Protein AF-A0A7C0X7E1-F1 (afdb_monomer_lite)

Secondary structure (DSSP, 8-state):
-EES-HHHHT-TTTTTTHHHHHHHTT----BGGGS---HHHHHHHSTT---HHHHHHHHHHHHHHH-TT--EEEEEETT-TTHHHHHHHHHHHHTTS-EEEEEE-S----HHHHHHHHHHHHHHHTTTTPPP-----------S--TTGGGSEEEEP-SSTTHHHHHHHHHHTT--EEEPPPP-HHHHHHHHHSS-S-S-HHHHHHHHHHHHHHTSTT--GGGEEEE--B--SS-GGGGHHHHHHHHHHHTT-TT-EEE--BSS-HHHHHHSSTT--HHHHHHHHHHHHHHHHHHHHHHHHGGGBSSTTHHHHHHHHHHHHHHHHHHHS-HHHHHHHHHHHHHTS-B-TTSPPPEEEEEE-HHHHH-TTTTTTHHHHHHHTTPEEE---HHHHHHHHHHHHHHHHHHTT-HHHHHHHHHHHHHHHHHHHHHHHHHTTTTTPPPPPPHHHHHHHHTTTS-GGG-SHHHHHHHHHHHHHHTT-SEEEEEEETT-HHHHHHHHHHHHHHHHTTS--EEEEEESSS--TTHHHHHHHHHHHHHHHHHH-

pLDDT: mean 88.55, std 10.58, range [43.22, 98.19]

Radius of gyration: 25.34 Å; chains: 1; bounding box: 57×50×72 Å

Foldseek 3Di:
DEAEDCVCRVDCQNVVVVCVLCVVVVHHDDYLVPDDFQLVVVCQQVVQPQDPSLSSRQSVLLVQLQDLQHAYEYEEEPLPQLCQQSVVSSCQQNPPPDHHYDYGYPDSDCVVVSVSVVVVCVVCVVVSPPDRHRGRGDHPLQDLACPPQLQAEEEEECLFLLQLLLQLLCVLQNGHYDYQPAFDPQLLVQLVVLGPLSHFLVLSNVLSSVLVLVPDPPHDLLRAEYEQEAEHADFNSNCSQVSSQVVCVVSVSNNHGYHYFYLLDPCSVPVSPDVGDPVSVLLSLLLQLLLLLLVLLLLLAQLFFPDHCQSVVLSVVLSVVSSNCSNPRPNLVCLLVSLVSSVPGDGDPVDDAFEEEEAADSSCSRRCLQVVNVSVLLSVLRHRYDYDRPVLVVLQSLVVSLVVCVVVVVVVVNVVSVVVNVSSVVSNVSSCVSHVVSRVGDDDDRSVQLLVQQCVQDNCVSPDRLSNRNSVVSVCLVVRRQAYEYEGEPSTPSSVSNVVSVVVVCVVSVNRHYYYDYTSSDDDPCVSVVSSVSSVNSVVSVVVD

Structure (mmCIF, N/CA/C/O backbone):
data_AF-A0A7C0X7E1-F1
#
_entry.id   AF-A0A7C0X7E1-F1
#
loop_
_atom_site.group_PDB
_atom_site.id
_atom_site.type_symbol
_atom_site.label_atom_id
_atom_site.label_alt_id
_atom_site.label_comp_id
_atom_site.label_asym_id
_atom_site.label_entity_id
_atom_site.label_seq_id
_atom_site.pdbx_PDB_ins_code
_atom_site.Cartn_x
_atom_site.Cartn_y
_atom_site.Cartn_z
_atom_site.occupancy
_atom_site.B_iso_or_equiv
_atom_site.auth_seq_id
_atom_site.auth_comp_id
_atom_site.auth_asym_id
_atom_site.auth_atom_id
_atom_site.pdbx_PDB_model_num
ATOM 1 N N . MET A 1 1 ? 15.463 -11.908 -29.822 1.00 92.69 1 MET A N 1
ATOM 2 C CA . MET A 1 1 ? 15.624 -12.609 -28.530 1.00 92.69 1 MET A CA 1
ATOM 3 C C . MET A 1 1 ? 14.285 -12.624 -27.822 1.00 92.69 1 MET A C 1
ATOM 5 O O . MET A 1 1 ? 13.665 -11.573 -27.745 1.00 92.69 1 MET A O 1
ATOM 9 N N . ILE A 1 2 ? 13.821 -13.782 -27.358 1.00 94.88 2 ILE A N 1
ATOM 10 C CA . ILE A 1 2 ? 12.543 -13.919 -26.650 1.00 94.88 2 ILE A CA 1
ATOM 11 C C . ILE A 1 2 ? 12.810 -13.765 -25.154 1.00 94.88 2 ILE A C 1
ATOM 13 O O . ILE A 1 2 ? 13.578 -14.534 -24.572 1.00 94.88 2 ILE A O 1
ATOM 17 N N . VAL A 1 3 ? 12.204 -12.744 -24.558 1.00 95.62 3 VAL A N 1
ATOM 18 C CA . VAL A 1 3 ? 12.379 -12.335 -23.163 1.00 95.62 3 VAL A CA 1
ATOM 19 C C . VAL A 1 3 ? 11.055 -12.509 -22.434 1.00 95.62 3 VAL A C 1
ATOM 21 O O . VAL A 1 3 ? 9.999 -12.207 -22.973 1.00 95.62 3 VAL A O 1
ATOM 24 N N . GLY A 1 4 ? 11.103 -13.004 -21.206 1.00 93.94 4 GLY A N 1
ATOM 25 C CA . GLY A 1 4 ? 9.920 -13.226 -20.388 1.00 93.94 4 GLY A CA 1
ATOM 26 C C . GLY A 1 4 ? 10.192 -14.304 -19.352 1.00 93.94 4 GLY A C 1
ATOM 27 O O . GLY A 1 4 ? 11.335 -14.723 -19.148 1.00 93.94 4 GLY A O 1
ATOM 28 N N . ARG A 1 5 ? 9.137 -14.754 -18.679 1.00 92.38 5 ARG A N 1
ATOM 29 C CA . ARG A 1 5 ? 9.234 -15.891 -17.758 1.00 92.38 5 ARG A CA 1
ATOM 30 C C . ARG A 1 5 ? 9.168 -17.202 -18.539 1.00 92.38 5 ARG A C 1
ATOM 32 O O . ARG A 1 5 ? 8.429 -17.253 -19.517 1.00 92.38 5 ARG A O 1
ATOM 39 N N . PRO A 1 6 ? 9.834 -18.279 -18.083 1.00 90.38 6 PRO A N 1
ATOM 40 C CA . PRO A 1 6 ? 9.853 -19.553 -18.802 1.00 90.38 6 PRO A CA 1
ATOM 41 C C . PRO A 1 6 ? 8.463 -20.097 -19.140 1.00 90.38 6 PRO A C 1
ATOM 43 O O . PRO A 1 6 ? 8.259 -20.614 -20.230 1.00 90.38 6 PRO A O 1
ATOM 46 N N . TYR A 1 7 ? 7.486 -19.925 -18.247 1.00 88.81 7 TYR A N 1
ATOM 47 C CA . TYR A 1 7 ? 6.108 -20.358 -18.493 1.00 88.81 7 TYR A CA 1
ATOM 48 C C . TYR A 1 7 ? 5.377 -19.523 -19.563 1.00 88.81 7 TYR A C 1
ATOM 50 O O . TYR A 1 7 ? 4.423 -20.009 -20.151 1.00 88.81 7 TYR A O 1
ATOM 58 N N . ASN A 1 8 ? 5.846 -18.306 -19.859 1.00 89.44 8 ASN A N 1
ATOM 59 C CA . ASN A 1 8 ? 5.345 -17.471 -20.957 1.00 89.44 8 ASN A CA 1
ATOM 60 C C . ASN A 1 8 ? 6.142 -17.656 -22.247 1.00 89.44 8 ASN A C 1
ATOM 62 O O . ASN A 1 8 ? 5.623 -17.390 -23.319 1.00 89.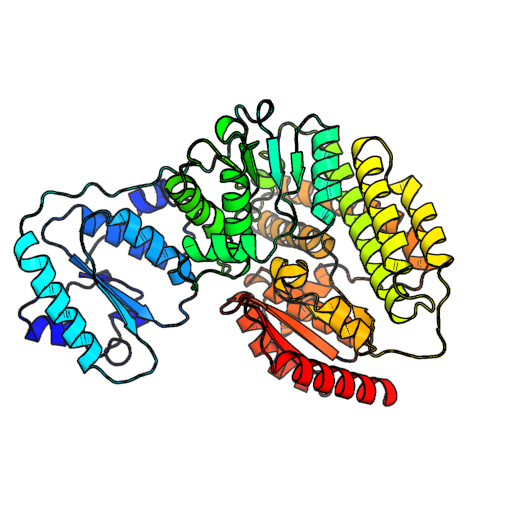44 8 ASN A O 1
ATOM 66 N N . THR A 1 9 ? 7.422 -18.026 -22.172 1.00 90.50 9 THR A N 1
ATOM 67 C CA . THR A 1 9 ? 8.301 -18.069 -23.351 1.00 90.50 9 THR A CA 1
ATOM 68 C C . THR A 1 9 ? 8.486 -19.469 -23.912 1.00 90.50 9 THR A C 1
ATOM 70 O O . THR A 1 9 ? 8.743 -19.594 -25.107 1.00 90.50 9 THR A O 1
ATOM 73 N N . ASN A 1 10 ? 8.356 -20.508 -23.084 1.00 89.25 10 ASN A N 1
ATOM 74 C CA . ASN A 1 10 ? 8.722 -21.881 -23.445 1.00 89.25 10 ASN A CA 1
ATOM 75 C C . ASN A 1 10 ? 7.499 -22.796 -23.617 1.00 89.25 10 ASN A C 1
ATOM 77 O O . ASN A 1 10 ? 7.627 -23.857 -24.224 1.00 89.25 10 ASN A O 1
ATO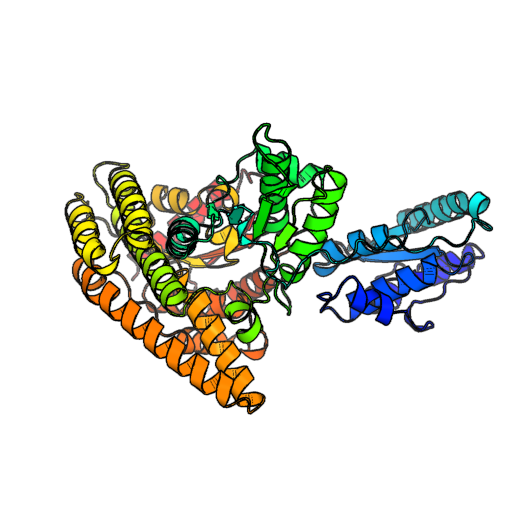M 81 N N . ASP A 1 11 ? 6.325 -22.391 -23.130 1.00 90.19 11 ASP A N 1
ATOM 82 C CA . ASP A 1 11 ? 5.073 -23.107 -23.367 1.00 90.19 11 ASP A CA 1
ATOM 83 C C . ASP A 1 11 ? 4.460 -22.670 -24.706 1.00 90.19 11 ASP A C 1
ATOM 85 O O . ASP A 1 11 ? 4.117 -21.502 -24.897 1.00 90.19 11 ASP A O 1
ATOM 89 N N . SER A 1 12 ? 4.342 -23.606 -25.653 1.00 88.88 12 SER A N 1
ATOM 90 C CA . SER A 1 12 ? 3.864 -23.322 -27.011 1.00 88.88 12 SER A CA 1
ATOM 91 C C . SER A 1 12 ? 2.383 -22.951 -27.092 1.00 88.88 12 SER A C 1
ATOM 93 O O . SER A 1 12 ? 1.967 -22.375 -28.096 1.00 88.88 12 SER A O 1
ATOM 95 N N . PHE A 1 13 ? 1.587 -23.319 -26.084 1.00 87.38 13 PHE A N 1
ATOM 96 C CA . PHE A 1 13 ? 0.178 -22.949 -26.002 1.00 87.38 13 PHE A CA 1
ATOM 97 C C . PHE A 1 13 ? 0.053 -21.525 -25.465 1.00 87.38 13 PHE A C 1
ATOM 99 O O . PHE A 1 13 ? -0.542 -20.677 -26.126 1.00 87.38 13 PHE A O 1
ATOM 106 N N . VAL A 1 14 ? 0.704 -21.241 -24.332 1.00 86.75 14 VAL A N 1
ATOM 107 C CA . VAL A 1 14 ? 0.684 -19.906 -23.711 1.00 86.75 14 VAL A CA 1
ATOM 108 C C . VAL A 1 14 ? 1.301 -18.866 -24.637 1.00 86.75 14 VAL A C 1
ATOM 110 O O . VAL A 1 14 ? 0.768 -17.776 -24.757 1.00 86.75 14 VAL A O 1
ATOM 113 N N . ASN A 1 15 ? 2.395 -19.183 -25.333 1.00 87.81 15 ASN A N 1
ATOM 114 C CA . ASN A 1 15 ? 3.101 -18.216 -26.175 1.00 87.81 15 ASN A CA 1
ATOM 115 C C . ASN A 1 15 ? 2.595 -18.138 -27.626 1.00 87.81 15 ASN A C 1
ATOM 117 O O . ASN A 1 15 ? 3.259 -17.525 -28.462 1.00 87.81 15 ASN A O 1
ATOM 121 N N . LEU A 1 16 ? 1.479 -18.803 -27.953 1.00 89.38 16 LEU A N 1
ATOM 122 C CA . LEU A 1 16 ? 0.904 -18.873 -29.306 1.00 89.38 16 LEU A CA 1
ATOM 123 C C . LEU A 1 16 ? 1.894 -19.378 -30.380 1.00 89.38 16 LEU A C 1
ATOM 125 O O . LEU A 1 16 ? 1.827 -18.992 -31.554 1.00 89.38 16 LEU A O 1
ATOM 129 N N . ASN A 1 17 ? 2.839 -20.226 -29.969 1.00 90.88 17 ASN A N 1
ATOM 130 C CA . ASN A 1 17 ? 3.962 -20.757 -30.740 1.00 90.88 17 ASN A CA 1
ATOM 131 C C . ASN A 1 17 ? 4.812 -19.683 -31.451 1.00 90.88 17 ASN A C 1
ATOM 133 O O . ASN A 1 17 ? 5.362 -19.920 -32.533 1.00 90.88 17 ASN A O 1
ATOM 137 N N . LEU A 1 18 ? 4.939 -18.499 -30.840 1.00 91.38 18 LEU A N 1
ATOM 138 C CA . LEU A 1 18 ? 5.716 -17.368 -31.363 1.00 91.38 18 LEU A CA 1
ATOM 139 C C . LEU A 1 18 ? 7.142 -17.731 -31.824 1.00 91.38 18 LEU A C 1
ATOM 141 O O . LEU A 1 18 ? 7.534 -17.268 -32.897 1.00 91.38 18 LEU A O 1
ATOM 145 N N . PRO A 1 19 ? 7.925 -18.582 -31.122 1.00 92.62 19 PRO A N 1
ATOM 146 C CA . PRO A 1 19 ? 9.245 -18.978 -31.610 1.00 92.62 19 PRO A CA 1
ATOM 147 C C . PRO A 1 19 ? 9.203 -19.664 -32.983 1.00 92.62 19 PRO A C 1
ATOM 149 O O . PRO A 1 19 ? 10.064 -19.426 -33.825 1.00 92.62 19 PRO A O 1
ATOM 152 N N . ARG A 1 20 ? 8.215 -20.526 -33.251 1.00 92.50 20 ARG A N 1
ATOM 153 C CA . ARG A 1 20 ? 8.091 -21.158 -34.573 1.00 92.50 20 ARG A CA 1
ATOM 154 C C . ARG A 1 20 ? 7.765 -20.123 -35.644 1.00 92.50 20 ARG A C 1
ATOM 156 O O . ARG A 1 20 ? 8.431 -20.104 -36.666 1.00 92.50 20 ARG A O 1
ATOM 163 N N . LYS A 1 21 ? 6.835 -19.223 -35.352 1.00 91.88 21 LYS A N 1
ATOM 164 C CA . LYS A 1 21 ? 6.378 -18.187 -36.284 1.00 91.88 21 LYS A CA 1
ATOM 165 C C . LYS A 1 21 ? 7.470 -17.194 -36.653 1.00 91.88 21 LYS A C 1
ATOM 167 O O . LYS A 1 21 ? 7.589 -16.818 -37.806 1.00 91.88 21 LYS A O 1
ATOM 172 N N . LEU A 1 22 ? 8.320 -16.822 -35.696 1.00 93.25 22 LEU A N 1
ATOM 173 C CA . LEU A 1 22 ? 9.498 -16.006 -35.990 1.00 93.25 22 LEU A CA 1
ATOM 174 C C . LEU A 1 22 ? 10.461 -16.706 -36.957 1.00 93.25 22 LEU A C 1
ATOM 176 O O . LEU A 1 22 ? 11.025 -16.039 -37.815 1.00 93.25 22 LEU A O 1
ATOM 180 N N . ARG A 1 23 ? 10.620 -18.036 -36.860 1.00 94.25 23 ARG A N 1
ATOM 181 C CA . ARG A 1 23 ? 11.418 -18.795 -37.839 1.00 94.25 23 ARG A CA 1
ATOM 182 C C . ARG A 1 23 ? 10.776 -18.802 -39.220 1.00 94.25 23 ARG A C 1
ATOM 184 O O . ARG A 1 23 ? 11.501 -18.730 -40.203 1.00 94.25 23 ARG A O 1
ATOM 191 N N . ASP A 1 24 ? 9.448 -18.864 -39.288 1.00 94.00 24 ASP A N 1
ATOM 192 C CA . ASP A 1 24 ? 8.712 -18.765 -40.554 1.00 94.00 24 ASP A CA 1
ATOM 193 C C . ASP A 1 24 ? 8.889 -17.369 -41.204 1.00 94.00 24 ASP A C 1
ATOM 195 O O . ASP A 1 24 ? 8.825 -17.252 -42.424 1.00 94.00 24 ASP A O 1
ATOM 199 N N . LEU A 1 25 ? 9.197 -16.336 -40.403 1.00 91.62 25 LEU A N 1
ATOM 200 C CA . LEU A 1 25 ? 9.582 -14.979 -40.831 1.00 91.62 25 LEU A CA 1
ATOM 201 C C . LEU A 1 25 ? 11.104 -14.801 -41.050 1.00 91.62 25 LEU A C 1
ATOM 203 O O . LEU A 1 25 ? 11.592 -13.674 -41.065 1.00 91.62 25 LEU A O 1
ATOM 207 N N . ASP A 1 26 ? 11.866 -15.893 -41.175 1.00 91.06 26 ASP A N 1
ATOM 208 C CA . ASP A 1 26 ? 13.332 -15.905 -41.358 1.00 91.06 26 ASP A CA 1
ATOM 209 C C . ASP A 1 26 ? 14.129 -15.204 -40.235 1.00 91.06 26 ASP A C 1
ATOM 211 O O . ASP A 1 26 ? 15.233 -14.686 -40.415 1.00 91.06 26 ASP A O 1
ATOM 215 N N . VAL A 1 27 ? 13.579 -15.200 -39.018 1.00 92.00 27 VAL A N 1
ATOM 216 C CA . VAL A 1 27 ? 14.245 -14.684 -37.819 1.00 92.00 27 VAL A CA 1
ATOM 217 C C . VAL A 1 27 ? 14.617 -15.838 -36.906 1.00 92.00 27 VAL A C 1
ATOM 219 O O . VAL A 1 27 ? 13.799 -16.701 -36.600 1.00 92.00 27 VAL A O 1
ATOM 222 N N . LEU A 1 28 ? 15.849 -15.837 -36.394 1.00 93.12 28 LEU A N 1
ATOM 223 C CA . LEU A 1 28 ? 16.284 -16.806 -35.390 1.00 93.12 28 LEU A CA 1
ATOM 224 C C . LEU A 1 28 ? 15.828 -16.370 -33.982 1.00 93.12 28 LEU A C 1
ATOM 226 O O . LEU A 1 28 ? 16.426 -15.459 -33.394 1.00 93.12 28 LEU A O 1
ATOM 230 N N . PRO A 1 29 ? 14.805 -17.008 -33.379 1.00 93.25 29 PRO A N 1
ATOM 231 C CA . PRO A 1 29 ? 14.459 -16.751 -31.991 1.00 93.25 29 PRO A CA 1
ATOM 232 C C . PRO A 1 29 ? 15.516 -17.356 -31.064 1.00 93.25 29 PRO A C 1
ATOM 234 O O . PRO A 1 29 ? 15.726 -18.565 -31.025 1.00 93.25 29 PRO A O 1
ATOM 237 N N . VAL A 1 30 ? 16.146 -16.510 -30.255 1.00 93.00 30 VAL A N 1
ATOM 238 C CA . VAL A 1 30 ? 17.014 -16.949 -29.155 1.00 93.00 30 VAL A CA 1
ATOM 239 C C . VAL A 1 30 ? 16.253 -16.751 -27.842 1.00 93.00 30 VAL A C 1
ATOM 241 O O . VAL A 1 30 ? 15.933 -15.600 -27.531 1.00 93.00 30 VAL A O 1
ATOM 244 N N . PRO A 1 31 ? 15.905 -17.807 -27.089 1.00 91.88 31 PRO A N 1
ATOM 245 C CA . PRO A 1 31 ? 15.293 -17.665 -25.771 1.00 91.88 31 PRO A CA 1
ATOM 246 C C . PRO A 1 31 ? 16.303 -17.131 -24.747 1.00 91.88 31 PRO A C 1
ATOM 248 O O . PRO A 1 31 ? 17.497 -17.425 -24.817 1.00 91.88 31 PRO A O 1
ATOM 251 N N . ILE A 1 32 ? 15.809 -16.381 -23.759 1.00 91.81 32 ILE A N 1
ATOM 252 C CA . ILE A 1 32 ? 16.609 -15.830 -22.652 1.00 91.81 32 ILE A CA 1
ATOM 253 C C . ILE A 1 32 ? 17.406 -16.895 -21.875 1.00 91.81 32 ILE A C 1
ATOM 255 O O . ILE A 1 32 ? 18.440 -16.587 -21.288 1.00 91.81 32 ILE A O 1
ATOM 259 N N . ASP A 1 33 ? 16.952 -18.150 -21.872 1.00 88.44 33 ASP A N 1
ATOM 260 C CA . ASP A 1 33 ? 17.616 -19.257 -21.176 1.00 88.44 33 ASP A CA 1
ATOM 261 C C . ASP A 1 33 ? 18.930 -19.714 -21.838 1.00 88.44 33 ASP A C 1
ATOM 263 O O . ASP A 1 33 ? 19.723 -20.388 -21.186 1.00 88.44 33 ASP A O 1
ATOM 267 N N . LEU A 1 34 ? 19.191 -19.334 -23.097 1.00 89.62 34 LEU A N 1
ATOM 268 C CA . LEU A 1 34 ? 20.426 -19.680 -23.821 1.00 89.62 34 LEU A CA 1
ATOM 269 C C . LEU A 1 34 ? 21.522 -18.610 -23.730 1.00 89.62 34 LEU A C 1
ATOM 271 O O . LEU A 1 34 ? 22.578 -18.760 -24.343 1.00 89.62 34 LEU A O 1
ATOM 275 N N . ILE A 1 35 ? 21.284 -17.531 -22.987 1.00 85.56 35 ILE A N 1
ATOM 276 C CA . ILE A 1 35 ? 22.283 -16.490 -22.744 1.00 85.56 35 ILE A CA 1
ATOM 277 C C . ILE A 1 35 ? 22.633 -16.417 -21.260 1.00 85.56 35 ILE A C 1
ATOM 279 O O . ILE A 1 35 ? 21.897 -16.916 -20.410 1.00 85.56 35 ILE A O 1
ATOM 283 N N . HIS A 1 36 ? 23.741 -15.748 -20.947 1.00 86.25 36 HIS A N 1
ATOM 284 C CA . HIS A 1 36 ? 24.073 -15.321 -19.592 1.00 86.25 36 HIS A CA 1
ATOM 285 C C . HIS A 1 36 ? 23.668 -13.850 -19.430 1.00 86.25 36 HIS A C 1
ATOM 287 O O . HIS A 1 36 ? 24.403 -12.981 -19.898 1.00 86.25 36 HIS A O 1
ATOM 293 N N . PRO A 1 37 ? 22.505 -13.545 -18.819 1.00 87.69 37 PRO A N 1
ATOM 294 C CA . PRO A 1 37 ? 22.091 -12.166 -18.595 1.00 87.69 37 PRO A CA 1
ATOM 295 C C . PRO A 1 37 ? 23.094 -11.445 -17.689 1.00 87.69 37 PRO A C 1
ATOM 297 O O . PRO A 1 37 ? 23.531 -12.015 -16.688 1.00 87.69 37 PRO A O 1
ATOM 300 N N . ASP A 1 38 ? 23.413 -10.185 -17.990 1.00 85.62 38 ASP A N 1
ATOM 301 C CA . ASP A 1 38 ? 24.232 -9.333 -17.118 1.00 85.62 38 ASP A CA 1
ATOM 302 C C . ASP A 1 38 ? 23.431 -8.873 -15.888 1.00 85.62 38 ASP A C 1
ATOM 304 O O . ASP A 1 38 ? 23.004 -7.725 -15.760 1.00 85.62 38 ASP A O 1
ATOM 308 N N . THR A 1 39 ? 23.208 -9.805 -14.963 1.00 84.12 39 THR A N 1
ATOM 309 C CA . THR A 1 39 ? 22.507 -9.535 -13.706 1.00 84.12 39 THR A CA 1
ATOM 310 C C . THR A 1 39 ? 23.339 -8.684 -12.752 1.00 84.12 39 THR A C 1
ATOM 312 O O . THR A 1 39 ? 22.777 -8.083 -11.842 1.00 84.12 39 THR A O 1
ATOM 315 N N . ALA A 1 40 ? 24.663 -8.615 -12.931 1.00 82.06 40 ALA A N 1
ATOM 316 C CA . ALA A 1 40 ? 25.539 -7.808 -12.087 1.00 82.06 40 ALA A CA 1
ATOM 317 C C . ALA A 1 40 ? 25.263 -6.312 -12.283 1.00 82.06 40 ALA A C 1
ATOM 319 O O . ALA A 1 40 ? 25.090 -5.592 -11.299 1.00 82.06 40 ALA A O 1
ATOM 320 N N . THR A 1 41 ? 25.137 -5.862 -13.537 1.00 79.44 41 THR A N 1
ATOM 321 C CA . THR A 1 41 ? 24.717 -4.487 -13.842 1.00 79.44 41 THR A CA 1
ATOM 322 C C . THR A 1 41 ? 23.313 -4.216 -13.294 1.00 79.44 41 THR A C 1
ATOM 324 O O . THR A 1 41 ? 23.104 -3.217 -12.613 1.00 79.44 41 THR A O 1
ATOM 327 N N . THR A 1 42 ? 22.360 -5.134 -13.491 1.00 76.56 42 THR A N 1
ATOM 328 C CA . THR A 1 42 ? 20.999 -4.981 -12.948 1.00 76.56 42 THR A CA 1
ATOM 329 C C . THR A 1 42 ? 20.982 -4.818 -11.433 1.00 76.56 42 THR A C 1
ATOM 331 O O . THR A 1 42 ? 20.314 -3.924 -10.933 1.00 76.56 42 THR A O 1
ATOM 334 N N . LEU A 1 43 ? 21.714 -5.652 -10.694 1.00 76.06 43 LEU A N 1
ATOM 335 C CA . LEU A 1 43 ? 21.747 -5.599 -9.231 1.00 76.06 43 LEU A CA 1
ATOM 336 C C . LEU A 1 43 ? 22.467 -4.360 -8.695 1.00 76.06 43 LEU A C 1
ATOM 338 O O . LEU A 1 43 ? 22.245 -3.976 -7.550 1.00 76.06 43 LEU A O 1
ATOM 342 N N . LYS A 1 44 ? 23.328 -3.729 -9.497 1.00 76.94 44 LYS A N 1
ATOM 343 C CA . LYS A 1 44 ? 23.970 -2.469 -9.124 1.00 76.94 44 LYS A CA 1
ATOM 344 C C . LYS A 1 44 ? 22.981 -1.299 -9.169 1.00 76.94 44 LYS A C 1
ATOM 346 O O . LYS A 1 44 ? 22.983 -0.491 -8.239 1.00 76.94 44 LYS A O 1
ATOM 351 N N . GLU A 1 45 ? 22.157 -1.240 -10.215 1.00 73.62 45 GLU A N 1
ATOM 352 C CA . GLU A 1 45 ? 21.269 -0.104 -10.508 1.00 73.62 45 GLU A CA 1
ATOM 353 C C . GLU A 1 45 ? 19.854 -0.299 -9.933 1.00 73.62 45 GLU A C 1
ATOM 355 O O . GLU A 1 45 ? 19.299 0.591 -9.297 1.00 73.62 45 GLU A O 1
ATOM 360 N N . HIS A 1 46 ? 19.308 -1.513 -10.020 1.00 78.00 46 HIS A N 1
ATOM 361 C CA . HIS A 1 46 ? 18.051 -1.926 -9.391 1.00 78.00 46 HIS A CA 1
ATOM 362 C C . HIS A 1 46 ? 18.339 -2.815 -8.175 1.00 78.00 46 HIS A C 1
ATOM 364 O O . HIS A 1 46 ? 17.982 -3.994 -8.140 1.00 78.00 46 HIS A O 1
ATOM 370 N N . ARG A 1 47 ? 19.011 -2.249 -7.162 1.00 73.00 47 ARG A N 1
ATOM 371 C CA . ARG A 1 47 ? 19.474 -2.988 -5.967 1.00 73.00 47 ARG A CA 1
ATOM 372 C C . ARG A 1 47 ? 18.381 -3.777 -5.254 1.00 73.00 47 ARG A C 1
ATOM 374 O O . ARG A 1 47 ? 18.671 -4.833 -4.699 1.00 73.00 47 ARG A O 1
ATOM 381 N N . ASN A 1 48 ? 17.151 -3.265 -5.275 1.00 81.69 48 ASN A N 1
ATOM 382 C CA . ASN A 1 48 ? 16.011 -3.901 -4.630 1.00 81.69 48 ASN A CA 1
ATOM 383 C C . ASN A 1 48 ? 15.170 -4.775 -5.569 1.00 81.69 48 ASN A C 1
ATOM 385 O O . ASN A 1 48 ? 14.085 -5.163 -5.178 1.00 81.69 48 ASN A O 1
ATOM 389 N N . MET A 1 49 ? 15.649 -5.141 -6.763 1.00 89.50 49 MET A N 1
ATOM 390 C CA . MET A 1 49 ? 14.949 -6.106 -7.618 1.00 89.50 49 MET A CA 1
ATOM 391 C C . MET A 1 49 ? 15.029 -7.512 -7.000 1.00 89.50 49 MET A C 1
ATOM 393 O O . MET A 1 49 ? 15.853 -8.335 -7.401 1.00 89.50 49 MET A O 1
ATOM 397 N N . TYR A 1 50 ? 14.202 -7.806 -5.995 1.00 87.56 50 TYR A N 1
ATOM 398 C CA . TYR A 1 50 ? 14.219 -9.080 -5.255 1.00 87.56 50 TYR A CA 1
ATOM 399 C C . TYR A 1 50 ? 13.594 -10.234 -6.049 1.00 87.56 50 TYR A C 1
ATOM 401 O O . TYR A 1 50 ? 13.813 -11.405 -5.730 1.00 87.56 50 TYR A O 1
ATOM 409 N N . TRP A 1 51 ? 12.861 -9.953 -7.131 1.00 90.50 51 TRP A N 1
ATOM 410 C CA . TRP A 1 51 ? 12.351 -11.002 -8.008 1.00 90.50 51 TRP A CA 1
ATOM 411 C C . TRP A 1 51 ? 13.455 -11.578 -8.891 1.00 90.50 51 TRP A C 1
ATOM 413 O O . TRP A 1 51 ? 13.925 -10.941 -9.833 1.00 90.50 51 TRP A O 1
ATOM 423 N N . ARG A 1 52 ? 13.783 -12.856 -8.678 1.00 90.06 52 ARG A N 1
ATOM 424 C CA . ARG A 1 52 ? 14.785 -13.585 -9.475 1.00 90.06 52 ARG A CA 1
ATOM 425 C C . ARG A 1 52 ? 14.545 -13.501 -10.987 1.00 90.06 52 ARG A C 1
ATOM 427 O O . ARG A 1 52 ? 15.488 -13.308 -11.750 1.00 90.06 52 ARG A O 1
ATOM 434 N N . TYR A 1 53 ? 13.296 -13.644 -11.439 1.00 92.19 53 TYR A N 1
ATOM 435 C CA . TYR A 1 53 ? 12.979 -13.492 -12.863 1.00 92.19 53 TYR A CA 1
ATOM 436 C C . TYR A 1 53 ? 13.090 -12.039 -13.337 1.00 92.19 53 TYR A C 1
ATOM 438 O O . TYR A 1 53 ? 13.547 -11.826 -14.454 1.00 92.19 53 TYR A O 1
ATOM 446 N N . GLY A 1 54 ? 12.771 -11.056 -12.489 1.00 92.94 54 GLY A N 1
ATOM 447 C CA . GLY A 1 54 ? 13.006 -9.640 -12.787 1.00 92.94 54 GLY A CA 1
ATOM 448 C C . GLY A 1 54 ? 14.488 -9.346 -13.012 1.00 92.94 54 GLY A C 1
ATOM 449 O O . GLY A 1 54 ? 14.842 -8.779 -14.041 1.00 92.94 54 GLY A O 1
ATOM 450 N N . GLN A 1 55 ? 15.371 -9.849 -12.141 1.00 92.62 55 GLN A N 1
ATOM 451 C CA . GLN A 1 55 ? 16.826 -9.721 -12.310 1.00 92.62 55 GLN A CA 1
ATOM 452 C C . GLN A 1 55 ? 17.305 -10.290 -13.652 1.00 92.62 55 GLN A C 1
ATOM 454 O O . GLN A 1 55 ? 18.067 -9.644 -14.368 1.00 92.62 55 GLN A O 1
ATOM 459 N N . ARG A 1 56 ? 16.840 -11.494 -14.018 1.00 93.75 56 ARG A N 1
ATOM 460 C CA . ARG A 1 56 ? 17.198 -12.130 -15.298 1.00 93.75 56 ARG A CA 1
ATOM 461 C C . ARG A 1 56 ? 16.680 -11.335 -16.497 1.00 93.75 56 ARG A C 1
ATOM 463 O O . ARG A 1 56 ? 17.432 -11.144 -17.446 1.00 93.75 56 ARG A O 1
ATOM 470 N N . ILE A 1 57 ? 15.427 -10.878 -16.457 1.00 95.38 57 ILE A N 1
ATOM 471 C CA . ILE A 1 57 ? 14.794 -10.114 -17.543 1.00 95.38 57 ILE A CA 1
ATOM 472 C C . ILE A 1 57 ? 15.510 -8.777 -17.760 1.00 95.38 57 ILE A C 1
ATOM 474 O O . ILE A 1 57 ? 15.857 -8.449 -18.892 1.00 95.38 57 ILE A O 1
ATOM 478 N N . LEU A 1 58 ? 15.798 -8.029 -16.695 1.00 94.31 58 LEU A N 1
ATOM 479 C CA . LEU A 1 58 ? 16.518 -6.758 -16.798 1.00 94.31 58 LEU A CA 1
ATOM 480 C C . LEU A 1 58 ? 17.978 -6.962 -17.233 1.00 94.31 58 LEU A C 1
ATOM 482 O O . LEU A 1 58 ? 18.459 -6.236 -18.101 1.00 94.31 58 LEU A O 1
ATOM 486 N N . GLY A 1 59 ? 18.660 -7.996 -16.728 1.00 93.75 59 GLY A N 1
ATOM 487 C CA . GLY A 1 59 ? 20.021 -8.335 -17.164 1.00 93.75 59 GLY A CA 1
ATOM 488 C C . GLY A 1 59 ? 20.076 -8.750 -18.637 1.00 93.75 59 GLY A C 1
ATOM 489 O O . GLY A 1 59 ? 21.049 -8.479 -19.347 1.00 93.75 59 GLY A O 1
ATOM 490 N N . ALA A 1 60 ? 19.001 -9.364 -19.134 1.00 94.69 60 ALA A N 1
ATOM 491 C CA . ALA A 1 60 ? 18.839 -9.658 -20.548 1.00 94.69 60 ALA A CA 1
ATOM 492 C C . ALA A 1 60 ? 18.647 -8.366 -21.346 1.00 94.69 60 ALA A C 1
ATOM 494 O O . ALA A 1 60 ? 19.280 -8.223 -22.386 1.00 94.69 60 ALA A O 1
ATOM 495 N N . GLY A 1 61 ? 17.877 -7.402 -20.833 1.00 93.75 61 GLY A N 1
ATOM 496 C CA . GLY A 1 61 ? 17.774 -6.053 -21.398 1.00 93.75 61 GLY A CA 1
ATOM 497 C C . GLY A 1 61 ? 19.139 -5.380 -21.556 1.00 93.75 61 GLY A C 1
ATOM 498 O O . GLY A 1 61 ? 19.472 -4.939 -22.651 1.00 93.75 61 GLY A O 1
ATOM 499 N N . VAL A 1 62 ? 19.983 -5.404 -20.517 1.00 91.69 62 VAL A N 1
ATOM 500 C CA . VAL A 1 62 ? 21.355 -4.851 -20.564 1.00 91.69 62 VAL A CA 1
ATOM 501 C C . VAL A 1 62 ? 22.191 -5.531 -21.652 1.00 91.69 62 VAL A C 1
ATOM 503 O O . VAL A 1 62 ? 22.895 -4.873 -22.420 1.00 91.69 62 VAL A O 1
ATOM 506 N N . THR A 1 63 ? 22.096 -6.858 -21.739 1.00 92.31 63 THR A N 1
ATOM 507 C CA . THR A 1 63 ? 22.823 -7.659 -22.735 1.00 92.31 63 THR A CA 1
ATOM 508 C C . THR A 1 63 ? 22.361 -7.327 -24.156 1.00 92.31 63 THR A C 1
ATOM 510 O O . THR A 1 63 ? 23.187 -7.109 -25.041 1.00 92.31 63 THR A O 1
ATOM 513 N N . ILE A 1 64 ? 21.044 -7.238 -24.369 1.00 92.38 64 ILE A N 1
ATOM 514 C CA . ILE A 1 64 ? 20.441 -6.889 -25.660 1.00 92.38 64 ILE A CA 1
ATOM 515 C C . ILE A 1 64 ? 20.818 -5.465 -26.057 1.00 92.38 64 ILE A C 1
ATOM 517 O O . ILE A 1 64 ? 21.203 -5.254 -27.203 1.00 92.38 64 ILE A O 1
ATOM 521 N N . ALA A 1 65 ? 20.728 -4.491 -25.150 1.00 89.88 65 ALA A N 1
ATOM 522 C CA . ALA A 1 65 ? 21.056 -3.093 -25.427 1.00 89.88 65 ALA A CA 1
ATOM 523 C C . ALA A 1 65 ? 22.489 -2.946 -25.973 1.00 89.88 65 ALA A C 1
ATOM 525 O O . ALA A 1 65 ? 22.700 -2.309 -27.010 1.00 89.88 65 ALA A O 1
ATOM 526 N N . ARG A 1 66 ? 23.448 -3.655 -25.360 1.00 88.69 66 ARG A N 1
ATOM 527 C CA . ARG A 1 66 ? 24.873 -3.632 -25.729 1.00 88.69 66 ARG A CA 1
ATOM 528 C C . ARG A 1 66 ? 25.239 -4.421 -26.991 1.00 88.69 66 ARG A C 1
ATOM 530 O O . ARG A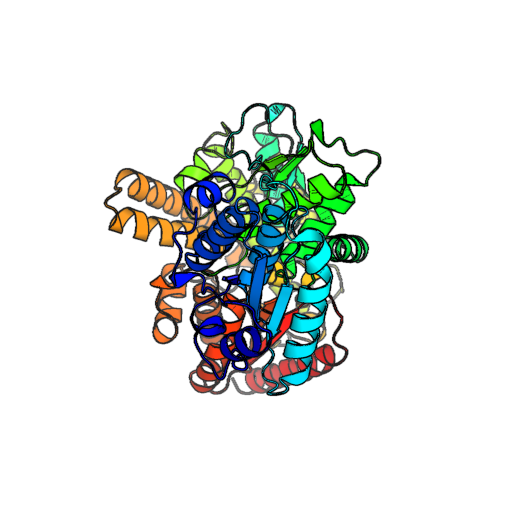 1 66 ? 26.313 -4.175 -27.541 1.00 88.69 66 ARG A O 1
ATOM 537 N N . ASP A 1 67 ? 24.421 -5.369 -27.450 1.00 88.94 67 ASP A N 1
ATOM 538 C CA . ASP A 1 67 ? 24.704 -6.139 -28.673 1.00 88.94 67 ASP A CA 1
ATOM 539 C C . ASP A 1 67 ? 23.840 -5.641 -29.844 1.00 88.94 67 ASP A C 1
ATOM 541 O O . ASP A 1 67 ? 22.643 -5.932 -29.876 1.00 88.94 67 ASP A O 1
ATOM 545 N N . PRO A 1 68 ? 24.400 -4.931 -30.843 1.00 86.94 68 PRO A N 1
ATOM 546 C CA . PRO A 1 68 ? 23.627 -4.345 -31.943 1.00 86.94 68 PRO A CA 1
ATOM 547 C C . PRO A 1 68 ? 22.847 -5.375 -32.779 1.00 86.94 68 PRO A C 1
ATOM 549 O O . PRO A 1 68 ? 21.887 -5.003 -33.442 1.00 86.94 68 PRO A O 1
ATOM 552 N N . ARG A 1 69 ? 23.197 -6.666 -32.713 1.00 87.88 69 ARG A N 1
ATOM 553 C CA . ARG A 1 69 ? 22.516 -7.742 -33.453 1.00 87.88 69 ARG A CA 1
ATOM 554 C C . ARG A 1 69 ? 21.241 -8.231 -32.765 1.00 87.88 69 ARG A C 1
ATOM 556 O O . ARG A 1 69 ? 20.435 -8.919 -33.384 1.00 87.88 69 ARG A O 1
ATOM 563 N N . LEU A 1 70 ? 21.077 -7.946 -31.472 1.00 91.12 70 LEU A N 1
ATOM 564 C CA . LEU A 1 70 ? 19.968 -8.456 -30.670 1.00 91.12 70 LEU A CA 1
ATOM 565 C C . LEU A 1 70 ? 18.853 -7.416 -30.542 1.00 91.12 70 LEU A C 1
ATOM 567 O O . LEU A 1 70 ? 19.104 -6.277 -30.169 1.00 91.12 70 LEU A O 1
ATOM 571 N N . TYR A 1 71 ? 17.610 -7.849 -30.748 1.00 93.25 71 TYR A N 1
ATOM 572 C CA . TYR A 1 71 ? 16.389 -7.106 -30.415 1.00 93.25 71 TYR A CA 1
ATOM 573 C C . TYR A 1 71 ? 15.505 -7.962 -29.512 1.00 93.25 71 TYR A C 1
ATOM 575 O O . TYR A 1 71 ? 15.533 -9.196 -29.611 1.00 93.25 71 TYR A O 1
ATOM 583 N N . ALA A 1 72 ? 14.740 -7.334 -28.620 1.00 95.19 72 ALA A N 1
ATOM 584 C CA . ALA A 1 72 ? 13.895 -8.058 -27.676 1.00 95.19 72 ALA A CA 1
ATOM 585 C C . ALA A 1 72 ? 12.457 -8.197 -28.195 1.00 95.19 72 ALA A C 1
ATOM 587 O O . ALA A 1 72 ? 11.844 -7.222 -28.625 1.00 95.19 72 ALA A O 1
ATOM 588 N N . LEU A 1 73 ? 11.931 -9.415 -28.100 1.00 95.56 73 LEU A N 1
ATOM 589 C CA . LEU A 1 73 ? 10.510 -9.720 -28.070 1.00 95.56 73 LEU A CA 1
ATOM 590 C C . LEU A 1 73 ? 10.178 -10.102 -26.627 1.00 95.56 73 LEU A C 1
ATOM 592 O O . LEU A 1 73 ? 10.477 -11.219 -26.203 1.00 95.56 73 LEU A O 1
ATOM 596 N N . TYR A 1 74 ? 9.633 -9.167 -25.859 1.00 95.50 74 TYR A N 1
ATOM 597 C CA . TYR A 1 74 ? 9.192 -9.403 -24.491 1.00 95.50 74 TYR A CA 1
ATOM 598 C C . TYR A 1 74 ? 7.776 -9.986 -24.527 1.00 95.50 74 TYR A C 1
ATOM 600 O O . TYR A 1 74 ? 6.835 -9.302 -24.908 1.00 95.50 74 TYR A O 1
ATOM 608 N N . VAL A 1 75 ? 7.623 -11.243 -24.109 1.00 93.75 75 VAL A N 1
ATOM 609 C CA . VAL A 1 75 ? 6.330 -11.909 -23.913 1.00 93.75 75 VAL A CA 1
ATOM 610 C C . VAL A 1 75 ? 5.915 -11.863 -22.435 1.00 93.75 75 VAL A C 1
ATOM 612 O O . VAL A 1 75 ? 6.617 -12.374 -21.556 1.00 93.75 75 VAL A O 1
ATOM 615 N N . THR A 1 76 ? 4.765 -11.253 -22.160 1.00 92.56 76 THR A N 1
ATOM 616 C CA . THR A 1 76 ? 4.131 -11.178 -20.833 1.00 92.56 76 THR A CA 1
ATOM 617 C C . THR A 1 76 ? 2.649 -11.544 -20.919 1.00 92.56 76 THR A C 1
ATOM 619 O O . THR A 1 76 ? 2.140 -11.748 -22.017 1.00 92.56 76 THR A O 1
ATOM 622 N N . ASN A 1 77 ? 1.962 -11.616 -19.778 1.00 88.38 77 ASN A N 1
ATOM 623 C CA . ASN A 1 77 ? 0.537 -11.929 -19.710 1.00 88.38 77 ASN A CA 1
ATOM 624 C C . ASN A 1 77 ? -0.227 -10.815 -19.001 1.00 88.38 77 ASN A C 1
ATOM 626 O O . ASN A 1 77 ? 0.316 -10.154 -18.105 1.00 88.38 77 ASN A O 1
ATOM 630 N N . PHE A 1 78 ? -1.503 -10.664 -19.355 1.00 85.81 78 PHE A N 1
ATOM 631 C CA . PHE A 1 78 ? -2.395 -9.760 -18.639 1.00 85.81 78 PHE A CA 1
ATOM 632 C C . PHE A 1 78 ? -2.432 -10.111 -17.141 1.00 85.81 78 PHE A C 1
ATOM 634 O O . PHE A 1 78 ? -2.435 -11.278 -16.747 1.00 85.81 78 PHE A O 1
ATOM 641 N N . GLY A 1 79 ? -2.395 -9.090 -16.283 1.00 83.25 79 GLY A N 1
ATOM 642 C CA . GLY A 1 79 ? -2.410 -9.275 -14.829 1.00 83.25 79 GLY A CA 1
ATOM 643 C C . GLY A 1 79 ? -1.105 -9.803 -14.214 1.00 83.25 79 GLY A C 1
ATOM 644 O O . GLY A 1 79 ? -1.085 -10.123 -13.023 1.00 83.25 79 GLY A O 1
ATOM 645 N N . CYS A 1 80 ? 0.007 -9.878 -14.959 1.00 88.44 80 CYS A N 1
ATOM 646 C CA . CYS A 1 80 ? 1.295 -10.254 -14.372 1.00 88.44 80 CYS A CA 1
ATOM 647 C C . CYS A 1 80 ? 1.805 -9.166 -13.407 1.00 88.44 80 CYS A C 1
ATOM 649 O O . CYS A 1 80 ? 2.421 -8.183 -13.818 1.00 88.44 80 CYS A O 1
ATOM 651 N N . GLY A 1 81 ? 1.576 -9.368 -12.105 1.00 89.56 81 GLY A N 1
ATOM 652 C CA . GLY A 1 81 ? 1.879 -8.396 -11.051 1.00 89.56 81 GLY A CA 1
ATOM 653 C C . GLY A 1 81 ? 3.279 -7.773 -11.144 1.00 89.56 81 GLY A C 1
ATOM 654 O O . GLY A 1 81 ? 3.369 -6.556 -11.277 1.00 89.56 81 GLY A O 1
ATOM 655 N N . PRO A 1 82 ? 4.379 -8.548 -11.109 1.00 91.31 82 PRO A N 1
ATOM 656 C CA . PRO A 1 82 ? 5.726 -7.970 -11.137 1.00 91.31 82 PRO A CA 1
ATOM 657 C C . PRO A 1 82 ? 6.055 -7.196 -12.431 1.00 91.31 82 PRO A C 1
ATOM 659 O O . PRO A 1 82 ? 6.853 -6.257 -12.413 1.00 91.31 82 PRO A O 1
ATOM 662 N N . ASP A 1 83 ? 5.419 -7.540 -13.557 1.00 92.19 83 ASP A N 1
ATOM 663 C CA . ASP A 1 83 ? 5.642 -6.859 -14.841 1.00 92.19 83 ASP A CA 1
ATOM 664 C C . ASP A 1 83 ? 5.033 -5.461 -14.901 1.00 92.19 83 ASP A C 1
ATOM 666 O O . ASP A 1 83 ? 5.381 -4.698 -15.806 1.00 92.19 83 ASP A O 1
ATOM 670 N N . SER A 1 84 ? 4.237 -5.067 -13.899 1.00 90.94 84 SER A N 1
ATOM 671 C CA . SER A 1 84 ? 3.837 -3.670 -13.737 1.00 90.94 84 SER A CA 1
ATOM 672 C C . SER A 1 84 ? 5.025 -2.732 -13.499 1.00 90.94 84 SER A C 1
ATOM 674 O O . SER A 1 84 ? 4.910 -1.545 -13.770 1.00 90.94 84 SER A O 1
ATOM 676 N N . PHE A 1 85 ? 6.159 -3.255 -13.017 1.00 92.88 85 PHE A N 1
ATOM 677 C CA . PHE A 1 85 ? 7.396 -2.495 -12.801 1.00 92.88 85 PHE A CA 1
ATOM 678 C C . PHE A 1 85 ? 8.509 -2.927 -13.759 1.00 92.88 85 PHE A C 1
ATOM 680 O O . PHE A 1 85 ? 9.156 -2.084 -14.380 1.00 92.88 85 PHE A O 1
ATOM 687 N N . ILE A 1 86 ? 8.699 -4.241 -13.947 1.00 93.69 86 ILE A N 1
ATOM 688 C CA . ILE A 1 86 ? 9.814 -4.776 -14.747 1.00 93.69 86 ILE A CA 1
ATOM 689 C C . ILE A 1 86 ? 9.773 -4.261 -16.189 1.00 93.69 86 ILE A C 1
ATOM 691 O O . ILE A 1 86 ? 10.822 -3.969 -16.750 1.00 93.69 86 ILE A O 1
ATOM 695 N N . THR A 1 87 ? 8.594 -4.121 -16.803 1.00 93.31 87 THR A N 1
ATOM 696 C CA . THR A 1 87 ? 8.491 -3.629 -18.191 1.00 93.31 87 THR A CA 1
ATOM 697 C C . THR A 1 87 ? 8.944 -2.175 -18.331 1.00 93.31 87 THR A C 1
ATOM 699 O O . THR A 1 87 ? 9.594 -1.838 -19.319 1.00 93.31 87 THR A O 1
ATOM 702 N N . LYS A 1 88 ? 8.684 -1.335 -17.321 1.00 91.12 88 LYS A N 1
ATOM 703 C CA . LYS A 1 88 ? 9.124 0.066 -17.276 1.00 91.12 88 LYS A CA 1
ATOM 704 C C . LYS A 1 88 ? 10.643 0.165 -17.143 1.00 91.12 88 LYS A C 1
ATOM 706 O O . LYS A 1 88 ? 11.276 0.864 -17.928 1.00 91.12 88 LYS A O 1
ATOM 711 N N . PHE A 1 89 ? 11.227 -0.597 -16.219 1.00 92.12 89 PHE A N 1
ATOM 712 C CA . PHE A 1 89 ? 12.682 -0.666 -16.046 1.00 92.12 89 PHE A CA 1
ATOM 713 C C . PHE A 1 89 ? 13.372 -1.276 -17.271 1.00 92.12 89 PHE A C 1
ATOM 715 O O . PHE A 1 89 ? 14.426 -0.817 -17.695 1.00 92.12 89 PHE A O 1
ATOM 722 N N . PHE A 1 90 ? 12.758 -2.280 -17.900 1.00 93.62 90 PHE A N 1
ATOM 723 C CA . PHE A 1 90 ? 13.267 -2.862 -19.137 1.00 93.62 90 PHE A CA 1
ATOM 724 C C . PHE A 1 90 ? 13.275 -1.834 -20.276 1.00 93.62 90 PHE A C 1
ATOM 726 O O . PHE A 1 90 ? 14.267 -1.732 -20.991 1.00 93.62 90 PHE A O 1
ATOM 733 N N . ALA A 1 91 ? 12.200 -1.053 -20.428 1.00 91.88 91 ALA A N 1
ATOM 734 C CA . ALA A 1 91 ? 12.127 0.013 -21.425 1.00 91.88 91 ALA A CA 1
ATOM 735 C C . ALA A 1 91 ? 13.193 1.091 -21.197 1.00 91.88 91 ALA A C 1
ATOM 737 O O . ALA A 1 91 ? 13.818 1.548 -22.150 1.00 91.88 91 ALA A O 1
ATOM 738 N N . GLU A 1 92 ? 13.436 1.453 -19.938 1.00 88.81 92 GLU A N 1
ATOM 739 C CA . GLU A 1 92 ? 14.504 2.376 -19.561 1.00 88.81 92 GLU A CA 1
ATOM 740 C C . GLU A 1 92 ? 15.881 1.841 -19.973 1.00 88.81 92 GLU A C 1
ATOM 742 O O . GLU A 1 92 ? 16.590 2.514 -20.715 1.00 88.81 92 GLU A O 1
ATOM 747 N N . ILE A 1 93 ? 16.207 0.598 -19.599 1.00 90.06 93 ILE A N 1
ATOM 748 C CA . ILE A 1 93 ? 17.466 -0.075 -19.959 1.00 90.06 93 ILE A CA 1
ATOM 749 C C . ILE A 1 93 ? 17.665 -0.120 -21.477 1.00 90.06 93 ILE A C 1
ATOM 751 O O . ILE A 1 93 ? 18.777 0.094 -21.962 1.00 90.06 93 ILE A O 1
ATOM 755 N N . MET A 1 94 ? 16.601 -0.408 -22.230 1.00 90.00 94 MET A N 1
ATOM 756 C CA . MET A 1 94 ? 16.646 -0.454 -23.692 1.00 90.00 94 MET A CA 1
ATOM 757 C C . MET A 1 94 ? 16.881 0.930 -24.319 1.00 90.00 94 MET A C 1
ATOM 759 O O . MET A 1 94 ? 17.441 1.009 -25.415 1.00 90.00 94 MET A O 1
ATOM 763 N N . GLY A 1 95 ? 16.512 2.016 -23.631 1.00 88.12 95 GLY A N 1
ATOM 764 C CA . GLY A 1 95 ? 16.724 3.388 -24.083 1.00 88.12 95 GLY A CA 1
ATOM 765 C C . GLY A 1 95 ? 16.087 3.641 -25.451 1.00 88.12 95 GLY A C 1
ATOM 766 O O . GLY A 1 95 ? 14.886 3.469 -25.638 1.00 88.12 95 GLY A O 1
ATOM 767 N N . GLU A 1 96 ? 16.899 4.040 -26.429 1.00 86.81 96 GLU A N 1
ATOM 768 C CA . GLU A 1 96 ? 16.442 4.279 -27.806 1.00 86.81 96 GLU A CA 1
ATOM 769 C C . GLU A 1 96 ? 16.336 2.997 -28.648 1.00 86.81 96 GLU A C 1
ATOM 771 O O . GLU A 1 96 ? 15.814 3.020 -29.771 1.00 86.81 96 GLU A O 1
ATOM 776 N N . LYS A 1 97 ? 16.843 1.867 -28.138 1.00 90.44 97 LYS A N 1
ATOM 777 C CA . LYS A 1 97 ? 16.832 0.607 -28.870 1.00 90.44 97 LYS A CA 1
ATOM 778 C C . LYS A 1 97 ? 15.426 -0.003 -28.836 1.00 90.44 97 LYS A C 1
ATOM 780 O O . LYS A 1 97 ? 14.922 -0.320 -27.759 1.00 90.44 97 LYS A O 1
ATOM 785 N N . PRO A 1 98 ? 14.788 -0.219 -29.998 1.00 92.00 98 PRO A N 1
ATOM 786 C CA . PRO A 1 98 ? 13.413 -0.688 -30.035 1.00 92.00 98 PRO A CA 1
ATOM 787 C C . PRO A 1 98 ? 13.301 -2.139 -29.550 1.00 92.00 98 PRO A C 1
ATOM 789 O O . PRO A 1 98 ? 14.173 -2.978 -29.796 1.00 92.00 98 PRO A O 1
ATOM 792 N N . PHE A 1 99 ? 12.187 -2.443 -28.895 1.00 95.00 99 PHE A N 1
ATOM 793 C CA . PHE A 1 99 ? 11.768 -3.794 -28.546 1.00 95.00 99 PHE A CA 1
ATOM 794 C C . PHE A 1 99 ? 10.257 -3.927 -28.722 1.00 95.00 99 PHE A C 1
ATOM 796 O O . PHE A 1 99 ? 9.535 -2.932 -28.666 1.00 95.00 99 PHE A O 1
ATOM 803 N N . LEU A 1 100 ? 9.783 -5.155 -28.919 1.00 95.19 100 LEU A N 1
ATOM 804 C CA . LEU A 1 100 ? 8.359 -5.458 -28.984 1.00 95.19 100 LEU A CA 1
ATOM 805 C C . LEU A 1 100 ? 7.912 -6.090 -27.669 1.00 95.19 100 LEU A C 1
ATOM 807 O O . LEU A 1 100 ? 8.469 -7.104 -27.258 1.00 95.19 100 LEU A O 1
ATOM 811 N N . LEU A 1 101 ? 6.897 -5.514 -27.027 1.00 94.25 101 LEU A N 1
ATOM 812 C CA . LEU A 1 101 ? 6.183 -6.123 -25.906 1.00 94.25 101 LEU A CA 1
ATOM 813 C C . LEU A 1 101 ? 4.884 -6.747 -26.432 1.00 94.25 101 LEU A C 1
ATOM 815 O O . LEU A 1 101 ? 4.014 -6.038 -26.936 1.00 94.25 101 LEU A O 1
ATOM 819 N N . ILE A 1 102 ? 4.751 -8.065 -26.308 1.00 91.69 102 ILE A N 1
ATOM 820 C CA . ILE A 1 102 ? 3.503 -8.786 -26.551 1.00 91.69 102 ILE A CA 1
ATOM 821 C C . ILE A 1 102 ? 2.941 -9.209 -25.204 1.00 91.69 102 ILE A C 1
ATOM 823 O O . ILE A 1 102 ? 3.544 -9.995 -24.476 1.00 91.69 102 ILE A O 1
ATOM 827 N N . GLU A 1 103 ? 1.767 -8.677 -24.901 1.00 89.56 103 GLU A N 1
ATOM 828 C CA . GLU A 1 103 ? 0.929 -9.178 -23.828 1.00 89.56 103 GLU A CA 1
ATOM 829 C C . GLU A 1 103 ? -0.026 -10.218 -24.394 1.00 89.56 103 GLU A C 1
ATOM 831 O O . GLU A 1 103 ? -0.748 -9.945 -25.356 1.00 89.56 103 GLU A O 1
ATOM 836 N N . ILE A 1 104 ? 0.016 -11.405 -23.806 1.00 86.56 104 ILE A N 1
ATOM 837 C CA . ILE A 1 104 ? -0.877 -12.501 -24.124 1.00 86.56 104 ILE A CA 1
ATOM 838 C C . ILE A 1 104 ? -1.997 -12.503 -23.093 1.00 86.56 104 ILE A C 1
ATOM 840 O O . ILE A 1 104 ? -1.768 -12.498 -21.882 1.00 86.56 104 ILE A O 1
ATOM 844 N N . ASP A 1 105 ? -3.215 -12.486 -23.603 1.00 77.44 105 ASP A N 1
ATOM 845 C CA . ASP A 1 105 ? -4.424 -12.718 -22.831 1.00 77.44 105 ASP A CA 1
ATOM 846 C C . ASP A 1 105 ? -4.945 -14.123 -23.167 1.00 77.44 105 ASP A C 1
ATOM 848 O O . ASP A 1 105 ? -4.497 -14.719 -24.145 1.00 77.44 105 ASP A O 1
ATOM 852 N N . GLU A 1 106 ? -5.887 -14.661 -22.395 1.00 65.44 106 GLU A N 1
ATOM 853 C CA . GLU A 1 106 ? -6.449 -16.022 -22.539 1.00 65.44 106 GLU A CA 1
ATOM 854 C C . GLU A 1 106 ? -7.026 -16.319 -23.949 1.00 65.44 106 GLU A C 1
ATOM 856 O O . GLU A 1 106 ? -7.351 -17.454 -24.301 1.00 65.44 106 GLU A O 1
ATOM 861 N N . HIS A 1 107 ? -7.114 -15.301 -24.803 1.00 62.72 107 HIS A N 1
ATOM 862 C CA . HIS A 1 107 ? -7.461 -15.409 -26.208 1.00 62.72 107 HIS A CA 1
ATOM 863 C C . HIS A 1 107 ? -6.440 -16.208 -27.037 1.00 62.72 107 HIS A C 1
ATOM 865 O O . HIS A 1 107 ? -5.265 -15.877 -27.155 1.00 62.72 107 HIS A O 1
ATOM 871 N N . SER A 1 108 ? -6.953 -17.211 -27.748 1.00 59.94 108 SER A N 1
ATOM 872 C CA . SER A 1 108 ? -6.212 -18.078 -28.672 1.00 59.94 108 SER A CA 1
ATOM 873 C C . SER A 1 108 ? -5.911 -17.449 -30.043 1.00 59.94 108 SER A C 1
ATOM 875 O O . SER A 1 108 ? -5.368 -18.122 -30.920 1.00 59.94 108 SER A O 1
ATOM 877 N N . ALA A 1 109 ? -6.284 -16.182 -30.261 1.00 70.25 109 ALA A N 1
ATOM 878 C CA . ALA A 1 109 ? -6.148 -15.516 -31.552 1.00 70.25 109 ALA A CA 1
ATOM 879 C C . ALA A 1 109 ? -4.697 -15.090 -31.798 1.00 70.25 109 ALA A C 1
ATOM 881 O O . ALA A 1 109 ? -4.161 -14.170 -31.184 1.00 70.25 109 ALA A O 1
ATOM 882 N N . ASP A 1 110 ? -4.067 -15.757 -32.750 1.00 76.62 110 ASP A N 1
ATOM 883 C CA . ASP A 1 110 ? -2.630 -15.722 -32.951 1.00 76.62 110 ASP A CA 1
ATOM 884 C C . ASP A 1 110 ? -2.186 -14.785 -34.089 1.00 76.62 110 ASP A C 1
ATOM 886 O O . ASP A 1 110 ? -1.034 -14.346 -34.131 1.00 76.62 110 ASP A O 1
ATOM 890 N N . VAL A 1 111 ? -3.132 -14.417 -34.956 1.00 81.31 111 VAL A N 1
ATOM 891 C CA . VAL A 1 111 ? -2.979 -13.463 -36.060 1.00 81.31 111 VAL A CA 1
ATOM 892 C C . VAL A 1 111 ? -2.490 -12.106 -35.553 1.00 81.31 111 VAL A C 1
ATOM 894 O O . VAL A 1 111 ? -1.513 -11.571 -36.066 1.00 81.31 111 VAL A O 1
ATOM 897 N N . GLY A 1 112 ? -3.105 -11.573 -34.491 1.00 84.06 112 GLY A N 1
ATOM 898 C CA . GLY A 1 112 ? -2.728 -10.267 -33.941 1.00 84.06 112 GLY A CA 1
ATOM 899 C C . GLY A 1 112 ? -1.295 -10.228 -33.400 1.00 84.06 112 GLY A C 1
ATOM 900 O O . GLY A 1 112 ? -0.623 -9.202 -33.505 1.00 84.06 112 GLY A O 1
ATOM 901 N N . ALA A 1 113 ? -0.802 -11.347 -32.861 1.00 86.31 113 ALA A N 1
ATOM 902 C CA . ALA A 1 113 ? 0.575 -11.460 -32.394 1.00 86.31 113 ALA A CA 1
ATOM 903 C C . ALA A 1 113 ? 1.569 -11.518 -33.568 1.00 86.31 113 ALA A C 1
ATOM 905 O O . ALA A 1 113 ? 2.607 -10.861 -33.513 1.00 86.31 113 ALA A O 1
ATOM 906 N N . ILE A 1 114 ? 1.233 -12.240 -34.647 1.00 89.50 114 ILE A N 1
ATOM 907 C CA . ILE A 1 114 ? 2.058 -12.311 -35.865 1.00 89.50 114 ILE A CA 1
ATOM 908 C C . ILE A 1 114 ? 2.169 -10.939 -36.529 1.00 89.50 114 ILE A C 1
ATOM 910 O O . ILE A 1 114 ? 3.283 -10.483 -36.759 1.00 89.50 114 ILE A O 1
ATOM 914 N N . THR A 1 115 ? 1.055 -10.238 -36.752 1.00 90.38 115 THR A N 1
ATOM 915 C CA . THR A 1 115 ? 1.074 -8.922 -37.414 1.00 90.38 115 THR A CA 1
ATOM 916 C C . THR A 1 115 ? 1.910 -7.899 -36.641 1.00 90.38 115 THR A C 1
ATOM 918 O O . THR A 1 115 ? 2.600 -7.073 -37.234 1.00 90.38 115 THR A O 1
ATOM 921 N N . ARG A 1 116 ? 1.910 -7.962 -35.301 1.00 92.31 116 ARG A N 1
ATOM 922 C CA . ARG A 1 116 ? 2.794 -7.125 -34.472 1.00 92.31 116 ARG A CA 1
ATOM 923 C C . ARG A 1 116 ? 4.265 -7.503 -34.635 1.00 92.31 116 ARG A C 1
ATOM 925 O O . ARG A 1 116 ? 5.104 -6.607 -34.664 1.00 92.31 116 ARG A O 1
ATOM 932 N N . CYS A 1 117 ? 4.580 -8.796 -34.735 1.00 92.81 117 CYS A N 1
ATOM 933 C CA . CYS A 1 117 ? 5.936 -9.258 -35.029 1.00 92.81 117 CYS A CA 1
ATOM 934 C C . CYS A 1 117 ? 6.406 -8.774 -36.406 1.00 92.81 117 CYS A C 1
ATOM 936 O O . CYS A 1 117 ? 7.491 -8.213 -36.482 1.00 92.81 117 CYS A O 1
ATOM 938 N N . GLU A 1 118 ? 5.598 -8.930 -37.456 1.00 93.06 118 GLU A N 1
ATOM 939 C CA . GLU A 1 118 ? 5.903 -8.451 -38.815 1.00 93.06 118 GLU A CA 1
ATOM 940 C C . GLU A 1 118 ? 6.176 -6.942 -38.816 1.00 93.06 118 GLU A C 1
ATOM 942 O O . GLU A 1 118 ? 7.273 -6.510 -39.162 1.00 93.06 118 GLU A O 1
ATOM 947 N N . ALA A 1 119 ? 5.241 -6.147 -38.283 1.00 93.31 119 ALA A N 1
ATOM 948 C CA . ALA A 1 119 ? 5.394 -4.696 -38.192 1.00 93.31 119 ALA A CA 1
ATOM 949 C C . ALA A 1 119 ? 6.634 -4.277 -37.382 1.00 93.31 119 ALA A C 1
ATOM 951 O O . ALA A 1 119 ? 7.295 -3.282 -37.691 1.00 93.31 119 ALA A O 1
ATOM 952 N N . PHE A 1 120 ? 6.973 -5.028 -36.331 1.00 93.69 120 PHE A N 1
ATOM 953 C CA . PHE A 1 120 ? 8.184 -4.776 -35.562 1.00 93.69 120 PHE A CA 1
ATOM 954 C C . PHE A 1 120 ? 9.450 -5.085 -36.364 1.00 93.69 120 PHE A C 1
ATOM 956 O O . PHE A 1 120 ? 10.375 -4.272 -36.338 1.00 93.69 120 PHE A O 1
ATOM 963 N N . LEU A 1 121 ? 9.496 -6.209 -37.084 1.00 92.25 121 LEU A N 1
ATOM 964 C CA . LEU A 1 121 ? 10.631 -6.579 -37.933 1.00 92.25 121 LEU A CA 1
ATOM 965 C C . LEU A 1 121 ? 10.875 -5.539 -39.033 1.00 92.25 121 LEU A C 1
ATOM 967 O O . LEU A 1 121 ? 12.019 -5.108 -39.204 1.00 92.25 121 LEU A O 1
ATOM 971 N N . ASP A 1 122 ? 9.811 -5.050 -39.668 1.00 91.12 122 ASP A N 1
ATOM 972 C CA . ASP A 1 122 ? 9.877 -3.959 -40.646 1.00 91.12 122 ASP A CA 1
ATOM 973 C C . ASP A 1 122 ? 10.451 -2.679 -40.012 1.00 91.12 122 ASP A C 1
ATOM 975 O O . ASP A 1 122 ? 11.330 -2.019 -40.570 1.00 91.12 122 ASP A O 1
ATOM 979 N N . SER A 1 123 ? 10.021 -2.345 -38.788 1.00 89.81 123 SER A N 1
ATOM 980 C CA . SER A 1 123 ? 10.475 -1.137 -38.080 1.00 89.81 123 SER A CA 1
ATOM 981 C C . SER A 1 123 ? 11.965 -1.152 -37.706 1.00 89.81 123 SER A C 1
ATOM 983 O O . SER A 1 123 ? 12.583 -0.090 -37.563 1.00 89.81 123 SER A O 1
ATOM 985 N N . ILE A 1 124 ? 12.553 -2.342 -37.529 1.00 89.31 124 ILE A N 1
ATOM 986 C CA . ILE A 1 124 ? 13.966 -2.498 -37.160 1.00 89.31 124 ILE A CA 1
ATOM 987 C C . ILE A 1 124 ? 14.867 -2.753 -38.366 1.00 89.31 124 ILE A C 1
ATOM 989 O O . ILE A 1 124 ? 16.084 -2.652 -38.223 1.00 89.31 124 ILE A O 1
ATOM 993 N N . GLU A 1 125 ? 14.316 -3.031 -39.549 1.00 82.38 125 GLU A N 1
ATOM 994 C CA . GLU A 1 125 ? 15.093 -3.341 -40.748 1.00 82.38 125 GLU A CA 1
ATOM 995 C C . GLU A 1 125 ? 16.052 -2.210 -41.144 1.00 82.38 125 GLU A C 1
ATOM 997 O O . GLU A 1 125 ? 17.243 -2.452 -41.346 1.00 82.38 125 GLU A O 1
ATOM 1002 N N . GLY A 1 126 ? 15.585 -0.958 -41.101 1.00 72.00 126 GLY A N 1
ATOM 1003 C CA . GLY A 1 126 ? 16.425 0.229 -41.311 1.00 72.00 126 GLY A CA 1
ATOM 1004 C C . GLY A 1 126 ? 17.398 0.537 -40.163 1.00 72.00 126 GLY A C 1
ATOM 1005 O O . GLY A 1 126 ? 18.254 1.409 -40.294 1.00 72.00 126 GLY A O 1
ATOM 1006 N N . LYS A 1 127 ? 17.284 -0.171 -39.031 1.00 70.06 127 LYS A N 1
ATOM 1007 C CA . LYS A 1 127 ? 18.103 0.004 -37.821 1.00 70.06 127 LYS A CA 1
ATOM 1008 C C . LYS A 1 127 ? 19.051 -1.168 -37.556 1.00 70.06 127 LYS A C 1
ATOM 1010 O O . LYS A 1 127 ? 19.783 -1.095 -36.574 1.00 70.06 127 LYS A O 1
ATOM 1015 N N . LYS A 1 128 ? 19.106 -2.190 -38.429 1.00 61.53 128 LYS A N 1
ATOM 1016 C CA . LYS A 1 128 ? 19.923 -3.424 -38.292 1.00 61.53 128 LYS A CA 1
ATOM 1017 C C . LYS A 1 128 ? 21.434 -3.182 -38.052 1.00 61.53 128 LYS A C 1
ATOM 1019 O O . LYS A 1 128 ? 22.152 -4.114 -37.697 1.00 61.53 128 LYS A O 1
ATOM 1024 N N . HIS A 1 129 ? 21.911 -1.938 -38.185 1.00 57.62 129 HIS A N 1
ATOM 1025 C CA . HIS A 1 129 ? 23.290 -1.505 -37.921 1.00 57.62 129 HIS A CA 1
ATOM 1026 C C . HIS A 1 129 ? 23.420 -0.272 -37.002 1.00 57.62 129 HIS A C 1
ATOM 1028 O O . HIS A 1 129 ? 24.461 0.386 -37.008 1.00 57.62 129 HIS A O 1
ATOM 1034 N N . SER A 1 130 ? 22.395 0.075 -36.213 1.00 56.94 130 SER A N 1
ATOM 1035 C CA . SER A 1 130 ? 22.504 1.174 -35.244 1.00 56.94 130 SER A CA 1
ATOM 1036 C C . SER A 1 130 ? 23.616 0.901 -34.221 1.00 56.94 130 SER A C 1
ATOM 1038 O O . SER A 1 130 ? 23.810 -0.244 -33.804 1.00 56.94 130 SER A O 1
ATOM 1040 N N . ALA A 1 131 ? 24.342 1.951 -33.825 1.00 58.69 131 ALA A N 1
ATOM 1041 C CA . ALA A 1 131 ? 25.447 1.875 -32.871 1.00 58.69 131 ALA A CA 1
ATOM 1042 C C . ALA A 1 131 ? 25.032 1.205 -31.547 1.00 58.69 131 ALA A C 1
ATOM 1044 O O . ALA A 1 131 ? 23.851 1.168 -31.196 1.00 58.69 131 ALA A O 1
ATOM 1045 N N . LYS A 1 132 ? 26.021 0.686 -30.803 1.00 63.53 132 LYS A N 1
ATOM 1046 C CA . LYS A 1 132 ? 25.826 0.243 -29.415 1.00 63.53 132 LYS A CA 1
ATOM 1047 C C . LYS A 1 132 ? 25.060 1.316 -28.646 1.00 63.53 132 LYS A C 1
ATOM 1049 O O . LYS A 1 132 ? 25.528 2.449 -28.558 1.00 63.53 132 LYS A O 1
ATOM 1054 N N . VAL A 1 133 ? 23.913 0.940 -28.092 1.00 71.81 133 VAL A N 1
ATOM 1055 C CA . VAL A 1 133 ? 23.190 1.792 -27.154 1.00 71.81 133 VAL A CA 1
ATOM 1056 C C . VAL A 1 133 ? 23.739 1.454 -25.781 1.00 71.81 133 VAL A C 1
ATOM 1058 O O . VAL A 1 133 ? 23.622 0.315 -25.322 1.00 71.81 133 VAL A O 1
ATOM 1061 N N . GLU A 1 134 ? 24.398 2.424 -25.153 1.00 74.56 134 GLU A N 1
ATOM 1062 C CA . GLU A 1 134 ? 24.711 2.294 -23.736 1.00 74.56 134 GLU A CA 1
ATOM 1063 C C . GLU A 1 134 ? 23.385 2.264 -22.969 1.00 74.56 134 GLU A C 1
ATOM 1065 O O . GLU A 1 134 ? 22.549 3.147 -23.188 1.00 74.56 134 GLU A O 1
ATOM 1070 N N . PRO A 1 135 ? 23.152 1.244 -22.123 1.00 71.94 135 PRO A N 1
ATOM 1071 C CA . PRO A 1 135 ? 21.922 1.153 -21.357 1.00 71.94 135 PRO A CA 1
ATOM 1072 C C . PRO A 1 135 ? 21.685 2.449 -20.586 1.00 71.94 135 PRO A C 1
ATOM 1074 O O . PRO A 1 135 ? 22.582 2.921 -19.880 1.00 71.94 135 PRO A O 1
ATOM 1077 N N . ARG A 1 136 ? 20.486 3.026 -20.705 1.00 70.88 136 ARG A N 1
ATOM 1078 C CA . ARG A 1 136 ? 20.110 4.141 -19.838 1.00 70.88 136 ARG A CA 1
ATOM 1079 C C . ARG A 1 136 ? 19.790 3.550 -18.473 1.00 70.88 136 ARG A C 1
ATOM 1081 O O . ARG A 1 136 ? 18.888 2.731 -18.335 1.00 70.88 136 ARG A O 1
ATOM 1088 N N . LEU A 1 137 ? 20.596 3.931 -17.495 1.00 66.25 137 LEU A N 1
ATOM 1089 C CA . LEU A 1 137 ? 20.497 3.470 -16.122 1.00 66.25 137 LEU A CA 1
ATOM 1090 C C . LEU A 1 137 ? 20.289 4.718 -15.270 1.00 66.25 137 LEU A C 1
ATOM 1092 O O . LEU A 1 137 ? 21.193 5.551 -15.169 1.00 66.25 137 LEU A O 1
ATOM 1096 N N . VAL A 1 138 ? 19.095 4.897 -14.712 1.00 61.97 138 VAL A N 1
ATOM 1097 C CA . VAL A 1 138 ? 18.877 5.882 -13.656 1.00 61.97 138 VAL A CA 1
ATOM 1098 C C . VAL A 1 138 ? 19.649 5.396 -12.440 1.00 61.97 138 VAL A C 1
ATOM 1100 O O . VAL A 1 138 ? 19.320 4.369 -11.847 1.00 61.97 138 VAL A O 1
ATOM 1103 N N . GLU A 1 139 ? 20.712 6.127 -12.090 1.00 57.47 139 GLU A N 1
ATOM 1104 C CA . GLU A 1 139 ? 21.450 5.859 -10.860 1.00 57.47 139 GLU A CA 1
ATOM 1105 C C . GLU A 1 139 ? 20.457 5.800 -9.701 1.00 57.47 139 GLU A C 1
ATOM 1107 O O . GLU A 1 139 ? 19.627 6.701 -9.534 1.00 57.47 139 GLU A O 1
ATOM 1112 N N . ALA A 1 140 ? 20.580 4.770 -8.864 1.00 53.78 140 ALA A N 1
ATOM 1113 C CA . ALA A 1 140 ? 19.861 4.683 -7.603 1.00 53.78 140 ALA A CA 1
ATOM 1114 C C . ALA A 1 140 ? 20.291 5.837 -6.674 1.00 53.78 140 ALA A C 1
ATOM 1116 O O . ALA A 1 140 ? 21.107 5.673 -5.768 1.00 53.78 140 ALA A O 1
ATOM 1117 N N . ARG A 1 141 ? 19.728 7.031 -6.890 1.00 52.91 141 ARG A N 1
ATOM 1118 C CA . ARG A 1 141 ? 19.803 8.186 -5.982 1.00 52.91 141 ARG A CA 1
ATOM 1119 C C . ARG A 1 141 ? 18.861 8.032 -4.790 1.00 52.91 141 ARG A C 1
ATOM 1121 O O . ARG A 1 141 ? 18.737 8.955 -3.987 1.00 52.91 141 ARG A O 1
ATOM 1128 N N . SER A 1 142 ? 18.205 6.876 -4.657 1.00 52.28 142 SER A N 1
ATOM 1129 C CA . SER A 1 142 ? 17.594 6.434 -3.409 1.00 52.28 142 SER A CA 1
ATOM 1130 C C . SER A 1 142 ? 18.713 6.243 -2.387 1.00 52.28 142 SER A C 1
ATOM 1132 O O . SER A 1 142 ? 19.357 5.194 -2.295 1.00 52.28 142 SER A O 1
ATOM 1134 N N . SER A 1 143 ? 19.012 7.317 -1.674 1.00 48.28 143 SER A N 1
ATOM 1135 C CA . SER A 1 143 ? 20.043 7.317 -0.662 1.00 48.28 143 SER A CA 1
ATOM 1136 C C . SER A 1 143 ? 19.537 6.530 0.544 1.00 48.28 143 SER A C 1
ATOM 1138 O O . SER A 1 143 ? 18.589 6.928 1.214 1.00 48.28 143 SER A O 1
ATOM 1140 N N . GLU A 1 144 ? 20.213 5.430 0.871 1.00 50.34 144 GLU A N 1
ATOM 1141 C CA . GLU A 1 144 ? 20.179 4.875 2.229 1.00 50.34 144 GLU A CA 1
ATOM 1142 C C . GLU A 1 144 ? 20.900 5.801 3.235 1.00 50.34 144 GLU A C 1
ATOM 1144 O O . GLU A 1 144 ? 20.888 5.550 4.439 1.00 50.34 144 GLU A O 1
ATOM 1149 N N . SER A 1 145 ? 21.601 6.829 2.742 1.00 47.06 145 SER A N 1
ATOM 1150 C CA . SER A 1 145 ? 22.443 7.737 3.513 1.00 47.06 145 SER A CA 1
ATOM 1151 C C . SER A 1 145 ? 21.709 9.021 3.888 1.00 47.06 145 SER A C 1
ATOM 1153 O O . SER A 1 145 ? 21.083 9.684 3.063 1.00 47.06 145 SER A O 1
ATOM 1155 N N . THR A 1 146 ? 21.875 9.416 5.143 1.00 51.56 146 THR A N 1
ATOM 1156 C CA . THR A 1 146 ? 21.299 10.625 5.730 1.00 51.56 146 THR A CA 1
ATOM 1157 C C . THR A 1 146 ? 22.142 11.890 5.538 1.00 51.56 146 THR A C 1
ATOM 1159 O O . THR A 1 146 ? 21.857 12.929 6.138 1.00 51.56 146 THR A O 1
ATOM 1162 N N . ARG A 1 147 ? 23.207 11.835 4.724 1.00 45.72 147 ARG A N 1
ATOM 1163 C CA . ARG A 1 147 ? 24.128 12.968 4.543 1.00 45.72 147 ARG A CA 1
ATOM 1164 C C . ARG A 1 147 ? 23.413 14.164 3.903 1.00 45.72 147 ARG A C 1
ATOM 1166 O O . ARG A 1 147 ? 22.928 14.061 2.783 1.00 45.72 147 ARG A O 1
ATOM 1173 N N . GLY A 1 148 ? 23.401 15.298 4.608 1.00 53.91 148 GLY A N 1
ATOM 1174 C CA . GLY A 1 148 ? 22.797 16.555 4.140 1.00 53.91 148 GLY A CA 1
ATOM 1175 C C . GLY A 1 148 ? 21.277 16.649 4.320 1.00 53.91 148 GLY A C 1
ATOM 1176 O O . GLY A 1 148 ? 20.660 17.530 3.732 1.00 53.91 148 GLY A O 1
ATOM 1177 N N . ILE A 1 149 ? 20.659 15.752 5.105 1.00 59.84 149 ILE A N 1
ATOM 1178 C CA . ILE A 1 149 ? 19.204 15.775 5.348 1.00 59.84 149 ILE A CA 1
ATOM 1179 C C . ILE A 1 149 ? 18.770 16.936 6.250 1.00 59.84 149 ILE A C 1
ATOM 1181 O O . ILE A 1 149 ? 17.665 17.431 6.074 1.00 59.84 149 ILE A O 1
ATOM 1185 N N . ASN A 1 150 ? 19.610 17.400 7.181 1.00 65.12 150 ASN A N 1
ATOM 1186 C CA . ASN A 1 150 ? 19.232 18.486 8.101 1.00 65.12 150 ASN A CA 1
ATOM 1187 C C . ASN A 1 150 ? 18.926 19.817 7.386 1.00 65.12 150 ASN A C 1
ATOM 1189 O O . ASN A 1 150 ? 18.302 20.689 7.979 1.00 65.12 150 ASN A O 1
ATOM 1193 N N . ASP A 1 151 ? 19.327 19.953 6.119 1.00 78.00 151 ASP A N 1
ATOM 1194 C CA . ASP A 1 151 ? 19.061 21.127 5.281 1.00 78.00 151 ASP A CA 1
ATOM 1195 C C . ASP A 1 151 ? 17.821 20.947 4.378 1.00 78.00 151 ASP A C 1
ATOM 1197 O O . ASP A 1 151 ? 17.557 21.778 3.505 1.00 78.00 151 ASP A O 1
ATOM 1201 N N . ARG A 1 152 ? 17.080 19.841 4.541 1.00 87.44 152 ARG A N 1
ATOM 1202 C CA . ARG A 1 152 ? 15.942 19.443 3.703 1.00 87.44 152 ARG A CA 1
ATOM 1203 C C . ARG A 1 152 ? 14.684 19.199 4.532 1.00 87.44 152 ARG A C 1
ATOM 1205 O O . ARG A 1 152 ? 14.747 18.702 5.652 1.00 87.44 152 ARG A O 1
ATOM 1212 N N . THR A 1 153 ? 13.533 19.451 3.923 1.00 91.88 153 THR A N 1
ATOM 1213 C CA . THR A 1 153 ? 12.221 19.090 4.460 1.00 91.88 153 THR A CA 1
ATOM 1214 C C . THR A 1 153 ? 11.872 17.660 4.049 1.00 91.88 153 THR A C 1
ATOM 1216 O O . THR A 1 153 ? 11.870 17.318 2.861 1.00 91.88 153 THR A O 1
ATOM 1219 N N . LEU A 1 154 ? 11.551 16.818 5.033 1.00 92.88 154 LEU A N 1
ATOM 1220 C CA . LEU A 1 154 ? 11.037 15.472 4.809 1.00 92.88 154 LEU A CA 1
ATOM 1221 C C . LEU A 1 154 ? 9.527 15.500 4.547 1.00 92.88 154 LEU A C 1
ATOM 1223 O O . LEU A 1 154 ? 8.741 15.845 5.425 1.00 92.88 154 LEU A O 1
ATOM 1227 N N . TYR A 1 155 ? 9.115 15.031 3.380 1.00 95.62 155 TYR A N 1
ATOM 1228 C CA . TYR A 1 155 ? 7.722 14.862 2.995 1.00 95.62 155 TYR A CA 1
ATOM 1229 C C . TYR A 1 155 ? 7.272 13.418 3.231 1.00 95.62 155 TYR A C 1
ATOM 1231 O O . TYR A 1 155 ? 7.778 12.484 2.605 1.00 95.62 155 TYR A O 1
ATOM 1239 N N . VAL A 1 156 ? 6.312 13.235 4.137 1.00 95.94 156 VAL A N 1
ATOM 1240 C CA . VAL A 1 156 ? 5.742 11.931 4.502 1.00 95.94 156 VAL A CA 1
ATOM 1241 C C . VAL A 1 156 ? 4.380 11.750 3.824 1.00 95.94 156 VAL A C 1
ATOM 1243 O O . VAL A 1 156 ? 3.514 12.609 4.004 1.00 95.94 156 VAL A O 1
ATOM 1246 N N . PRO A 1 157 ? 4.148 10.657 3.072 1.00 95.50 157 PRO A N 1
ATOM 1247 C CA . PRO A 1 157 ? 2.849 10.382 2.461 1.00 95.50 157 PRO A CA 1
ATOM 1248 C C . PRO A 1 157 ? 1.715 10.331 3.491 1.00 95.50 157 PRO A C 1
ATOM 1250 O O . PRO A 1 157 ? 1.840 9.680 4.531 1.00 95.50 157 PRO A O 1
ATOM 1253 N N . SER A 1 158 ? 0.582 10.962 3.182 1.00 94.19 158 SER A N 1
ATOM 1254 C CA . SER A 1 158 ? -0.621 10.924 4.024 1.00 94.19 158 SER A CA 1
ATOM 1255 C C . SER A 1 158 ? -1.413 9.636 3.806 1.00 94.19 158 SER A C 1
ATOM 1257 O O . SER A 1 158 ? -2.522 9.670 3.296 1.00 94.19 158 SER A O 1
ATOM 1259 N N . MET A 1 159 ? -0.859 8.481 4.186 1.00 94.88 159 MET A N 1
ATOM 1260 C CA . MET A 1 159 ? -1.610 7.215 4.143 1.00 94.88 159 MET A CA 1
ATOM 1261 C C . MET A 1 159 ? -2.791 7.220 5.127 1.00 94.88 159 MET A C 1
ATOM 1263 O O . MET A 1 159 ? -3.871 6.733 4.812 1.00 94.88 159 MET A O 1
ATOM 1267 N N . CYS A 1 160 ? -2.559 7.731 6.336 1.00 94.94 160 CYS A N 1
ATOM 1268 C CA . CYS A 1 160 ? -3.535 7.845 7.417 1.00 94.94 160 CYS A CA 1
ATOM 1269 C C . CYS A 1 160 ? -3.065 8.899 8.429 1.00 94.94 160 CYS A C 1
ATOM 1271 O O . CYS A 1 160 ? -1.926 9.378 8.367 1.00 94.94 160 CYS A O 1
ATOM 1273 N N . ASP A 1 161 ? -3.921 9.226 9.395 1.00 97.00 161 ASP A N 1
ATOM 1274 C CA . ASP A 1 161 ? -3.692 10.324 10.338 1.00 97.00 161 ASP A CA 1
ATOM 1275 C C . ASP A 1 161 ? -2.491 10.078 11.285 1.00 97.00 161 ASP A C 1
ATOM 1277 O O . ASP A 1 161 ? -1.974 11.011 11.899 1.00 97.00 161 ASP A O 1
ATOM 1281 N N . HIS A 1 162 ? -1.949 8.856 11.345 1.00 96.94 162 HIS A N 1
ATOM 1282 C CA . HIS A 1 162 ? -0.700 8.516 12.045 1.00 96.94 162 HIS A CA 1
ATOM 1283 C C . HIS A 1 162 ? 0.532 9.239 11.485 1.00 96.94 162 HIS A C 1
ATOM 1285 O O . HIS A 1 162 ? 1.520 9.407 12.207 1.00 96.94 162 HIS A O 1
ATOM 1291 N N . ALA A 1 163 ? 0.480 9.714 10.236 1.00 96.88 163 ALA A N 1
ATOM 1292 C CA . ALA A 1 163 ? 1.549 10.513 9.639 1.00 96.88 163 ALA A CA 1
ATOM 1293 C C . ALA A 1 163 ? 1.782 11.834 10.401 1.00 96.88 163 ALA A C 1
ATOM 1295 O O . ALA A 1 163 ? 2.923 12.286 10.519 1.00 96.88 163 ALA A O 1
ATOM 1296 N N . TYR A 1 164 ? 0.735 12.430 10.988 1.00 97.75 164 TYR A N 1
ATOM 1297 C CA . TYR A 1 164 ? 0.840 13.689 11.732 1.00 97.75 164 TYR A CA 1
ATOM 1298 C C . TYR A 1 164 ? 1.691 13.577 13.008 1.00 97.75 164 TYR A C 1
ATOM 1300 O O . TYR A 1 164 ? 2.685 14.308 13.110 1.00 97.75 164 TYR A O 1
ATOM 1308 N N . PRO A 1 165 ? 1.396 12.676 13.974 1.00 96.88 165 PRO A N 1
ATOM 1309 C CA . PRO A 1 165 ? 2.259 12.489 15.135 1.00 96.88 165 PRO A CA 1
ATOM 1310 C C . PRO A 1 165 ? 3.642 11.944 14.756 1.00 96.88 165 PRO A C 1
ATOM 1312 O O . PRO A 1 165 ? 4.610 12.234 15.456 1.00 96.88 165 PRO A O 1
ATOM 1315 N N . PHE A 1 166 ? 3.777 11.198 13.653 1.00 95.56 166 PHE A N 1
ATOM 1316 C CA . PHE A 1 166 ? 5.087 10.766 13.162 1.00 95.56 166 PHE A CA 1
ATOM 1317 C C . PHE A 1 166 ? 5.968 11.962 12.753 1.00 95.56 166 PHE A C 1
ATOM 1319 O O . PHE A 1 166 ? 7.083 12.096 13.259 1.00 95.56 166 PHE A O 1
ATOM 1326 N N . CYS A 1 167 ? 5.454 12.886 11.932 1.00 96.00 167 CYS A N 1
ATOM 1327 C CA . CYS A 1 167 ? 6.168 14.120 11.581 1.00 96.00 167 CYS A CA 1
ATOM 1328 C C . CYS A 1 167 ? 6.403 15.030 12.797 1.00 96.00 167 CYS A C 1
ATOM 1330 O O . CYS A 1 167 ? 7.475 15.610 12.932 1.00 96.00 167 CYS A O 1
ATOM 1332 N N . ALA A 1 168 ? 5.443 15.122 13.719 1.00 96.88 168 ALA A N 1
ATOM 1333 C CA . ALA A 1 168 ? 5.604 15.862 14.973 1.00 96.88 168 ALA A CA 1
ATOM 1334 C C . ALA A 1 168 ? 6.741 15.310 15.846 1.00 96.88 168 ALA A C 1
ATOM 1336 O O . ALA A 1 168 ? 7.529 16.070 16.411 1.00 96.88 168 ALA A O 1
ATOM 1337 N N . ALA A 1 169 ? 6.867 13.983 15.930 1.00 94.75 169 ALA A N 1
ATOM 1338 C CA . ALA A 1 169 ? 7.979 13.352 16.623 1.00 94.75 169 ALA A CA 1
ATOM 1339 C C . ALA A 1 169 ? 9.317 13.671 15.945 1.00 94.75 169 ALA A C 1
ATOM 1341 O O . ALA A 1 169 ? 10.298 13.880 16.646 1.00 94.75 169 ALA A O 1
ATOM 1342 N N . LEU A 1 170 ? 9.375 13.749 14.614 1.00 92.25 170 LEU A N 1
ATOM 1343 C CA . LEU A 1 170 ? 10.592 14.144 13.898 1.00 92.25 170 LEU A CA 1
ATOM 1344 C C . LEU A 1 170 ? 11.007 15.584 14.204 1.00 92.25 170 LEU A C 1
ATOM 1346 O O . LEU A 1 170 ? 12.158 15.819 14.584 1.00 92.25 170 LEU A O 1
ATOM 1350 N N . ARG A 1 171 ? 10.055 16.521 14.154 1.00 94.00 171 ARG A N 1
ATOM 1351 C CA . ARG A 1 171 ? 10.305 17.936 14.467 1.00 94.00 171 ARG A CA 1
ATOM 1352 C C . ARG A 1 171 ? 10.791 18.146 15.897 1.00 94.00 171 ARG A C 1
ATOM 1354 O O . ARG A 1 171 ? 11.731 18.907 16.113 1.00 94.00 171 ARG A O 1
ATOM 1361 N N . ARG A 1 172 ? 10.264 17.382 16.863 1.00 93.12 172 ARG A N 1
ATOM 1362 C CA . ARG A 1 172 ? 10.758 17.375 18.254 1.00 93.12 172 ARG A CA 1
ATOM 1363 C C . ARG A 1 172 ? 12.260 17.109 18.364 1.00 93.12 172 ARG A C 1
ATOM 1365 O O . ARG A 1 172 ? 12.903 17.609 19.285 1.00 93.12 172 ARG A O 1
ATOM 1372 N N . PHE A 1 173 ? 12.808 16.295 17.466 1.00 89.25 173 PHE A N 1
ATOM 1373 C CA . PHE A 1 173 ? 14.226 15.936 17.441 1.00 89.25 173 PHE A CA 1
ATOM 1374 C C . PHE A 1 173 ? 15.002 16.665 16.331 1.00 89.25 173 PHE A C 1
ATOM 1376 O O . PHE A 1 173 ? 16.083 16.222 15.957 1.00 89.25 173 PHE A O 1
ATOM 1383 N N . GLY A 1 174 ? 14.482 17.801 15.849 1.00 87.00 174 GLY A N 1
ATOM 1384 C CA . GLY A 1 174 ? 15.196 18.724 14.964 1.00 87.00 174 GLY A CA 1
ATOM 1385 C C . GLY A 1 174 ? 15.161 18.372 13.476 1.00 87.00 174 GLY A C 1
ATOM 1386 O O . GLY A 1 174 ? 15.889 18.990 12.707 1.00 87.00 174 GLY A O 1
ATOM 1387 N N . VAL A 1 175 ? 14.339 17.405 13.059 1.00 88.06 175 VAL A N 1
ATOM 1388 C CA . VAL A 1 175 ? 14.149 17.066 11.641 1.00 88.06 175 VAL A CA 1
ATOM 1389 C C . VAL A 1 175 ? 12.920 17.804 11.117 1.00 88.06 175 VAL A C 1
ATOM 1391 O O . VAL A 1 175 ? 11.811 17.558 11.592 1.00 88.06 175 VAL A O 1
ATOM 1394 N N . ASP A 1 176 ? 13.100 18.688 10.133 1.00 91.06 176 ASP A N 1
ATOM 1395 C CA . ASP A 1 176 ? 11.969 19.329 9.458 1.00 91.06 176 ASP A CA 1
ATOM 1396 C C . ASP A 1 176 ? 11.185 18.283 8.656 1.00 91.06 176 ASP A C 1
ATOM 1398 O O . ASP A 1 176 ? 11.716 17.634 7.753 1.00 91.06 176 ASP A O 1
ATOM 1402 N N . ALA A 1 177 ? 9.924 18.078 9.029 1.00 93.88 177 ALA A N 1
ATOM 1403 C CA . ALA A 1 177 ? 9.079 17.038 8.470 1.00 93.88 177 ALA A CA 1
ATOM 1404 C C . ALA A 1 177 ? 7.634 17.515 8.339 1.00 93.88 177 ALA A C 1
ATOM 1406 O O . ALA A 1 177 ? 7.047 18.068 9.279 1.00 93.88 177 ALA A O 1
ATOM 1407 N N . GLN A 1 178 ? 7.043 17.239 7.182 1.00 95.81 178 GLN A N 1
ATOM 1408 C CA . GLN A 1 178 ? 5.699 17.649 6.806 1.00 95.81 178 GLN A CA 1
ATOM 1409 C C . GLN A 1 178 ? 4.943 16.471 6.194 1.00 95.81 178 GLN A C 1
ATOM 1411 O O . GLN A 1 178 ? 5.504 15.637 5.485 1.00 95.81 178 GLN A O 1
ATOM 1416 N N . VAL A 1 179 ? 3.651 16.390 6.497 1.00 97.50 179 VAL A N 1
ATOM 1417 C CA . VAL A 1 179 ? 2.758 15.414 5.868 1.00 97.50 179 VAL A CA 1
ATOM 1418 C C . VAL A 1 179 ? 2.325 15.986 4.522 1.00 97.50 179 VAL A C 1
ATOM 1420 O O . VAL A 1 179 ? 1.900 17.140 4.454 1.00 97.50 179 VAL A O 1
ATOM 1423 N N . ILE A 1 180 ? 2.453 15.202 3.455 1.00 96.56 180 ILE A N 1
ATOM 1424 C CA . ILE A 1 180 ? 1.933 15.572 2.136 1.00 96.56 180 ILE A CA 1
ATOM 1425 C C . ILE A 1 180 ? 0.406 15.678 2.246 1.00 96.56 180 ILE A C 1
ATOM 1427 O O . ILE A 1 180 ? -0.182 14.790 2.858 1.00 96.56 180 ILE A O 1
ATOM 1431 N N . PRO A 1 181 ? -0.254 16.718 1.705 1.00 94.88 181 PRO A N 1
ATOM 1432 C CA . PRO A 1 181 ? -1.712 16.803 1.735 1.00 94.88 181 PRO A CA 1
ATOM 1433 C C . PRO A 1 181 ? -2.377 15.522 1.220 1.00 94.88 181 PRO A C 1
ATOM 1435 O O . PRO A 1 181 ? -1.857 14.893 0.301 1.00 94.88 181 PRO A O 1
ATOM 1438 N N . GLU A 1 182 ? -3.510 15.148 1.820 1.00 94.56 182 GLU A N 1
ATOM 1439 C CA . GLU A 1 182 ? -4.272 13.967 1.405 1.00 94.56 182 GLU A CA 1
ATOM 1440 C C . GLU A 1 182 ? -4.605 14.041 -0.091 1.00 94.56 182 GLU A C 1
ATOM 1442 O O . GLU A 1 182 ? -4.868 15.124 -0.631 1.00 94.56 182 GLU A O 1
ATOM 1447 N N . ALA A 1 183 ? -4.545 12.891 -0.761 1.00 96.31 183 ALA A N 1
ATOM 1448 C CA . ALA A 1 183 ? -4.707 12.851 -2.202 1.00 96.31 183 ALA A CA 1
ATOM 1449 C C . ALA A 1 183 ? -6.130 13.246 -2.615 1.00 96.31 183 ALA A C 1
ATOM 1451 O O . ALA A 1 183 ? -7.107 12.994 -1.907 1.00 96.31 183 ALA A O 1
ATOM 1452 N N . ASP A 1 184 ? -6.234 13.824 -3.805 1.00 95.62 184 ASP A N 1
ATOM 1453 C CA . ASP A 1 184 ? -7.497 14.175 -4.444 1.00 95.62 184 ASP A CA 1
ATOM 1454 C C . ASP A 1 184 ? -7.504 13.737 -5.916 1.00 95.62 184 ASP A C 1
ATOM 1456 O O . ASP A 1 184 ? -6.547 13.140 -6.422 1.00 95.62 184 ASP A O 1
ATOM 1460 N N . GLU A 1 185 ? -8.575 14.076 -6.632 1.00 95.94 185 GLU A N 1
ATOM 1461 C CA . GLU A 1 185 ? -8.702 13.798 -8.067 1.00 95.94 185 GLU A CA 1
ATOM 1462 C C . GLU A 1 185 ? -7.517 14.325 -8.880 1.00 95.94 185 GLU A C 1
ATOM 1464 O O . GLU A 1 185 ? -7.090 13.697 -9.851 1.00 95.94 185 GLU A O 1
ATOM 1469 N N . LYS A 1 186 ? -6.922 15.454 -8.465 1.00 96.56 186 LYS A N 1
ATOM 1470 C CA . LYS A 1 186 ? -5.764 16.004 -9.166 1.00 96.56 186 LYS A CA 1
ATOM 1471 C C . LYS A 1 186 ? -4.520 15.153 -8.951 1.00 96.56 186 LYS A C 1
ATOM 1473 O O . LYS A 1 186 ? -3.751 14.969 -9.896 1.00 96.56 186 LYS A O 1
ATOM 1478 N N . SER A 1 187 ? -4.318 14.635 -7.740 1.00 96.44 187 SER A N 1
ATOM 1479 C CA . SER A 1 187 ? -3.264 13.655 -7.471 1.00 96.44 187 SER A CA 1
ATOM 1480 C C . SER A 1 187 ? -3.448 12.419 -8.355 1.00 96.44 187 SER A C 1
ATOM 1482 O O . SER A 1 187 ? -2.504 12.010 -9.028 1.00 96.44 187 SER A O 1
ATOM 1484 N N . LEU A 1 188 ? -4.664 11.871 -8.446 1.00 96.38 188 LEU A N 1
ATOM 1485 C CA . LEU A 1 188 ? -4.937 10.700 -9.283 1.00 96.38 188 LEU A CA 1
ATOM 1486 C C . LEU A 1 188 ? -4.682 10.962 -10.777 1.00 96.38 188 LEU A C 1
ATOM 1488 O O . LEU A 1 188 ? -4.003 10.168 -11.434 1.00 96.38 188 LEU A O 1
ATOM 1492 N N . GLU A 1 189 ? -5.173 12.084 -11.307 1.00 96.31 189 GLU A N 1
ATOM 1493 C CA . GLU A 1 189 ? -4.949 12.503 -12.696 1.00 96.31 189 GLU A CA 1
ATOM 1494 C C . GLU A 1 189 ? -3.449 12.600 -13.010 1.00 96.31 189 GLU A C 1
ATOM 1496 O O . GLU A 1 189 ? -2.976 12.040 -14.001 1.00 96.31 189 GLU A O 1
ATOM 1501 N N . LEU A 1 190 ? -2.681 13.270 -12.142 1.00 96.69 190 LEU A N 1
ATOM 1502 C CA . LEU A 1 190 ? -1.235 13.415 -12.298 1.00 96.69 190 LEU A CA 1
ATOM 1503 C C . LEU A 1 190 ? -0.515 12.068 -12.198 1.00 96.69 190 LEU A C 1
ATOM 1505 O O . LEU A 1 190 ? 0.374 11.801 -13.000 1.00 96.69 190 LEU A O 1
ATOM 1509 N N . GLY A 1 191 ? -0.904 11.200 -11.265 1.00 96.12 191 GLY A N 1
ATOM 1510 C CA . GLY A 1 191 ? -0.325 9.864 -11.128 1.00 96.12 191 GLY A CA 1
ATOM 1511 C C . GLY A 1 191 ? -0.508 9.021 -12.392 1.00 96.12 191 GLY A C 1
ATOM 1512 O O . GLY A 1 191 ? 0.441 8.391 -12.866 1.00 96.12 191 GLY A O 1
ATOM 1513 N N . ARG A 1 192 ? -1.703 9.061 -12.995 1.00 95.56 192 ARG A N 1
ATOM 1514 C CA . ARG A 1 192 ? -2.026 8.332 -14.235 1.00 95.56 192 ARG A CA 1
ATOM 1515 C C . ARG A 1 192 ? -1.249 8.831 -15.455 1.00 95.56 192 ARG A C 1
ATOM 1517 O O . ARG A 1 192 ? -0.990 8.043 -16.353 1.00 95.56 192 ARG A O 1
ATOM 1524 N N . GLN A 1 193 ? -0.820 10.095 -15.485 1.00 95.62 193 GLN A N 1
ATOM 1525 C CA . GLN A 1 193 ? 0.001 10.629 -16.586 1.00 95.62 193 GLN A CA 1
ATOM 1526 C C . GLN A 1 193 ? 1.406 10.007 -16.659 1.00 95.62 193 GLN A C 1
ATOM 1528 O O . GLN A 1 193 ? 2.021 10.026 -17.722 1.00 95.62 193 GLN A O 1
ATOM 1533 N N . TYR A 1 194 ? 1.924 9.472 -15.547 1.00 92.81 194 TYR A N 1
ATOM 1534 C CA . TYR A 1 194 ? 3.302 8.964 -15.449 1.00 92.81 194 TYR A CA 1
ATOM 1535 C C . TYR A 1 194 ? 3.397 7.473 -15.076 1.00 92.81 194 TYR A C 1
ATOM 1537 O O . TYR A 1 194 ? 4.496 6.944 -14.851 1.00 92.81 194 TYR A O 1
ATOM 1545 N N . THR A 1 195 ? 2.254 6.792 -15.014 1.00 92.00 195 THR A N 1
ATOM 1546 C CA . THR A 1 195 ? 2.120 5.353 -14.749 1.00 92.00 195 THR A CA 1
ATOM 1547 C C . THR A 1 195 ? 1.394 4.676 -15.907 1.00 92.00 195 THR A C 1
ATOM 1549 O O . THR A 1 195 ? 0.762 5.338 -16.726 1.00 92.00 195 THR A O 1
ATOM 1552 N N . ASN A 1 196 ? 1.493 3.351 -15.997 1.00 85.75 196 ASN A N 1
ATOM 1553 C CA . ASN A 1 196 ? 0.907 2.582 -17.099 1.00 85.75 196 ASN A CA 1
ATOM 1554 C C . ASN A 1 196 ? -0.455 1.960 -16.737 1.00 85.75 196 ASN A C 1
ATOM 1556 O O . ASN A 1 196 ? -0.971 1.135 -17.490 1.00 85.75 196 ASN A O 1
ATOM 1560 N N . GLY A 1 197 ? -1.009 2.294 -15.564 1.00 85.00 197 GLY A N 1
ATOM 1561 C CA . GLY A 1 197 ? -2.251 1.715 -15.036 1.00 85.00 197 GLY A CA 1
ATOM 1562 C C . GLY A 1 197 ? -2.127 0.248 -14.609 1.00 85.00 197 GLY A C 1
ATOM 1563 O O . GLY A 1 197 ? -3.127 -0.386 -14.289 1.00 85.00 197 GLY A O 1
ATOM 1564 N N . ARG A 1 198 ? -0.907 -0.303 -14.609 1.00 88.31 198 ARG A N 1
ATOM 1565 C CA . ARG A 1 198 ? -0.617 -1.695 -14.221 1.00 88.31 198 ARG A CA 1
ATOM 1566 C C . ARG A 1 198 ? -0.092 -1.775 -12.796 1.00 88.31 198 ARG A C 1
ATOM 1568 O O . ARG A 1 198 ? -0.161 -2.825 -12.157 1.00 88.31 198 ARG A O 1
ATOM 1575 N N . GLU A 1 199 ? 0.509 -0.689 -12.328 1.00 92.62 199 GLU A N 1
ATOM 1576 C CA . GLU A 1 199 ? 1.049 -0.527 -10.991 1.00 92.62 199 GLU A CA 1
ATOM 1577 C C . GLU A 1 199 ? -0.066 -0.643 -9.944 1.00 92.62 199 GLU A C 1
ATOM 1579 O O . GLU A 1 199 ? -1.246 -0.451 -10.228 1.00 92.62 199 GLU A O 1
ATOM 1584 N N . CYS A 1 200 ? 0.299 -0.969 -8.704 1.00 93.69 200 CYS A N 1
ATOM 1585 C CA . CYS A 1 200 ? -0.649 -0.914 -7.597 1.00 93.69 200 CYS A CA 1
ATOM 1586 C C . CYS A 1 200 ? -1.297 0.475 -7.519 1.00 93.69 200 CYS A C 1
ATOM 1588 O O . CYS A 1 200 ? -0.596 1.483 -7.611 1.00 93.69 200 CYS A O 1
ATOM 1590 N N . PHE A 1 201 ? -2.594 0.538 -7.228 1.00 95.44 201 PHE A N 1
ATOM 1591 C CA . PHE A 1 201 ? -3.288 1.814 -7.065 1.00 95.44 201 PHE A CA 1
ATOM 1592 C C . PHE A 1 201 ? -2.613 2.773 -6.048 1.00 95.44 201 PHE A C 1
ATOM 1594 O O . PHE A 1 201 ? -2.403 3.933 -6.402 1.00 95.44 201 PHE A O 1
ATOM 1601 N N . PRO A 1 202 ? -2.118 2.320 -4.872 1.00 96.00 202 PRO A N 1
ATOM 1602 C CA . PRO A 1 202 ? -1.282 3.146 -3.991 1.00 96.00 202 PRO A CA 1
ATOM 1603 C C . PRO A 1 202 ? -0.048 3.776 -4.656 1.00 96.00 202 PRO A C 1
ATOM 1605 O O . PRO A 1 202 ? 0.321 4.903 -4.329 1.00 96.00 202 PRO A O 1
ATOM 1608 N N . CYS A 1 203 ? 0.598 3.079 -5.598 1.00 96.19 203 CYS A N 1
ATOM 1609 C CA . CYS A 1 203 ? 1.736 3.622 -6.346 1.00 96.19 203 CYS A CA 1
ATOM 1610 C C . CYS A 1 203 ? 1.297 4.808 -7.204 1.00 96.19 203 CYS A C 1
ATOM 1612 O O . CYS A 1 203 ? 1.996 5.816 -7.253 1.00 96.19 203 CYS A O 1
ATOM 1614 N N . ILE A 1 204 ? 0.141 4.699 -7.863 1.00 96.62 204 ILE A N 1
ATOM 1615 C CA . ILE A 1 204 ? -0.414 5.758 -8.712 1.00 96.62 204 ILE A CA 1
ATOM 1616 C C . ILE A 1 204 ? -0.727 6.991 -7.860 1.00 96.62 204 ILE A C 1
ATOM 1618 O O . ILE A 1 204 ? -0.271 8.085 -8.187 1.00 96.62 204 ILE A O 1
ATOM 1622 N N . VAL A 1 205 ? -1.431 6.803 -6.738 1.00 97.25 205 VAL A N 1
ATOM 1623 C CA . VAL A 1 205 ? -1.831 7.888 -5.827 1.00 97.25 205 VAL A CA 1
ATOM 1624 C C . VAL A 1 205 ? -0.611 8.610 -5.251 1.00 97.25 205 VAL A C 1
ATOM 1626 O O . VAL A 1 205 ? -0.459 9.813 -5.448 1.00 97.25 205 VAL A O 1
ATOM 1629 N N . THR A 1 206 ? 0.319 7.874 -4.635 1.00 97.31 206 THR A N 1
ATOM 1630 C CA . THR A 1 206 ? 1.515 8.477 -4.015 1.00 97.31 206 THR A CA 1
ATOM 1631 C C . THR A 1 206 ? 2.456 9.127 -5.031 1.00 97.31 206 THR A C 1
ATOM 1633 O O . THR A 1 206 ? 3.064 10.154 -4.735 1.00 97.31 206 THR A O 1
ATOM 1636 N N . THR A 1 207 ? 2.556 8.585 -6.250 1.00 97.12 207 THR A N 1
ATOM 1637 C CA . THR A 1 207 ? 3.289 9.240 -7.350 1.00 97.12 207 THR A CA 1
ATOM 1638 C C . THR A 1 207 ? 2.620 10.555 -7.736 1.00 97.12 207 THR A C 1
ATOM 1640 O O . THR A 1 207 ? 3.295 11.565 -7.920 1.00 97.12 207 THR A O 1
ATOM 1643 N N . GLY A 1 208 ? 1.290 10.555 -7.828 1.00 97.19 208 GLY A N 1
ATOM 1644 C CA . GLY A 1 208 ? 0.486 11.741 -8.082 1.00 97.19 208 GLY A CA 1
ATOM 1645 C C . GLY A 1 208 ? 0.726 12.855 -7.070 1.00 97.19 208 GLY A C 1
ATOM 1646 O O . GLY A 1 208 ? 0.972 13.992 -7.466 1.00 97.19 208 GLY A O 1
ATOM 1647 N N . ASP A 1 209 ? 0.744 12.514 -5.783 1.00 97.25 209 ASP A N 1
ATOM 1648 C CA . ASP A 1 209 ? 1.029 13.451 -4.693 1.00 97.25 209 ASP A CA 1
ATOM 1649 C C . ASP A 1 209 ? 2.432 14.073 -4.805 1.00 97.25 209 ASP A C 1
ATOM 1651 O O . ASP A 1 209 ? 2.590 15.291 -4.674 1.00 97.25 209 ASP A O 1
ATOM 1655 N N . MET A 1 210 ? 3.453 13.265 -5.120 1.00 96.75 210 MET A N 1
ATOM 1656 C CA . MET A 1 210 ? 4.818 13.762 -5.350 1.00 96.75 210 MET A CA 1
ATOM 1657 C C . MET A 1 210 ? 4.878 14.716 -6.546 1.00 96.75 210 MET A C 1
ATOM 1659 O O . MET A 1 210 ? 5.442 15.806 -6.450 1.00 96.75 210 MET A O 1
ATOM 1663 N N . VAL A 1 211 ? 4.262 14.339 -7.671 1.00 96.81 211 VAL A N 1
ATOM 1664 C CA . VAL A 1 211 ? 4.217 15.176 -8.880 1.00 96.81 211 VAL A CA 1
ATOM 1665 C C . VAL A 1 211 ? 3.456 16.474 -8.620 1.00 96.81 211 VAL A C 1
ATOM 1667 O O . VAL A 1 211 ? 3.867 17.535 -9.089 1.00 96.81 211 VAL A O 1
ATOM 1670 N N . LYS A 1 212 ? 2.359 16.415 -7.861 1.00 96.69 212 LYS A N 1
ATOM 1671 C CA . LYS A 1 212 ? 1.561 17.583 -7.481 1.00 96.69 212 LYS A CA 1
ATOM 1672 C C . LYS A 1 212 ? 2.382 18.571 -6.656 1.00 96.69 212 LYS A C 1
ATOM 1674 O O . LYS A 1 212 ? 2.344 19.764 -6.953 1.00 96.69 212 LYS A O 1
ATOM 1679 N N . LEU A 1 213 ? 3.169 18.084 -5.693 1.00 95.06 213 LEU A N 1
ATOM 1680 C CA . LEU A 1 213 ? 4.110 18.916 -4.939 1.00 95.06 213 LEU A CA 1
ATOM 1681 C C . LEU A 1 213 ? 5.198 19.510 -5.837 1.00 95.06 213 LEU A C 1
ATOM 1683 O O . LEU A 1 213 ? 5.384 20.724 -5.812 1.00 95.06 213 LEU A O 1
ATOM 1687 N N . CYS A 1 214 ? 5.838 18.707 -6.695 1.00 94.25 214 CYS A N 1
ATOM 1688 C CA . CYS A 1 214 ? 6.862 19.190 -7.630 1.00 94.25 214 CYS A CA 1
ATOM 1689 C C . CYS A 1 214 ? 6.347 20.265 -8.604 1.00 94.25 214 CYS A C 1
ATOM 1691 O O . CYS A 1 214 ? 7.123 21.096 -9.065 1.00 94.25 214 CYS A O 1
ATOM 1693 N N . LYS A 1 215 ? 5.047 20.264 -8.929 1.00 93.50 215 LYS A N 1
ATOM 1694 C CA . LYS A 1 215 ? 4.409 21.282 -9.782 1.00 93.50 215 LYS A CA 1
ATOM 1695 C C . LYS A 1 215 ? 3.938 22.522 -9.012 1.00 93.50 215 LYS A C 1
ATOM 1697 O O . LYS A 1 215 ? 3.466 23.474 -9.637 1.00 93.50 215 LYS A O 1
ATOM 1702 N N . SER A 1 216 ? 4.012 22.524 -7.682 1.00 92.50 216 SER A N 1
ATOM 1703 C CA . SER A 1 216 ? 3.599 23.672 -6.872 1.00 92.50 216 SER A CA 1
ATOM 1704 C C . SER A 1 216 ? 4.655 24.783 -6.902 1.00 92.50 216 SER A C 1
ATOM 1706 O O . SER A 1 216 ? 5.852 24.519 -6.975 1.00 92.50 216 SER A O 1
ATOM 1708 N N . LYS A 1 217 ? 4.210 26.046 -6.876 1.00 87.69 217 LYS A N 1
ATOM 1709 C CA . LYS A 1 217 ? 5.098 27.213 -7.040 1.00 87.69 217 LYS A CA 1
ATOM 1710 C C . LYS A 1 217 ? 6.094 27.387 -5.894 1.00 87.69 217 LYS A C 1
ATOM 1712 O O . LYS A 1 217 ? 7.179 27.908 -6.121 1.00 87.69 217 LYS A O 1
ATOM 1717 N N . ASP A 1 218 ? 5.712 26.956 -4.696 1.00 87.44 218 ASP A N 1
ATOM 1718 C CA . ASP A 1 218 ? 6.484 27.161 -3.468 1.00 87.44 218 ASP A CA 1
ATOM 1719 C C . ASP A 1 218 ? 7.378 25.957 -3.124 1.00 87.44 218 ASP A C 1
ATOM 1721 O O . ASP A 1 218 ? 7.995 25.920 -2.060 1.00 87.44 218 ASP A O 1
ATOM 1725 N N . PHE A 1 219 ? 7.447 24.955 -4.006 1.00 92.19 219 PHE A N 1
ATOM 1726 C CA . PHE A 1 219 ? 8.246 23.758 -3.788 1.00 92.19 219 PHE A CA 1
ATOM 1727 C C . PHE A 1 219 ? 9.644 23.904 -4.389 1.00 92.19 219 PHE A C 1
ATOM 1729 O O . PHE A 1 219 ? 9.804 24.151 -5.582 1.00 92.19 219 PHE A O 1
ATOM 1736 N N . ASP A 1 220 ? 10.658 23.702 -3.551 1.00 91.00 220 ASP A N 1
ATOM 1737 C CA . ASP A 1 220 ? 12.068 23.673 -3.936 1.00 91.00 220 ASP A CA 1
ATOM 1738 C C . ASP A 1 220 ? 12.568 22.214 -3.930 1.00 91.00 220 ASP A C 1
ATOM 1740 O O . ASP A 1 220 ? 12.831 21.662 -2.854 1.00 91.00 220 ASP A O 1
ATOM 1744 N N . PRO A 1 221 ? 12.733 21.570 -5.105 1.00 89.81 221 PRO A N 1
ATOM 1745 C CA . PRO A 1 221 ? 13.201 20.188 -5.194 1.00 89.81 221 PRO A CA 1
ATOM 1746 C C . PRO A 1 221 ? 14.560 19.967 -4.521 1.00 89.81 221 PRO A C 1
ATOM 1748 O O . PRO A 1 221 ? 14.803 18.899 -3.964 1.00 89.81 221 PRO A O 1
ATOM 1751 N N . SER A 1 222 ? 15.443 20.972 -4.512 1.00 88.50 222 SER A N 1
ATOM 1752 C CA . SER A 1 222 ? 16.779 20.851 -3.914 1.00 88.50 222 SER A CA 1
ATOM 1753 C C . SER A 1 222 ? 16.739 20.714 -2.389 1.00 88.50 222 SER A C 1
ATOM 1755 O O . SER A 1 222 ? 17.652 20.131 -1.798 1.00 88.50 222 SER A O 1
ATOM 1757 N N . LYS A 1 223 ? 15.649 21.179 -1.767 1.00 90.25 223 LYS A N 1
ATOM 1758 C CA . LYS A 1 223 ? 15.374 21.085 -0.329 1.00 90.25 223 LYS A CA 1
ATOM 1759 C C . LYS A 1 223 ? 14.396 19.972 0.023 1.00 90.25 223 LYS A C 1
ATOM 1761 O O . LYS A 1 223 ? 14.076 19.801 1.192 1.00 90.25 223 LYS A O 1
ATOM 1766 N N . ALA A 1 224 ? 13.923 19.202 -0.952 1.00 91.06 224 ALA A N 1
ATOM 1767 C CA . ALA A 1 224 ? 12.923 18.175 -0.718 1.00 91.06 224 ALA A CA 1
ATOM 1768 C C . ALA A 1 224 ? 13.539 16.784 -0.529 1.00 91.06 224 ALA A C 1
ATOM 1770 O O . ALA A 1 224 ? 14.477 16.376 -1.231 1.00 91.06 224 ALA A O 1
ATOM 1771 N N . LEU A 1 225 ? 12.959 16.036 0.408 1.00 91.19 225 LEU A N 1
ATOM 1772 C CA . LEU A 1 225 ? 13.204 14.616 0.612 1.00 91.19 225 LEU A CA 1
ATOM 1773 C C . LEU A 1 225 ? 11.869 13.889 0.795 1.00 91.19 225 LEU A C 1
ATOM 1775 O O . LEU A 1 225 ? 11.168 14.127 1.768 1.00 91.19 225 LEU A O 1
ATOM 1779 N N . PHE A 1 226 ? 11.512 12.983 -0.107 1.00 93.31 226 PHE A N 1
ATOM 1780 C CA . PHE A 1 226 ? 10.295 12.182 0.008 1.00 93.31 226 PHE A CA 1
ATOM 1781 C C . PHE A 1 226 ? 10.559 10.886 0.775 1.00 93.31 226 PHE A C 1
ATOM 1783 O O . PHE A 1 226 ? 11.494 10.157 0.449 1.00 93.31 226 PHE A O 1
ATOM 1790 N N . LEU A 1 227 ? 9.727 10.561 1.765 1.00 92.12 227 LEU A N 1
ATOM 1791 C CA . LEU A 1 227 ? 9.754 9.257 2.423 1.00 92.12 227 LEU A CA 1
ATOM 1792 C C . LEU A 1 227 ? 8.961 8.243 1.592 1.00 92.12 227 LEU A C 1
ATOM 1794 O O . LEU A 1 227 ? 7.740 8.338 1.495 1.00 92.12 227 LEU A O 1
ATOM 1798 N N . MET A 1 228 ? 9.639 7.238 1.044 1.00 92.94 228 MET A N 1
ATOM 1799 C CA . MET A 1 228 ? 8.990 6.089 0.414 1.00 92.94 228 MET A CA 1
ATOM 1800 C C . MET A 1 228 ? 9.750 4.816 0.783 1.00 92.94 228 MET A C 1
ATOM 1802 O O . MET A 1 228 ? 10.718 4.471 0.103 1.00 92.94 228 MET A O 1
ATOM 1806 N N . PRO A 1 229 ? 9.358 4.136 1.877 1.00 88.50 229 PRO A N 1
ATOM 1807 C CA . PRO A 1 229 ? 10.009 2.910 2.312 1.00 88.50 229 PRO A CA 1
ATOM 1808 C C . PRO A 1 229 ? 10.033 1.833 1.231 1.00 88.50 229 PRO A C 1
ATOM 1810 O O . PRO A 1 229 ? 9.288 1.873 0.255 1.00 88.50 229 PRO A O 1
ATOM 1813 N N . THR A 1 230 ? 10.891 0.848 1.444 1.00 86.12 230 THR A N 1
ATOM 1814 C CA . THR A 1 230 ? 11.012 -0.316 0.578 1.00 86.12 230 THR A CA 1
ATOM 1815 C C . THR A 1 230 ? 10.882 -1.599 1.388 1.00 86.12 230 THR A C 1
ATOM 1817 O O . THR A 1 230 ? 11.006 -1.595 2.612 1.00 86.12 230 THR A O 1
ATOM 1820 N N . THR A 1 231 ? 10.611 -2.698 0.705 1.00 83.69 231 THR A N 1
ATOM 1821 C CA . THR A 1 231 ? 10.493 -4.043 1.280 1.00 83.69 231 THR A CA 1
ATOM 1822 C C . THR A 1 231 ? 10.982 -5.048 0.243 1.00 83.69 231 THR A C 1
ATOM 1824 O O . THR A 1 231 ? 11.223 -4.695 -0.918 1.00 83.69 231 THR A O 1
ATOM 1827 N N . SER A 1 232 ? 11.117 -6.292 0.658 1.00 77.75 232 SER A N 1
ATOM 1828 C CA . SER A 1 232 ? 11.326 -7.461 -0.173 1.00 77.75 232 SER A CA 1
ATOM 1829 C C . SER A 1 232 ? 10.131 -8.417 -0.042 1.00 77.75 232 SER A C 1
ATOM 1831 O O . SER A 1 232 ? 9.217 -8.219 0.755 1.00 77.75 232 SER A O 1
ATOM 1833 N N . GLY A 1 233 ? 10.079 -9.451 -0.880 1.00 78.62 233 GLY A N 1
ATOM 1834 C CA . GLY A 1 233 ? 9.048 -10.490 -0.788 1.00 78.62 233 GLY A CA 1
ATOM 1835 C C . GLY A 1 233 ? 8.010 -10.442 -1.915 1.00 78.62 233 GLY A C 1
ATOM 1836 O O . GLY A 1 233 ? 8.332 -10.078 -3.043 1.00 78.62 233 GLY A O 1
ATOM 1837 N N . PRO A 1 234 ? 6.769 -10.908 -1.697 1.00 77.75 234 PRO A N 1
ATOM 1838 C CA . PRO A 1 234 ? 5.804 -11.082 -2.788 1.00 77.75 234 PRO A CA 1
ATOM 1839 C C . PRO A 1 234 ? 5.099 -9.780 -3.207 1.00 77.75 234 PRO A C 1
ATOM 1841 O O . PRO A 1 234 ? 4.459 -9.738 -4.259 1.00 77.75 234 PRO A O 1
ATOM 1844 N N . CYS A 1 235 ? 5.176 -8.727 -2.390 1.00 87.88 235 CYS A N 1
ATOM 1845 C CA . CYS A 1 235 ? 4.508 -7.450 -2.634 1.00 87.88 235 CYS A CA 1
ATOM 1846 C C . CYS A 1 235 ? 5.270 -6.606 -3.660 1.00 87.88 235 CYS A C 1
ATOM 1848 O O . CYS A 1 235 ? 6.486 -6.633 -3.676 1.00 87.88 235 CYS A O 1
ATOM 1850 N N . ARG A 1 236 ? 4.571 -5.795 -4.465 1.00 92.19 236 ARG A N 1
ATOM 1851 C CA . ARG A 1 236 ? 5.194 -4.879 -5.445 1.00 92.19 236 ARG A CA 1
ATOM 1852 C C . ARG A 1 236 ? 5.727 -3.578 -4.833 1.00 92.19 236 ARG A C 1
ATOM 1854 O O . ARG A 1 236 ? 6.408 -2.819 -5.515 1.00 92.19 236 ARG A O 1
ATOM 1861 N N . PHE A 1 237 ? 5.405 -3.314 -3.564 1.00 91.88 237 PHE A N 1
ATOM 1862 C CA . PHE A 1 237 ? 5.745 -2.077 -2.853 1.00 91.88 237 PHE A CA 1
ATOM 1863 C C . PHE A 1 237 ? 7.247 -1.760 -2.878 1.00 91.88 237 PHE A C 1
ATOM 1865 O O . PHE A 1 237 ? 7.627 -0.602 -3.025 1.00 91.88 237 PHE A O 1
ATOM 1872 N N . GLY A 1 238 ? 8.105 -2.786 -2.841 1.00 89.44 238 GLY A N 1
ATOM 1873 C CA . GLY A 1 238 ? 9.557 -2.609 -2.865 1.00 89.44 238 GLY A CA 1
ATOM 1874 C C . GLY A 1 238 ? 10.128 -1.967 -4.138 1.00 89.44 238 GLY A C 1
ATOM 1875 O O . GLY A 1 238 ? 11.296 -1.592 -4.150 1.00 89.44 238 GLY A O 1
ATOM 1876 N N . GLU A 1 239 ? 9.327 -1.811 -5.195 1.00 91.69 239 GLU A N 1
ATOM 1877 C CA . GLU A 1 239 ? 9.745 -1.170 -6.451 1.00 91.69 239 GLU A CA 1
ATOM 1878 C C . GLU A 1 239 ? 9.226 0.271 -6.611 1.00 91.69 239 GLU A C 1
ATOM 1880 O O . GLU A 1 239 ? 9.559 0.944 -7.591 1.00 91.69 239 GLU A O 1
ATOM 1885 N N . TYR A 1 240 ? 8.415 0.776 -5.670 1.00 93.50 240 TYR A N 1
ATOM 1886 C CA . TYR A 1 240 ? 7.772 2.092 -5.799 1.00 93.50 240 TYR A CA 1
ATOM 1887 C C . TYR A 1 240 ? 8.791 3.224 -5.885 1.00 93.50 240 TYR A C 1
ATOM 1889 O O . TYR A 1 240 ? 8.688 4.067 -6.770 1.00 93.50 240 TYR A O 1
ATOM 1897 N N . ASN A 1 241 ? 9.782 3.233 -4.989 1.00 90.81 241 ASN A N 1
ATOM 1898 C CA . ASN A 1 241 ? 10.772 4.308 -4.913 1.00 90.81 241 ASN A CA 1
ATOM 1899 C C . ASN A 1 241 ? 11.562 4.458 -6.227 1.00 90.81 241 ASN A C 1
ATOM 1901 O O . ASN A 1 241 ? 11.765 5.582 -6.684 1.00 90.81 241 ASN A O 1
ATOM 1905 N N . GLN A 1 242 ? 11.925 3.351 -6.883 1.00 88.31 242 GLN A N 1
ATOM 1906 C CA . GLN A 1 242 ? 12.612 3.384 -8.175 1.00 88.31 242 GLN A CA 1
ATOM 1907 C C . GLN A 1 242 ? 11.692 3.893 -9.284 1.00 88.31 242 GLN A C 1
ATOM 1909 O O . GLN A 1 242 ? 12.061 4.795 -10.035 1.00 88.31 242 GLN A O 1
ATOM 1914 N N . ALA A 1 243 ? 10.458 3.388 -9.356 1.00 92.06 243 ALA A N 1
ATOM 1915 C CA . ALA A 1 243 ? 9.493 3.866 -10.342 1.00 92.06 243 ALA A CA 1
ATOM 1916 C C . ALA A 1 243 ? 9.181 5.361 -10.171 1.00 92.06 243 ALA A C 1
ATOM 1918 O O . ALA A 1 243 ? 9.106 6.091 -11.158 1.00 92.06 243 ALA A O 1
ATOM 1919 N N . GLN A 1 244 ? 9.036 5.827 -8.931 1.00 94.31 244 GLN A N 1
ATOM 1920 C CA . GLN A 1 244 ? 8.810 7.231 -8.597 1.00 94.31 244 GLN A CA 1
ATOM 1921 C C . GLN A 1 244 ? 10.029 8.090 -8.905 1.00 94.31 244 GLN A C 1
ATOM 1923 O O . GLN A 1 244 ? 9.863 9.207 -9.388 1.00 94.31 244 GLN A O 1
ATOM 1928 N N . ARG A 1 245 ? 11.251 7.574 -8.723 1.00 90.25 245 ARG A N 1
ATOM 1929 C CA . ARG A 1 245 ? 12.466 8.289 -9.123 1.00 90.25 245 ARG A CA 1
ATOM 1930 C C . ARG A 1 245 ? 12.460 8.602 -10.617 1.00 90.25 245 ARG A C 1
ATOM 1932 O O . ARG A 1 245 ? 12.683 9.754 -10.979 1.00 90.25 245 ARG A O 1
ATOM 1939 N N . MET A 1 246 ? 12.127 7.627 -11.464 1.00 89.38 246 MET A N 1
ATOM 1940 C CA . MET A 1 246 ? 11.989 7.858 -12.909 1.00 89.38 246 MET A CA 1
ATOM 1941 C C . MET A 1 246 ? 10.961 8.957 -13.220 1.00 89.38 246 MET A C 1
ATOM 1943 O O . MET A 1 246 ? 11.152 9.756 -14.135 1.00 89.38 246 MET A O 1
ATOM 1947 N N . VAL A 1 247 ? 9.866 9.019 -12.454 1.00 93.44 247 VAL A N 1
ATOM 1948 C CA . VAL A 1 247 ? 8.824 10.043 -12.623 1.00 93.44 247 VAL A CA 1
ATOM 1949 C C . VAL A 1 247 ? 9.306 11.425 -12.175 1.00 93.44 247 VAL A C 1
ATOM 1951 O O . VAL A 1 247 ? 9.075 12.408 -12.881 1.00 93.44 247 VAL A O 1
ATOM 1954 N N . LEU A 1 248 ? 10.024 11.523 -11.054 1.00 92.25 248 LEU A N 1
ATOM 1955 C CA . LEU A 1 248 ? 10.629 12.782 -10.609 1.00 92.25 248 LEU A CA 1
ATOM 1956 C C . LEU A 1 248 ? 11.597 13.330 -11.665 1.00 92.25 248 LEU A C 1
ATOM 1958 O O . LEU A 1 248 ? 11.583 14.523 -11.950 1.00 92.25 248 LEU A O 1
ATOM 1962 N N . GLU A 1 249 ? 12.371 12.471 -12.327 1.00 89.12 249 GLU A N 1
ATOM 1963 C CA . GLU A 1 249 ? 13.232 12.895 -13.436 1.00 89.12 249 GLU A CA 1
ATOM 1964 C C . GLU A 1 249 ? 12.442 13.346 -14.663 1.00 89.12 249 GLU A C 1
ATOM 1966 O O . GLU A 1 249 ? 12.713 14.414 -15.210 1.00 89.12 249 GLU A O 1
ATOM 1971 N N . ALA A 1 250 ? 11.422 12.582 -15.063 1.00 89.12 250 ALA A N 1
ATOM 1972 C CA . ALA A 1 250 ? 10.561 12.924 -16.196 1.00 89.12 250 ALA A CA 1
ATOM 1973 C C . ALA A 1 250 ? 9.780 14.236 -15.994 1.00 89.12 250 ALA A C 1
ATOM 1975 O O . ALA A 1 250 ? 9.384 14.882 -16.961 1.00 89.12 250 ALA A O 1
ATOM 1976 N N . THR A 1 251 ? 9.555 14.635 -14.742 1.00 90.62 251 THR A N 1
ATOM 1977 C CA . THR A 1 251 ? 8.860 15.879 -14.371 1.00 90.62 251 THR A CA 1
ATOM 1978 C C . THR A 1 251 ? 9.805 17.061 -14.147 1.00 90.62 251 THR A C 1
ATOM 1980 O O . THR A 1 251 ? 9.336 18.157 -13.853 1.00 90.62 251 THR A O 1
ATOM 1983 N N . GLY A 1 252 ? 11.122 16.866 -14.293 1.00 88.75 252 GLY A N 1
ATOM 1984 C CA . GLY A 1 252 ? 12.137 17.894 -14.033 1.00 88.75 252 GLY A CA 1
ATOM 1985 C C . GLY A 1 252 ? 12.435 18.122 -12.545 1.00 88.75 252 GLY A C 1
ATOM 1986 O O . GLY A 1 252 ? 13.214 19.004 -12.201 1.00 88.75 252 GLY A O 1
ATOM 1987 N N . CYS A 1 253 ? 11.868 17.307 -11.654 1.00 89.31 253 CYS A N 1
ATOM 1988 C CA . CYS A 1 253 ? 12.059 17.346 -10.205 1.00 89.31 253 CYS A CA 1
ATOM 1989 C C . CYS A 1 253 ? 13.303 16.535 -9.778 1.00 89.31 253 CYS A C 1
ATOM 1991 O O . CYS A 1 253 ? 13.281 15.771 -8.813 1.00 89.31 253 CYS A O 1
ATOM 1993 N N . THR A 1 254 ? 14.404 16.650 -10.529 1.00 84.81 254 THR A N 1
ATOM 1994 C CA . THR A 1 254 ? 15.574 15.758 -10.430 1.00 84.81 254 THR A CA 1
ATOM 1995 C C . THR A 1 254 ? 16.348 15.885 -9.119 1.00 84.81 254 THR A C 1
ATOM 1997 O O . THR A 1 254 ? 16.997 14.914 -8.714 1.00 84.81 254 THR A O 1
ATOM 2000 N N . ASP A 1 255 ? 16.288 17.045 -8.465 1.00 86.75 255 ASP A N 1
ATOM 2001 C CA . ASP A 1 255 ? 17.047 17.342 -7.239 1.00 86.75 255 ASP A CA 1
ATOM 2002 C C . ASP A 1 255 ? 16.337 16.884 -5.957 1.00 86.75 255 ASP A C 1
ATOM 2004 O O . ASP A 1 255 ? 16.977 16.754 -4.901 1.00 86.75 255 ASP A O 1
ATOM 2008 N N . ALA A 1 256 ? 15.038 16.577 -6.065 1.00 88.62 256 ALA A N 1
ATOM 2009 C CA . ALA A 1 256 ? 14.285 15.942 -4.996 1.00 88.62 256 ALA A CA 1
ATOM 2010 C C . ALA A 1 256 ? 14.792 14.513 -4.796 1.00 88.62 256 ALA A C 1
ATOM 2012 O O . ALA A 1 256 ? 14.940 13.734 -5.744 1.00 88.62 256 ALA A O 1
ATOM 2013 N N . GLN A 1 257 ? 15.075 14.166 -3.545 1.00 86.75 257 GLN A N 1
ATOM 2014 C CA . GLN A 1 257 ? 15.563 12.839 -3.181 1.00 86.75 257 GLN A CA 1
ATOM 2015 C C . GLN A 1 257 ? 14.428 11.973 -2.638 1.00 86.75 257 GLN A C 1
ATOM 2017 O O . GLN A 1 257 ? 13.449 12.485 -2.100 1.00 86.75 257 GLN A O 1
ATOM 2022 N N . ILE A 1 258 ? 14.586 10.653 -2.744 1.00 87.69 258 ILE A N 1
ATOM 2023 C CA . ILE A 1 258 ? 13.698 9.680 -2.104 1.00 87.69 258 ILE A CA 1
ATOM 2024 C C . ILE A 1 258 ? 14.496 8.946 -1.025 1.00 87.69 258 ILE A C 1
ATOM 2026 O O . ILE A 1 258 ? 15.506 8.303 -1.316 1.00 87.69 258 ILE A O 1
ATOM 2030 N N . LEU A 1 259 ? 14.030 9.042 0.218 1.00 85.62 259 LEU A N 1
ATOM 2031 C CA . LEU A 1 259 ? 14.499 8.251 1.347 1.00 85.62 259 LEU A CA 1
ATOM 2032 C C . LEU A 1 259 ? 13.716 6.935 1.378 1.00 85.62 259 LEU A C 1
ATOM 2034 O O . LEU A 1 259 ? 12.514 6.932 1.653 1.00 85.62 259 LEU A O 1
ATOM 2038 N N . ALA A 1 260 ? 14.407 5.824 1.121 1.00 84.56 260 ALA A N 1
ATOM 2039 C CA . ALA A 1 260 ? 13.802 4.499 0.992 1.00 84.56 260 ALA A CA 1
ATOM 2040 C C . ALA A 1 260 ? 14.346 3.501 2.030 1.00 84.56 260 ALA A C 1
ATOM 2042 O O . ALA A 1 260 ? 15.151 2.632 1.692 1.00 84.56 260 ALA A O 1
ATOM 2043 N N . PRO A 1 261 ? 13.955 3.618 3.314 1.00 78.88 261 PRO A N 1
ATOM 2044 C CA . PRO A 1 261 ? 14.372 2.669 4.336 1.00 78.88 261 PRO A CA 1
ATOM 2045 C C . PRO A 1 261 ? 13.742 1.294 4.086 1.00 78.88 261 PRO A C 1
ATOM 2047 O O . PRO A 1 261 ? 12.554 1.192 3.780 1.00 78.88 261 PRO A O 1
ATOM 2050 N N . ASP A 1 262 ? 14.541 0.244 4.256 1.00 76.19 262 ASP A N 1
ATOM 2051 C CA . ASP A 1 262 ? 14.111 -1.152 4.144 1.00 76.19 262 ASP A CA 1
ATOM 2052 C C . ASP A 1 262 ? 13.376 -1.603 5.419 1.00 76.19 262 ASP A C 1
ATOM 2054 O O . ASP A 1 262 ? 13.935 -1.541 6.520 1.00 76.19 262 ASP A O 1
ATOM 2058 N N . GLN A 1 263 ? 12.119 -2.024 5.264 1.00 70.38 263 GLN A N 1
ATOM 2059 C CA . GLN A 1 263 ? 11.245 -2.471 6.351 1.00 70.38 263 GLN A CA 1
ATOM 2060 C C . GLN A 1 263 ? 11.593 -3.875 6.876 1.00 70.38 263 GLN A C 1
ATOM 2062 O O . GLN A 1 263 ? 11.389 -4.137 8.066 1.00 70.38 263 GLN A O 1
ATOM 2067 N N . ASP A 1 264 ? 12.170 -4.745 6.042 1.00 62.31 264 ASP A N 1
ATOM 2068 C CA . ASP A 1 264 ? 12.483 -6.143 6.396 1.00 62.31 264 ASP A CA 1
ATOM 2069 C C . ASP A 1 264 ? 13.818 -6.248 7.141 1.00 62.31 264 ASP A C 1
ATOM 2071 O O . ASP A 1 264 ? 14.179 -7.269 7.720 1.00 62.31 264 ASP A O 1
ATOM 2075 N N . ARG A 1 265 ? 14.584 -5.157 7.157 1.00 59.09 265 ARG A N 1
ATOM 2076 C CA . ARG A 1 265 ? 15.834 -5.050 7.902 1.00 59.09 265 ARG A CA 1
ATOM 2077 C C . ARG A 1 265 ? 15.666 -4.028 9.009 1.00 59.09 265 ARG A C 1
ATOM 2079 O O . ARG A 1 265 ? 15.991 -2.852 8.853 1.00 59.09 265 ARG A O 1
ATOM 2086 N N . ALA A 1 266 ? 15.238 -4.501 10.182 1.00 47.91 266 ALA A N 1
ATOM 2087 C CA . ALA A 1 266 ? 15.077 -3.679 11.389 1.00 47.91 266 ALA A CA 1
ATOM 2088 C C . ALA A 1 266 ? 16.343 -2.884 11.780 1.00 47.91 266 ALA A C 1
ATOM 2090 O O . ALA A 1 266 ? 16.257 -1.866 12.474 1.00 47.91 266 ALA A O 1
ATOM 2091 N N . ASP A 1 267 ? 17.520 -3.336 11.342 1.00 49.12 267 ASP A N 1
ATOM 2092 C CA . ASP A 1 267 ? 18.786 -2.628 11.510 1.00 49.12 267 ASP A CA 1
ATOM 2093 C C . ASP A 1 267 ? 18.888 -1.401 10.597 1.00 49.12 267 ASP A C 1
ATOM 2095 O O . ASP A 1 267 ? 19.322 -0.353 11.063 1.00 49.12 267 ASP A O 1
ATOM 2099 N N . ASN A 1 268 ? 18.391 -1.475 9.360 1.00 47.00 268 ASN A N 1
ATOM 2100 C CA . ASN A 1 268 ? 18.357 -0.357 8.416 1.00 47.00 268 ASN A CA 1
ATOM 2101 C C . ASN A 1 268 ? 17.286 0.672 8.787 1.00 47.00 268 ASN A C 1
ATOM 2103 O O . ASN A 1 268 ? 17.600 1.857 8.854 1.00 47.00 268 ASN A O 1
ATOM 2107 N N . PHE A 1 269 ? 16.062 0.248 9.120 1.00 46.34 269 PHE A N 1
ATOM 2108 C CA . PHE A 1 269 ? 15.007 1.186 9.530 1.00 46.34 269 PHE A CA 1
ATOM 2109 C C . PHE A 1 269 ? 15.375 1.973 10.801 1.00 46.34 269 PHE A C 1
ATOM 2111 O O . PHE A 1 269 ? 14.840 3.045 11.038 1.00 46.34 269 PHE A O 1
ATOM 2118 N N . ARG A 1 270 ? 16.293 1.465 11.639 1.00 49.25 270 ARG A N 1
ATOM 2119 C CA . ARG A 1 270 ? 16.659 2.098 12.921 1.00 49.25 270 ARG A CA 1
ATOM 2120 C C . ARG A 1 270 ? 18.027 2.749 12.974 1.00 49.25 270 ARG A C 1
ATOM 2122 O O . ARG A 1 270 ? 18.193 3.705 13.719 1.00 49.25 270 ARG A O 1
ATOM 2129 N N . GLN A 1 271 ? 19.015 2.195 12.273 1.00 43.22 271 GLN A N 1
ATOM 2130 C CA . GLN A 1 271 ? 20.359 2.778 12.211 1.00 43.22 271 GLN A CA 1
ATOM 2131 C C . GLN A 1 271 ? 20.477 3.825 11.097 1.00 43.22 271 GLN A C 1
ATOM 2133 O O . GLN A 1 271 ? 21.454 4.564 11.093 1.00 43.22 271 GLN A O 1
ATOM 2138 N N . LYS A 1 272 ? 19.510 3.900 10.164 1.00 47.31 272 LYS A N 1
ATOM 2139 C CA . LYS A 1 272 ? 19.515 4.876 9.059 1.00 47.31 272 LYS A CA 1
ATOM 2140 C C . LYS A 1 272 ? 18.391 5.910 9.114 1.00 47.31 272 LYS A C 1
ATOM 2142 O O . LYS A 1 272 ? 18.473 6.894 8.388 1.00 47.31 272 LYS A O 1
ATOM 2147 N N . LEU A 1 273 ? 17.367 5.749 9.958 1.00 50.16 273 LEU A N 1
ATOM 2148 C CA . LEU A 1 273 ? 16.459 6.863 10.250 1.00 50.16 273 LEU A CA 1
ATOM 2149 C C . LEU A 1 273 ? 17.153 7.791 11.238 1.00 50.16 273 LEU A C 1
ATOM 2151 O O . LEU A 1 273 ? 16.972 7.607 12.434 1.00 50.16 273 LEU A O 1
ATOM 2155 N N . TRP A 1 274 ? 17.912 8.753 10.700 1.00 56.06 274 TRP A N 1
ATOM 2156 C CA . TRP A 1 274 ? 18.454 9.939 11.376 1.00 56.06 274 TRP A CA 1
ATOM 2157 C C . TRP A 1 274 ? 19.351 9.640 12.603 1.00 56.06 274 TRP A C 1
ATOM 2159 O O . TRP A 1 274 ? 19.237 8.609 13.254 1.00 56.06 274 TRP A O 1
ATOM 2169 N N . ASP A 1 275 ? 20.236 10.552 13.008 1.00 58.12 275 ASP A N 1
ATOM 2170 C CA . ASP A 1 275 ? 20.901 10.464 14.328 1.00 58.12 275 ASP A CA 1
ATOM 2171 C C . ASP A 1 275 ? 19.902 10.767 15.474 1.00 58.12 275 ASP A C 1
ATOM 2173 O O . ASP A 1 275 ? 20.221 11.421 16.468 1.00 58.12 275 ASP A O 1
ATOM 2177 N N . VAL A 1 276 ? 18.641 10.343 15.324 1.00 65.62 276 VAL A N 1
ATOM 2178 C CA . VAL A 1 276 ? 17.582 10.584 16.295 1.00 65.62 276 VAL A CA 1
ATOM 2179 C C . VAL A 1 276 ? 17.743 9.623 17.470 1.00 65.62 276 VAL A C 1
ATOM 2181 O O . VAL A 1 276 ? 17.944 8.416 17.297 1.00 65.62 276 VAL A O 1
ATOM 2184 N N . PRO A 1 277 ? 17.642 10.133 18.706 1.00 78.25 277 PRO A N 1
ATOM 2185 C CA . PRO A 1 277 ? 17.827 9.314 19.892 1.00 78.25 277 PRO A CA 1
ATOM 2186 C C . PRO A 1 277 ? 16.722 8.259 19.997 1.00 78.25 277 PRO A C 1
ATOM 2188 O O . PRO A 1 277 ? 15.624 8.434 19.476 1.00 78.25 277 PRO A O 1
ATOM 2191 N N . LEU A 1 278 ? 16.948 7.198 20.782 1.00 77.19 278 LEU A N 1
ATOM 2192 C CA . LEU A 1 278 ? 15.931 6.169 21.071 1.00 77.19 278 LEU A CA 1
ATOM 2193 C C . LEU A 1 278 ? 14.572 6.766 21.494 1.00 77.19 278 LEU A C 1
ATOM 2195 O O . LEU A 1 278 ? 13.516 6.195 21.218 1.00 77.19 278 LEU A O 1
ATOM 2199 N N . MET A 1 279 ? 14.603 7.932 22.140 1.00 83.81 279 MET A N 1
ATOM 2200 C CA . MET A 1 279 ? 13.416 8.674 22.547 1.00 83.81 279 MET A CA 1
ATOM 2201 C C . MET A 1 279 ? 12.510 9.073 21.377 1.00 83.81 279 MET A C 1
ATOM 2203 O O . MET A 1 279 ? 11.296 9.062 21.565 1.00 83.81 27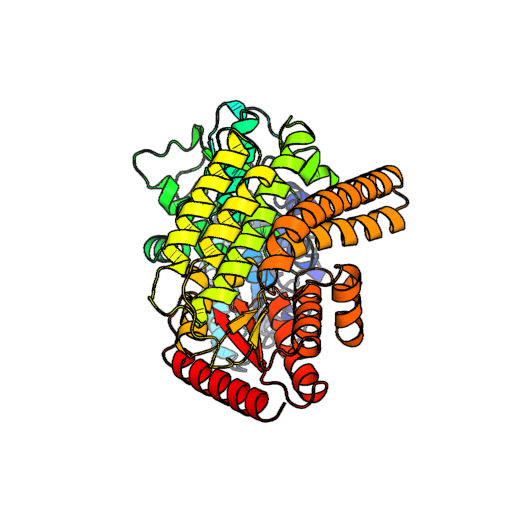9 MET A O 1
ATOM 2207 N N . PHE A 1 280 ? 13.039 9.328 20.177 1.00 87.56 280 PHE A N 1
ATOM 2208 C CA . PHE A 1 280 ? 12.227 9.537 18.974 1.00 87.56 280 PHE A CA 1
ATOM 2209 C C . PHE A 1 280 ? 11.249 8.387 18.757 1.00 87.56 280 PHE A C 1
ATOM 2211 O O . PHE A 1 280 ? 10.041 8.608 18.710 1.00 87.56 280 PHE A O 1
ATOM 2218 N N . TYR A 1 281 ? 11.751 7.150 18.730 1.00 82.69 281 TYR A N 1
ATOM 2219 C CA . TYR A 1 281 ? 10.919 5.968 18.516 1.00 82.69 281 TYR A CA 1
ATOM 2220 C C . TYR A 1 281 ? 9.846 5.820 19.596 1.00 82.69 281 TYR A C 1
ATOM 2222 O O . TYR A 1 281 ? 8.733 5.394 19.301 1.00 82.69 281 TYR A O 1
ATOM 2230 N N . VAL A 1 282 ? 10.154 6.196 20.842 1.00 85.81 282 VAL A N 1
ATOM 2231 C CA . VAL A 1 282 ? 9.183 6.176 21.945 1.00 85.81 282 VAL A CA 1
ATOM 2232 C C . VAL A 1 282 ? 8.078 7.214 21.729 1.00 85.81 282 VAL A C 1
ATOM 2234 O O . VAL A 1 282 ? 6.905 6.885 21.901 1.00 85.81 282 VAL A O 1
ATOM 2237 N N . HIS A 1 283 ? 8.427 8.447 21.352 1.00 89.94 283 HIS A N 1
ATOM 2238 C CA . HIS A 1 283 ? 7.457 9.519 21.106 1.00 89.94 283 HIS A CA 1
ATOM 2239 C C . HIS A 1 283 ? 6.604 9.249 19.864 1.00 89.94 283 HIS A C 1
ATOM 2241 O O . HIS A 1 283 ? 5.379 9.308 19.961 1.00 89.94 283 HIS A O 1
ATOM 2247 N N . ALA A 1 284 ? 7.228 8.865 18.747 1.00 91.38 284 ALA A N 1
ATOM 2248 C CA . ALA A 1 284 ? 6.533 8.492 17.519 1.00 91.38 284 ALA A CA 1
ATOM 2249 C C . ALA A 1 284 ? 5.559 7.334 17.772 1.00 91.38 284 ALA A C 1
ATOM 2251 O O . ALA A 1 284 ? 4.380 7.439 17.450 1.00 91.38 284 ALA A O 1
ATOM 2252 N N . TYR A 1 285 ? 6.017 6.257 18.424 1.00 90.50 285 TYR A N 1
ATOM 2253 C CA . TYR A 1 285 ? 5.164 5.109 18.734 1.00 90.50 285 TYR A CA 1
ATOM 2254 C C . TYR A 1 285 ? 3.980 5.490 19.630 1.00 90.50 285 TYR A C 1
ATOM 2256 O O . TYR A 1 285 ? 2.850 5.117 19.336 1.00 90.50 285 TYR A O 1
ATOM 2264 N N . ARG A 1 286 ? 4.201 6.270 20.697 1.00 92.06 286 ARG A N 1
ATOM 2265 C CA . ARG A 1 286 ? 3.109 6.723 21.577 1.00 92.06 286 ARG A CA 1
ATOM 2266 C C . ARG A 1 286 ? 2.097 7.605 20.850 1.00 92.06 286 ARG A C 1
ATOM 2268 O O . ARG A 1 286 ? 0.907 7.444 21.092 1.00 92.06 286 ARG A O 1
ATOM 2275 N N . GLY A 1 287 ? 2.557 8.514 19.992 1.00 94.88 287 GLY A N 1
ATOM 2276 C CA . GLY A 1 287 ? 1.684 9.364 19.183 1.00 94.88 287 GLY A CA 1
ATOM 2277 C C . GLY A 1 287 ? 0.851 8.552 18.188 1.00 94.88 287 GLY A C 1
ATOM 2278 O O . GLY A 1 287 ? -0.358 8.737 18.115 1.00 94.88 287 GLY A O 1
ATOM 2279 N N . MET A 1 288 ? 1.465 7.590 17.495 1.00 94.69 288 MET A N 1
ATOM 2280 C CA . MET A 1 288 ? 0.763 6.691 16.570 1.00 94.69 288 MET A CA 1
ATOM 2281 C C . MET A 1 288 ? -0.260 5.799 17.290 1.00 94.69 288 MET A C 1
ATOM 2283 O O . MET A 1 288 ? -1.410 5.738 16.873 1.00 94.69 288 MET A O 1
ATOM 2287 N N . VAL A 1 289 ? 0.109 5.178 18.417 1.00 92.75 289 VAL A N 1
ATOM 2288 C CA . VAL A 1 289 ? -0.840 4.379 19.214 1.00 92.75 289 VAL A CA 1
ATOM 2289 C C . VAL A 1 289 ? -1.956 5.258 19.781 1.00 92.75 289 VAL A C 1
ATOM 2291 O O . VAL A 1 289 ? -3.097 4.826 19.853 1.00 92.75 289 VAL A O 1
ATOM 2294 N N . ALA A 1 290 ? -1.681 6.507 20.161 1.00 93.81 290 ALA A N 1
ATOM 2295 C CA . ALA A 1 290 ? -2.743 7.421 20.567 1.00 93.81 290 ALA A CA 1
ATOM 2296 C C . ALA A 1 290 ? -3.775 7.615 19.447 1.00 93.81 290 ALA A C 1
ATOM 2298 O O . ALA A 1 290 ? -4.968 7.516 19.722 1.00 93.81 290 ALA A O 1
ATOM 2299 N N . VAL A 1 291 ? -3.328 7.811 18.200 1.00 95.62 291 VAL A N 1
ATOM 2300 C CA . VAL A 1 291 ? -4.222 7.896 17.034 1.00 95.62 291 VAL A CA 1
ATOM 2301 C C . VAL A 1 291 ? -4.992 6.592 16.818 1.00 95.62 291 VAL A C 1
ATOM 2303 O O . VAL A 1 291 ? -6.201 6.674 16.639 1.00 95.62 291 VAL A O 1
ATOM 2306 N N . ASP A 1 292 ? -4.370 5.411 16.961 1.00 94.25 292 ASP A N 1
ATOM 2307 C CA . ASP A 1 292 ? -5.089 4.120 16.896 1.00 94.25 292 ASP A CA 1
ATOM 2308 C C . ASP A 1 292 ? -6.300 4.081 17.841 1.00 94.25 292 ASP A C 1
ATOM 2310 O O . ASP A 1 292 ? -7.394 3.666 17.453 1.00 94.25 292 ASP A O 1
ATOM 2314 N N . TYR A 1 293 ? -6.125 4.544 19.083 1.00 92.44 293 TYR A N 1
ATOM 2315 C CA . TYR A 1 293 ? -7.213 4.586 20.059 1.00 92.44 293 TYR A CA 1
ATOM 2316 C C . TYR A 1 293 ? -8.247 5.669 19.734 1.00 92.44 293 TYR A C 1
ATOM 2318 O O . TYR A 1 293 ? -9.437 5.399 19.879 1.00 92.44 293 TYR A O 1
ATOM 2326 N N . LEU A 1 294 ? -7.841 6.861 19.276 1.00 94.12 294 LEU A N 1
ATOM 2327 C CA . LEU A 1 294 ? -8.791 7.895 18.837 1.00 94.12 294 LEU A CA 1
ATOM 2328 C C . LEU A 1 294 ? -9.680 7.379 17.699 1.00 94.12 294 LEU A C 1
ATOM 2330 O O . LEU A 1 294 ? -10.899 7.532 17.745 1.00 94.12 294 LEU A O 1
ATOM 2334 N N . ASP A 1 295 ? -9.073 6.716 16.721 1.00 94.12 295 ASP A N 1
ATOM 2335 C CA . ASP A 1 295 ? -9.737 6.106 15.572 1.00 94.12 295 ASP A CA 1
ATOM 2336 C C . ASP A 1 295 ? -10.719 5.012 15.990 1.00 94.12 295 ASP A C 1
ATOM 2338 O O . ASP A 1 295 ? -11.866 4.964 15.535 1.00 94.12 295 ASP A O 1
ATOM 2342 N N . LYS A 1 296 ? -10.276 4.129 16.889 1.00 93.88 296 LYS A N 1
ATOM 2343 C CA . LYS A 1 296 ? -11.089 3.030 17.412 1.00 93.88 296 LYS A CA 1
ATOM 2344 C C . LYS A 1 296 ? -12.287 3.543 18.209 1.00 93.88 296 LYS A C 1
ATOM 2346 O O . LYS A 1 296 ? -13.392 3.033 18.044 1.00 93.88 296 LYS A O 1
ATOM 2351 N N . ILE A 1 297 ? -12.093 4.583 19.022 1.00 93.69 297 ILE A N 1
ATOM 2352 C CA . ILE A 1 297 ? -13.178 5.263 19.738 1.00 93.69 297 ILE A CA 1
ATOM 2353 C C . ILE A 1 297 ? -14.152 5.913 18.754 1.00 93.69 297 ILE A C 1
ATOM 2355 O O . ILE A 1 297 ? -15.361 5.740 18.899 1.00 93.69 297 ILE A O 1
ATOM 2359 N N . ALA A 1 298 ? -13.643 6.635 17.752 1.00 95.38 298 ALA A N 1
ATOM 2360 C CA . ALA A 1 298 ? -14.482 7.305 16.768 1.00 95.38 298 ALA A CA 1
ATOM 2361 C C . ALA A 1 298 ? -15.380 6.302 16.033 1.00 95.38 298 ALA A C 1
ATOM 2363 O O . ALA A 1 298 ? -16.589 6.505 15.986 1.00 95.38 298 ALA A O 1
ATOM 2364 N N . ARG A 1 299 ? -14.834 5.172 15.563 1.00 95.12 299 ARG A N 1
ATOM 2365 C CA . ARG A 1 299 ? -15.617 4.098 14.917 1.00 95.12 299 ARG A CA 1
ATOM 2366 C C . ARG A 1 299 ? -16.619 3.414 15.847 1.00 95.12 299 ARG A C 1
ATOM 2368 O O . ARG A 1 299 ? -17.651 2.948 15.382 1.00 95.12 299 ARG A O 1
ATOM 2375 N N . ARG A 1 300 ? -16.348 3.363 17.156 1.00 93.00 300 ARG A N 1
ATOM 2376 C CA . ARG A 1 300 ? -17.288 2.811 18.144 1.00 93.00 300 ARG A CA 1
ATOM 2377 C C . ARG A 1 300 ? -18.438 3.768 18.459 1.00 93.00 300 ARG A C 1
ATOM 2379 O O . ARG A 1 300 ? -19.531 3.310 18.768 1.00 93.00 300 ARG A O 1
ATOM 2386 N N . ILE A 1 301 ? -18.199 5.078 18.431 1.00 94.38 301 ILE A N 1
ATOM 2387 C CA . ILE A 1 301 ? -19.182 6.090 18.850 1.00 94.38 301 ILE A CA 1
ATOM 2388 C C . ILE A 1 301 ? -19.991 6.618 17.675 1.00 94.38 301 ILE A C 1
ATOM 2390 O O . ILE A 1 301 ? -21.212 6.688 17.773 1.00 94.38 301 ILE A O 1
ATOM 2394 N N . ARG A 1 302 ? -19.323 6.975 16.578 1.00 96.12 302 ARG A N 1
ATOM 2395 C CA . ARG A 1 302 ? -19.916 7.667 15.433 1.00 96.12 302 ARG A CA 1
ATOM 2396 C C . ARG A 1 302 ? -21.142 6.964 14.848 1.00 96.12 302 ARG A C 1
ATOM 2398 O O . ARG A 1 302 ? -22.116 7.660 14.588 1.00 96.12 302 ARG A O 1
ATOM 2405 N N . PRO A 1 303 ? -21.191 5.623 14.709 1.00 95.19 303 PRO A N 1
ATOM 2406 C CA . PRO A 1 303 ? -22.403 4.964 14.230 1.00 95.19 303 PRO A CA 1
ATOM 2407 C C . PRO A 1 303 ? -23.617 5.208 15.132 1.00 95.19 303 PRO A C 1
ATOM 2409 O O . PRO A 1 303 ? -24.742 5.122 14.658 1.00 95.19 303 PRO A O 1
ATOM 2412 N N . TYR A 1 304 ? -23.421 5.490 16.416 1.00 95.38 304 TYR A N 1
ATOM 2413 C CA . TYR A 1 304 ? -24.497 5.638 17.394 1.00 95.38 304 TYR A CA 1
ATOM 2414 C C . TYR A 1 304 ? -24.707 7.093 17.817 1.00 95.38 304 TYR A C 1
ATOM 2416 O O . TYR A 1 304 ? -25.513 7.337 18.708 1.00 95.38 304 TYR A O 1
ATOM 2424 N N . GLU A 1 305 ? -23.985 8.063 17.249 1.00 95.44 305 GLU A N 1
ATOM 2425 C CA . GLU A 1 305 ? -24.103 9.464 17.660 1.00 95.44 305 GLU A CA 1
ATOM 2426 C C . GLU A 1 305 ? -25.489 10.034 17.323 1.00 95.44 305 GLU A C 1
ATOM 2428 O O . GLU A 1 305 ? -26.032 9.787 16.248 1.00 95.44 305 GLU A O 1
ATOM 2433 N N . LYS A 1 306 ? -26.078 10.802 18.247 1.00 95.12 306 LYS A N 1
ATOM 2434 C CA . LYS A 1 306 ? -27.384 11.443 18.008 1.00 95.12 306 LYS A CA 1
ATOM 2435 C C . LYS A 1 306 ? -27.289 12.703 17.152 1.00 95.12 306 LYS A C 1
ATOM 2437 O O . LYS A 1 306 ? -28.229 13.025 16.433 1.00 95.12 306 LYS A O 1
ATOM 2442 N N . GLU A 1 307 ? -26.180 13.426 17.267 1.00 95.69 307 GLU A N 1
ATOM 2443 C CA . GLU A 1 307 ? -25.894 14.641 16.506 1.00 95.69 307 GLU A CA 1
ATOM 2444 C C . GLU A 1 307 ? -24.794 14.319 15.479 1.00 95.69 307 GLU A C 1
ATOM 2446 O O . GLU A 1 307 ? -23.631 14.164 15.870 1.00 95.69 307 GLU A O 1
ATOM 2451 N N . PRO A 1 308 ? -25.143 14.172 14.185 1.00 94.75 308 PRO A N 1
ATOM 2452 C CA . PRO A 1 308 ? -24.187 13.796 13.150 1.00 94.75 308 PRO A CA 1
ATOM 2453 C C . PRO A 1 308 ? -22.995 14.755 13.074 1.00 94.75 308 PRO A C 1
ATOM 2455 O O . PRO A 1 308 ? -23.168 15.972 13.043 1.00 94.75 308 PRO A O 1
ATOM 2458 N N . GLY A 1 309 ? -21.782 14.205 13.007 1.00 96.12 309 GLY A N 1
ATOM 2459 C CA . GLY A 1 309 ? -20.535 14.960 12.850 1.00 96.12 309 GLY A CA 1
ATOM 2460 C C . GLY A 1 309 ? -19.844 15.339 14.162 1.00 96.12 309 GLY A C 1
ATOM 2461 O O . GLY A 1 309 ? -18.658 15.675 14.146 1.00 96.12 309 GLY A O 1
ATOM 2462 N N . ARG A 1 310 ? -20.502 15.207 15.322 1.00 97.69 310 ARG A N 1
ATOM 2463 C CA . ARG A 1 310 ? -19.881 15.531 16.620 1.00 97.69 310 ARG A CA 1
ATOM 2464 C C . ARG A 1 310 ? -18.679 14.662 16.939 1.00 97.69 310 ARG A C 1
ATOM 2466 O O . ARG A 1 310 ? -17.693 15.153 17.491 1.00 97.69 310 ARG A O 1
ATOM 2473 N N . THR A 1 311 ? -18.725 13.386 16.572 1.00 97.50 311 THR A N 1
ATOM 2474 C CA . THR A 1 311 ? -17.586 12.483 16.743 1.00 97.50 311 THR A CA 1
ATOM 2475 C C . THR A 1 311 ? -16.402 12.908 15.880 1.00 97.50 311 THR A C 1
ATOM 2477 O O . THR A 1 311 ? -15.270 12.859 16.358 1.00 97.50 311 THR A O 1
ATOM 2480 N N . ASP A 1 312 ? -16.639 13.385 14.654 1.00 97.69 312 ASP A N 1
ATOM 2481 C CA . ASP A 1 312 ? -15.571 13.869 13.773 1.00 97.69 312 ASP A CA 1
ATOM 2482 C C . ASP A 1 312 ? -14.950 15.169 14.295 1.00 97.69 312 ASP A C 1
ATOM 2484 O O . ASP A 1 312 ? -13.729 15.311 14.294 1.00 97.69 312 ASP A O 1
ATOM 2488 N N . GLU A 1 313 ? -15.761 16.101 14.801 1.00 98.19 313 GLU A N 1
ATOM 2489 C CA . GLU A 1 313 ? -15.268 17.344 15.403 1.00 98.19 313 GLU A CA 1
ATOM 2490 C C . GLU A 1 313 ? -14.368 17.071 16.615 1.00 98.19 313 GLU A C 1
ATOM 2492 O O . GLU A 1 313 ? -13.258 17.609 16.716 1.00 98.19 313 GLU A O 1
ATOM 2497 N N . VAL A 1 314 ? -14.819 16.198 17.525 1.00 97.81 314 VAL A N 1
ATOM 2498 C CA . VAL A 1 314 ? -14.033 15.789 18.698 1.00 97.81 314 VAL A CA 1
ATOM 2499 C C . VAL A 1 314 ? -12.770 15.048 18.268 1.00 97.81 314 VAL A C 1
ATOM 2501 O O . VAL A 1 314 ? -11.698 15.314 18.816 1.00 97.81 314 VAL A O 1
ATOM 2504 N N . TYR A 1 315 ? -12.865 14.164 17.274 1.00 97.69 315 TYR A N 1
ATOM 2505 C CA . TYR A 1 315 ? -11.719 13.454 16.717 1.00 97.69 315 TYR A CA 1
ATOM 2506 C C . TY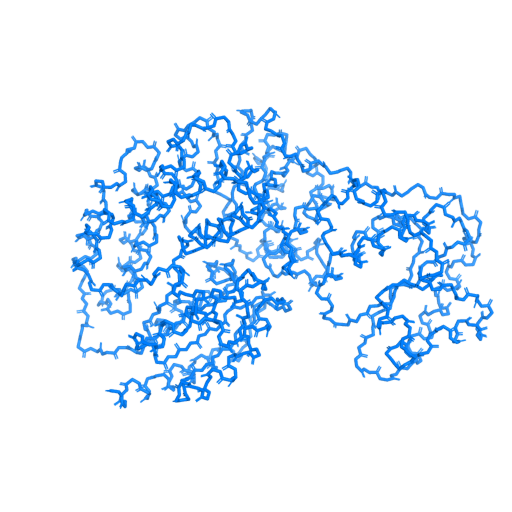R A 1 315 ? -10.666 14.418 16.163 1.00 97.69 315 TYR A C 1
ATOM 2508 O O . TYR A 1 315 ? -9.511 14.357 16.581 1.00 97.69 315 TYR A O 1
ATOM 2516 N N . GLN A 1 316 ? -11.059 15.359 15.301 1.00 98.12 316 GLN A N 1
ATOM 2517 C CA . GLN A 1 316 ? -10.146 16.331 14.694 1.00 98.12 316 GLN A CA 1
ATOM 2518 C C . GLN A 1 316 ? -9.490 17.238 15.739 1.00 98.12 316 GLN A C 1
ATOM 2520 O O . GLN A 1 316 ? -8.297 17.538 15.652 1.00 98.12 316 GLN A O 1
ATOM 2525 N N . HIS A 1 317 ? -10.239 17.647 16.767 1.00 98.06 317 HIS A N 1
ATOM 2526 C CA . HIS A 1 317 ? -9.668 18.359 17.906 1.00 98.06 317 HIS A CA 1
ATOM 2527 C C . HIS A 1 317 ? -8.610 17.510 18.630 1.00 98.06 317 HIS A C 1
ATOM 2529 O O . HIS A 1 317 ? -7.488 17.969 18.845 1.00 98.06 317 HIS A O 1
ATOM 2535 N N . CYS A 1 318 ? -8.933 16.257 18.961 1.00 97.06 318 CYS A N 1
ATOM 2536 C CA . CYS A 1 318 ? -8.021 15.361 19.668 1.00 97.06 318 CYS A CA 1
ATOM 2537 C C . CYS A 1 318 ? -6.775 15.008 18.841 1.00 97.06 318 CYS A C 1
ATOM 2539 O O . CYS A 1 318 ? -5.687 14.947 19.406 1.00 97.06 318 CYS A O 1
ATOM 2541 N N . LEU A 1 319 ? -6.901 14.826 17.524 1.00 97.75 319 LEU A N 1
ATOM 2542 C CA . LEU A 1 319 ? -5.780 14.561 16.619 1.00 97.75 319 LEU A CA 1
ATOM 2543 C C . LEU A 1 319 ? -4.779 15.724 16.608 1.00 97.75 319 LEU A C 1
ATOM 2545 O O . LEU A 1 319 ? -3.571 15.503 16.731 1.00 97.75 319 LEU A O 1
ATOM 2549 N N . LYS A 1 320 ? -5.269 16.969 16.527 1.00 97.69 320 LYS A N 1
ATOM 2550 C CA . LYS A 1 320 ? -4.425 18.174 16.615 1.00 97.69 320 LYS A CA 1
ATOM 2551 C C . LYS A 1 320 ? -3.701 18.249 17.956 1.00 97.69 320 LYS A C 1
ATOM 2553 O O . LYS A 1 320 ? -2.494 18.484 17.998 1.00 97.69 320 LYS A O 1
ATOM 2558 N N . GLU A 1 321 ? -4.418 17.989 19.046 1.00 97.25 321 GLU A N 1
ATOM 2559 C CA . GLU A 1 321 ? -3.849 17.985 20.392 1.00 97.25 321 GLU A CA 1
ATOM 2560 C C . GLU A 1 321 ? -2.798 16.879 20.578 1.00 97.25 321 GLU A C 1
ATOM 2562 O O . GLU A 1 321 ? -1.735 17.142 21.139 1.00 97.25 321 GLU A O 1
ATOM 2567 N N . VAL A 1 322 ? -3.044 15.662 20.074 1.00 96.56 322 VAL A N 1
ATOM 2568 C CA . VAL A 1 322 ? -2.082 14.544 20.109 1.00 96.56 322 VAL A CA 1
ATOM 2569 C C . VAL A 1 322 ? -0.846 14.866 19.281 1.00 96.56 322 VAL A C 1
ATOM 2571 O O . VAL A 1 322 ? 0.271 14.615 19.736 1.00 96.56 322 VAL A O 1
ATOM 2574 N N . THR A 1 323 ? -1.021 15.461 18.103 1.00 97.19 323 THR A N 1
ATOM 2575 C CA . THR A 1 323 ? 0.086 15.887 17.238 1.00 97.19 323 THR A CA 1
ATOM 2576 C C . THR A 1 323 ? 0.965 16.907 17.964 1.00 97.19 323 THR A C 1
ATOM 2578 O O . THR A 1 323 ? 2.162 16.672 18.130 1.00 97.19 323 THR A O 1
ATOM 2581 N N . ARG A 1 324 ? 0.366 17.968 18.523 1.00 96.94 324 ARG A N 1
ATOM 2582 C CA . ARG A 1 324 ? 1.083 18.973 19.325 1.00 96.94 324 ARG A CA 1
ATOM 2583 C C . ARG A 1 324 ? 1.762 18.361 20.552 1.00 96.94 324 ARG A C 1
ATOM 2585 O O . ARG A 1 324 ? 2.926 18.634 20.822 1.00 96.94 324 ARG A O 1
ATOM 2592 N N . ALA A 1 325 ? 1.065 17.502 21.296 1.00 96.00 325 ALA A N 1
ATOM 2593 C CA . ALA A 1 325 ? 1.622 16.848 22.479 1.00 96.00 325 ALA A CA 1
ATOM 2594 C C . ALA A 1 325 ? 2.758 15.872 22.135 1.00 96.00 325 ALA A C 1
ATOM 2596 O O . ALA A 1 325 ? 3.631 15.641 22.969 1.00 96.00 325 ALA A O 1
ATOM 2597 N N . THR A 1 326 ? 2.772 15.305 20.928 1.00 96.06 326 THR A N 1
ATOM 2598 C CA . THR A 1 326 ? 3.886 14.477 20.452 1.00 96.06 326 THR A CA 1
ATOM 2599 C C . THR A 1 326 ? 5.136 15.332 20.241 1.00 96.06 326 THR A C 1
ATOM 2601 O O . THR A 1 326 ? 6.218 14.938 20.684 1.00 96.06 326 THR A O 1
ATOM 2604 N N . GLU A 1 327 ? 4.972 16.522 19.658 1.00 95.00 327 GLU A N 1
ATOM 2605 C CA . GLU A 1 327 ? 6.048 17.482 19.388 1.00 95.00 327 GLU A CA 1
ATOM 2606 C C . GLU A 1 327 ? 6.592 18.132 20.669 1.00 95.00 327 GLU A C 1
ATOM 2608 O O . GLU A 1 327 ? 7.776 18.028 20.976 1.00 95.00 327 GLU A O 1
ATOM 2613 N N . GLU A 1 328 ? 5.716 18.723 21.479 1.00 92.62 328 GLU A N 1
ATOM 2614 C CA . GLU A 1 328 ? 6.108 19.634 22.565 1.00 92.62 328 GLU A CA 1
ATOM 2615 C C . GLU A 1 328 ? 5.892 19.044 23.969 1.00 92.62 328 GLU A C 1
ATOM 2617 O O . GLU A 1 328 ? 6.458 19.517 24.954 1.00 92.62 328 GLU A O 1
ATOM 2622 N N . GLY A 1 329 ? 5.056 18.010 24.093 1.00 86.25 329 GLY A N 1
ATOM 2623 C CA . GLY A 1 329 ? 4.464 17.605 25.369 1.00 86.25 329 GLY A CA 1
ATOM 2624 C C . GLY A 1 329 ? 4.590 16.119 25.703 1.00 86.25 329 GLY A C 1
ATOM 2625 O O . GLY A 1 329 ? 5.583 15.457 25.385 1.00 86.25 329 GLY A O 1
ATOM 2626 N N . ASP A 1 330 ? 3.569 15.612 26.401 1.00 86.12 330 ASP A N 1
ATOM 2627 C CA . ASP A 1 330 ? 3.412 14.202 26.763 1.00 86.12 330 ASP A CA 1
ATOM 2628 C C . ASP A 1 330 ? 2.005 13.712 26.395 1.00 86.12 330 ASP A C 1
ATOM 2630 O O . ASP A 1 330 ? 1.016 14.023 27.066 1.00 86.12 330 ASP A O 1
ATOM 2634 N N . VAL A 1 331 ? 1.939 12.917 25.326 1.00 90.19 331 VAL A N 1
ATOM 2635 C CA . VAL A 1 331 ? 0.713 12.323 24.775 1.00 90.19 331 VAL A CA 1
ATOM 2636 C C . VAL A 1 331 ? -0.065 11.518 25.820 1.00 90.19 331 VAL A C 1
ATOM 2638 O O . VAL A 1 331 ? -1.296 11.555 25.836 1.00 90.19 331 VAL A O 1
ATOM 2641 N N . LEU A 1 332 ? 0.625 10.835 26.742 1.00 86.50 332 LEU A N 1
ATOM 2642 C CA . LEU A 1 332 ? -0.031 9.978 27.735 1.00 86.50 332 LEU A CA 1
ATOM 2643 C C . LEU A 1 332 ? -0.924 10.782 28.691 1.00 86.50 332 LEU A C 1
ATOM 2645 O O . LEU A 1 332 ? -1.962 10.296 29.125 1.00 86.50 332 LEU A O 1
ATOM 2649 N N . LYS A 1 333 ? -0.567 12.039 28.982 1.00 86.62 333 LYS A N 1
ATOM 2650 C CA . LYS A 1 333 ? -1.363 12.922 29.854 1.00 86.62 333 LYS A CA 1
ATOM 2651 C C . LYS A 1 333 ? -2.596 13.501 29.159 1.00 86.62 333 LYS A C 1
ATOM 2653 O O . LYS A 1 333 ? -3.506 13.990 29.832 1.00 86.62 333 LYS A O 1
ATOM 2658 N N . LEU A 1 334 ? -2.611 13.497 27.828 1.00 89.31 334 LEU A N 1
ATOM 2659 C CA . LEU A 1 334 ? -3.680 14.074 27.021 1.00 89.31 334 LEU A CA 1
ATOM 2660 C C . LEU A 1 334 ? -4.818 13.077 26.778 1.00 89.31 334 LEU A C 1
ATOM 2662 O O . LEU A 1 334 ? -5.984 13.458 26.845 1.00 89.31 334 LEU A O 1
ATOM 2666 N N . LEU A 1 335 ? -4.494 11.805 26.552 1.00 85.44 335 LEU A N 1
ATOM 2667 C CA . LEU A 1 335 ? -5.465 10.771 26.189 1.00 85.44 335 LEU A CA 1
ATOM 2668 C C . LEU A 1 335 ? -6.666 10.628 27.146 1.00 85.44 335 LEU A C 1
ATOM 2670 O O . LEU A 1 335 ? -7.790 10.556 26.646 1.00 85.44 335 LEU A O 1
ATOM 2674 N N . PRO A 1 336 ? -6.512 10.694 28.488 1.00 87.50 336 PRO A N 1
ATOM 2675 C CA . PRO A 1 336 ? -7.663 10.716 29.392 1.00 87.50 336 PRO A CA 1
ATOM 2676 C C . PRO A 1 336 ? -8.618 11.890 29.139 1.00 87.50 336 PRO A C 1
ATOM 2678 O O . PRO A 1 336 ? -9.825 11.764 29.335 1.00 87.50 336 PRO A O 1
ATOM 2681 N N . LYS A 1 337 ? -8.100 13.053 28.716 1.00 90.81 337 LYS A N 1
ATOM 2682 C CA . LYS A 1 337 ? -8.930 14.221 28.381 1.00 90.81 337 LYS A CA 1
ATOM 2683 C C . LYS A 1 337 ? -9.706 13.972 27.091 1.00 90.81 337 LYS A C 1
ATOM 2685 O O . LYS A 1 337 ? -10.909 14.211 27.078 1.00 90.81 337 LYS A O 1
ATOM 2690 N N . CYS A 1 338 ? -9.049 13.441 26.059 1.00 92.00 338 CYS A N 1
ATOM 2691 C CA . CYS A 1 338 ? -9.694 13.052 24.803 1.00 92.00 338 CYS A CA 1
ATOM 2692 C C . CYS A 1 338 ? -10.799 12.012 25.042 1.00 92.00 338 CYS A C 1
ATOM 2694 O O . CYS A 1 338 ? -11.931 12.219 24.612 1.00 92.00 338 CYS A O 1
ATOM 2696 N N . SER A 1 339 ? -10.517 10.958 25.818 1.00 90.25 339 SER A N 1
ATOM 2697 C CA . SER A 1 339 ? -11.506 9.931 26.183 1.00 90.25 339 SER A CA 1
ATOM 2698 C C . SER A 1 339 ? -12.748 10.542 26.849 1.00 90.25 339 SER A C 1
ATOM 2700 O O . SER A 1 339 ? -13.877 10.252 26.458 1.00 90.25 339 SER A O 1
ATOM 2702 N N . ARG A 1 340 ? -12.567 11.489 27.784 1.00 91.44 340 ARG A N 1
ATOM 2703 C CA . ARG A 1 340 ? -13.690 12.206 28.419 1.00 91.44 340 ARG A CA 1
ATOM 2704 C C . ARG A 1 340 ? -14.493 13.071 27.448 1.00 91.44 340 ARG A C 1
ATOM 2706 O O . ARG A 1 340 ? -15.682 13.255 27.683 1.00 91.44 340 ARG A O 1
ATOM 2713 N N . LEU A 1 341 ? -13.876 13.636 26.407 1.00 94.44 341 LEU A N 1
ATOM 2714 C CA . LEU A 1 341 ? -14.609 14.387 25.381 1.00 94.44 341 LEU A CA 1
ATOM 2715 C C . LEU A 1 341 ? -15.512 13.449 24.576 1.00 94.44 341 LEU A C 1
ATOM 2717 O O . LEU A 1 341 ? -16.699 13.724 24.442 1.00 94.44 341 LEU A O 1
ATOM 2721 N N . PHE A 1 342 ? -14.985 12.303 24.145 1.00 94.25 342 PHE A N 1
ATOM 2722 C CA . PHE A 1 342 ? -15.770 11.269 23.470 1.00 94.25 342 PHE A CA 1
ATOM 2723 C C . PHE A 1 342 ? -16.876 10.682 24.358 1.00 94.25 342 PHE A C 1
ATOM 2725 O O . PHE A 1 342 ? -17.988 10.434 23.893 1.00 94.25 342 PHE A O 1
ATOM 2732 N N . ALA A 1 343 ? -16.609 10.489 25.652 1.00 92.38 343 ALA A N 1
ATOM 2733 C CA . ALA A 1 343 ? -17.592 9.997 26.619 1.00 92.38 343 ALA A CA 1
ATOM 2734 C C . ALA A 1 343 ? -18.819 10.915 26.772 1.00 92.38 343 ALA A C 1
ATOM 2736 O O . ALA A 1 343 ? -19.883 10.435 27.146 1.00 92.38 343 ALA A O 1
ATOM 2737 N N . LYS A 1 344 ? -18.686 12.215 26.472 1.00 94.56 344 LYS A N 1
ATOM 2738 C CA . LYS A 1 344 ? -19.785 13.193 26.540 1.00 94.56 344 LYS A CA 1
ATOM 2739 C C . LYS A 1 344 ? -20.679 13.213 25.301 1.00 94.56 344 LYS A C 1
ATOM 2741 O O . LYS A 1 344 ? -21.719 13.859 25.342 1.00 94.56 344 LYS A O 1
ATOM 2746 N N . ILE A 1 345 ? -20.272 12.569 24.209 1.00 95.62 345 ILE A N 1
ATOM 2747 C CA . ILE A 1 345 ? -21.080 12.512 22.988 1.00 95.62 345 ILE A CA 1
ATOM 2748 C C . ILE A 1 345 ? -22.316 11.666 23.280 1.00 95.62 345 ILE A C 1
ATOM 2750 O O . ILE A 1 345 ? -22.189 10.513 23.703 1.00 95.62 345 ILE A O 1
ATOM 2754 N N . GLU A 1 346 ? -23.496 12.244 23.058 1.00 95.38 346 GLU A N 1
ATOM 2755 C CA . GLU A 1 346 ? -24.762 11.540 23.219 1.00 95.38 346 GLU A CA 1
ATOM 2756 C C . GLU A 1 346 ? -24.937 10.464 22.151 1.00 95.38 346 GLU A C 1
ATOM 2758 O O . GLU A 1 346 ? -24.680 10.689 20.965 1.00 95.38 346 GLU A O 1
ATOM 2763 N N . ARG A 1 347 ? -25.403 9.290 22.585 1.00 93.62 347 ARG A N 1
ATOM 2764 C CA . ARG A 1 347 ? -25.512 8.099 21.742 1.00 93.62 347 ARG A CA 1
ATOM 2765 C C . ARG A 1 347 ? -26.882 7.461 21.859 1.00 93.62 347 ARG A C 1
ATOM 2767 O O . ARG A 1 347 ? -27.485 7.477 22.935 1.00 93.62 347 ARG A O 1
ATOM 2774 N N . ASP A 1 348 ? -27.341 6.866 20.773 1.00 93.06 348 ASP A N 1
ATOM 2775 C CA . ASP A 1 348 ? -28.439 5.915 20.783 1.00 93.06 348 ASP A CA 1
ATOM 2776 C C . ASP A 1 348 ? -27.893 4.489 20.910 1.00 93.06 348 ASP A C 1
ATOM 2778 O O . ASP A 1 348 ? -27.552 3.837 19.928 1.00 93.06 348 ASP A O 1
ATOM 2782 N N . ASN A 1 349 ? -27.806 4.005 22.149 1.00 85.12 349 ASN A N 1
ATOM 2783 C CA . ASN A 1 349 ? -27.387 2.632 22.436 1.00 85.12 349 ASN A CA 1
ATOM 2784 C C . ASN A 1 349 ? -28.568 1.641 22.448 1.00 85.12 349 ASN A C 1
ATOM 2786 O O . ASN A 1 349 ? -28.394 0.509 22.893 1.00 85.12 349 ASN A O 1
ATOM 2790 N N . THR A 1 350 ? -29.774 2.056 22.036 1.00 89.44 350 THR A N 1
ATOM 2791 C CA . THR A 1 350 ? -30.942 1.156 21.980 1.00 89.44 350 THR A CA 1
ATOM 2792 C C . THR A 1 350 ? -30.920 0.259 20.746 1.00 89.44 350 THR A C 1
ATOM 2794 O O . THR A 1 350 ? -31.515 -0.816 20.749 1.00 89.44 350 THR A O 1
ATOM 2797 N N . VAL A 1 351 ? -30.191 0.678 19.710 1.00 87.38 351 VAL A N 1
ATOM 2798 C CA . VAL A 1 351 ? -30.013 -0.062 18.464 1.00 87.38 351 VAL A CA 1
ATOM 2799 C C . VAL A 1 351 ? -28.692 -0.817 18.515 1.00 87.38 351 VAL A C 1
ATOM 2801 O O . VAL A 1 351 ? -27.648 -0.228 18.781 1.00 87.38 351 VAL A O 1
ATOM 2804 N N . VAL A 1 352 ? -28.719 -2.113 18.212 1.00 89.62 352 VAL A N 1
ATOM 2805 C CA . VAL A 1 352 ? -27.505 -2.901 17.968 1.00 89.62 352 VAL A CA 1
ATOM 2806 C C . VAL A 1 352 ? -27.224 -2.888 16.470 1.00 89.62 352 VAL A C 1
ATOM 2808 O O . VAL A 1 352 ? -28.099 -3.211 15.668 1.00 89.62 352 VAL A O 1
ATOM 2811 N N . LYS A 1 353 ? -26.010 -2.486 16.085 1.00 94.62 353 LYS A N 1
ATOM 2812 C CA . LYS A 1 353 ? -25.566 -2.462 14.687 1.00 94.62 353 LYS A CA 1
ATOM 2813 C C . LYS A 1 353 ? -24.695 -3.686 14.375 1.00 94.62 353 LYS A C 1
ATOM 2815 O O . LYS A 1 353 ? -23.923 -4.089 15.252 1.00 94.62 353 LYS A O 1
ATOM 2820 N N . PRO A 1 354 ? -24.778 -4.260 13.157 1.00 96.56 354 PRO A N 1
ATOM 2821 C CA . PRO A 1 354 ? -23.889 -5.340 12.745 1.00 96.56 354 PRO A CA 1
ATOM 2822 C C . PRO A 1 354 ? -22.435 -4.868 12.770 1.00 96.56 354 PRO A C 1
ATOM 2824 O O . PRO A 1 354 ? -22.125 -3.758 12.323 1.00 96.56 354 PRO A O 1
ATOM 2827 N N . LYS A 1 355 ? -21.545 -5.715 13.292 1.00 96.56 355 LYS A N 1
ATOM 2828 C CA . LYS A 1 355 ? -20.111 -5.423 13.382 1.00 96.56 355 LYS A CA 1
ATOM 2829 C C . LYS A 1 355 ? -19.411 -5.982 12.154 1.00 96.56 355 LYS A C 1
ATOM 2831 O O . LYS A 1 355 ? -19.401 -7.192 11.934 1.00 96.56 355 LYS A O 1
ATOM 2836 N N . ILE A 1 356 ? -18.828 -5.099 11.353 1.00 98.00 356 ILE A N 1
ATOM 2837 C CA . ILE A 1 356 ? -18.179 -5.444 10.090 1.00 98.00 356 ILE A CA 1
ATOM 2838 C C . ILE A 1 356 ? -16.674 -5.262 10.240 1.00 98.00 356 ILE A C 1
ATOM 2840 O O . ILE A 1 356 ? -16.192 -4.147 10.431 1.00 98.00 356 ILE A O 1
ATOM 2844 N N . GLY A 1 357 ? -15.925 -6.357 10.133 1.00 97.38 357 GLY A N 1
ATOM 2845 C CA . GLY A 1 357 ? -14.467 -6.325 10.113 1.00 97.38 357 GLY A CA 1
ATOM 2846 C C . GLY A 1 357 ? -13.940 -5.925 8.738 1.00 97.38 357 GLY A C 1
ATOM 2847 O O . GLY A 1 357 ? -14.242 -6.592 7.756 1.00 97.38 357 GLY A O 1
ATOM 2848 N N . VAL A 1 358 ? -13.129 -4.874 8.651 1.00 97.75 358 VAL A N 1
ATOM 2849 C CA . VAL A 1 358 ? -12.509 -4.424 7.396 1.00 97.75 358 VAL A CA 1
ATOM 2850 C C . VAL A 1 358 ? -11.008 -4.686 7.455 1.00 97.75 358 VAL A C 1
ATOM 2852 O O . VAL A 1 358 ? -10.301 -4.063 8.240 1.00 97.75 358 VAL A O 1
ATOM 2855 N N . VAL A 1 359 ? -10.517 -5.603 6.623 1.00 96.81 359 VAL A N 1
ATOM 2856 C CA . VAL A 1 359 ? -9.096 -5.969 6.481 1.00 96.81 359 VAL A CA 1
ATOM 2857 C C . VAL A 1 359 ? -8.613 -5.710 5.050 1.00 96.81 359 VAL A C 1
ATOM 2859 O O . VAL A 1 359 ? -9.354 -5.170 4.232 1.00 96.81 359 VAL A O 1
ATOM 2862 N N . GLY A 1 360 ? -7.378 -6.100 4.735 1.00 94.38 360 GLY A N 1
ATOM 2863 C CA . GLY A 1 360 ? -6.808 -6.007 3.392 1.00 94.38 360 GLY A CA 1
ATOM 2864 C C . GLY A 1 360 ? -5.607 -5.071 3.335 1.00 94.38 360 GLY A C 1
ATOM 2865 O O . GLY A 1 360 ? -5.034 -4.768 4.376 1.00 94.38 360 GLY A O 1
ATOM 2866 N N . GLU A 1 361 ? -5.227 -4.633 2.136 1.00 94.38 361 GLU A N 1
ATOM 2867 C CA . GLU A 1 361 ? -3.970 -3.910 1.884 1.00 94.38 361 GLU A CA 1
ATOM 2868 C C . GLU A 1 361 ? -3.917 -2.578 2.648 1.00 94.38 361 GLU A C 1
ATOM 2870 O O . GLU A 1 361 ? -4.817 -1.748 2.512 1.00 94.38 361 GLU A O 1
ATOM 2875 N N . ILE A 1 362 ? -2.874 -2.384 3.458 1.00 93.81 362 ILE A N 1
ATOM 2876 C CA . ILE A 1 362 ? -2.809 -1.359 4.501 1.00 93.81 362 ILE A CA 1
ATOM 2877 C C . ILE A 1 362 ? -3.013 0.057 3.969 1.00 93.81 362 ILE A C 1
ATOM 2879 O O . ILE A 1 362 ? -3.698 0.845 4.629 1.00 93.81 362 ILE A O 1
ATOM 2883 N N . TYR A 1 363 ? -2.473 0.388 2.791 1.00 95.12 363 TYR A N 1
ATOM 2884 C CA . TYR A 1 363 ? -2.611 1.726 2.231 1.00 95.12 363 TYR A CA 1
ATOM 2885 C C . TYR A 1 363 ? -4.048 1.974 1.786 1.00 95.12 363 TYR A C 1
ATOM 2887 O O . TYR A 1 363 ? -4.682 2.898 2.287 1.00 95.12 363 TYR A O 1
ATOM 2895 N N . VAL A 1 364 ? -4.600 1.142 0.895 1.00 95.50 364 VAL A N 1
ATOM 2896 C CA . VAL A 1 364 ? -5.977 1.338 0.401 1.00 95.50 364 VAL A CA 1
ATOM 2897 C C . VAL A 1 364 ? -6.983 1.235 1.541 1.00 95.50 364 VAL A C 1
ATOM 2899 O O . VAL A 1 364 ? -7.905 2.041 1.634 1.00 95.50 364 VAL A O 1
ATOM 2902 N N . ARG A 1 365 ? -6.792 0.286 2.458 1.00 95.38 365 ARG A N 1
ATOM 2903 C CA . ARG A 1 365 ? -7.668 0.099 3.613 1.00 95.38 365 ARG A CA 1
ATOM 2904 C C . ARG A 1 365 ? -7.702 1.334 4.521 1.00 95.38 365 ARG A C 1
ATOM 2906 O O . ARG A 1 365 ? -8.761 1.642 5.060 1.00 95.38 365 ARG A O 1
ATOM 2913 N N . SER A 1 366 ? -6.580 2.038 4.682 1.00 95.56 366 SER A N 1
ATOM 2914 C CA . SER A 1 366 ? -6.458 3.169 5.620 1.00 95.56 366 SER A CA 1
ATOM 2915 C C . SER A 1 366 ? -6.662 4.544 4.976 1.00 95.56 366 SER A C 1
ATOM 2917 O O . SER A 1 366 ? -7.035 5.488 5.667 1.00 95.56 366 SER A O 1
ATOM 2919 N N . HIS A 1 367 ? -6.450 4.663 3.666 1.00 96.81 367 HIS A N 1
ATOM 2920 C CA . HIS A 1 367 ? -6.483 5.934 2.952 1.00 96.81 367 HIS A CA 1
ATOM 2921 C C . HIS A 1 367 ? -7.886 6.254 2.418 1.00 96.81 367 HIS A C 1
ATOM 2923 O O . HIS A 1 367 ? -8.405 5.553 1.544 1.00 96.81 367 HIS A O 1
ATOM 2929 N N . ARG A 1 368 ? -8.504 7.331 2.925 1.00 95.31 368 ARG A N 1
ATOM 2930 C CA . ARG A 1 368 ? -9.928 7.648 2.694 1.00 95.31 368 ARG A CA 1
ATOM 2931 C C . ARG A 1 368 ? -10.253 7.885 1.225 1.00 95.31 368 ARG A C 1
ATOM 2933 O O . ARG A 1 368 ? -11.255 7.369 0.738 1.00 95.31 368 ARG A O 1
ATOM 2940 N N . PHE A 1 369 ? -9.407 8.627 0.510 1.00 95.75 369 PHE A N 1
ATOM 2941 C CA . PHE A 1 369 ? -9.593 8.848 -0.926 1.00 95.75 369 PHE A CA 1
ATOM 2942 C C . PHE A 1 369 ? -9.489 7.530 -1.709 1.00 95.75 369 PHE A C 1
ATOM 2944 O O . PHE A 1 369 ? -10.344 7.227 -2.537 1.00 95.75 369 PHE A O 1
ATOM 2951 N N . SER A 1 370 ? -8.498 6.686 -1.395 1.00 95.56 370 SER A N 1
ATOM 2952 C CA . SER A 1 370 ? -8.263 5.444 -2.146 1.00 95.56 370 SER A CA 1
ATOM 2953 C C . SER A 1 370 ? -9.358 4.392 -1.979 1.00 95.56 370 SER A C 1
ATOM 2955 O O . SER A 1 370 ? -9.520 3.559 -2.864 1.00 95.56 370 SER A O 1
ATOM 2957 N N . ASN A 1 371 ? -10.086 4.400 -0.864 1.00 94.88 371 ASN A N 1
ATOM 2958 C CA . ASN A 1 371 ? -11.211 3.491 -0.638 1.00 94.88 371 ASN A CA 1
ATOM 2959 C C . ASN A 1 371 ? -12.576 4.175 -0.739 1.00 94.88 371 ASN A C 1
ATOM 2961 O O . ASN A 1 371 ? -13.566 3.623 -0.261 1.00 94.88 371 ASN A O 1
ATOM 2965 N N . GLN A 1 372 ? -12.636 5.380 -1.318 1.00 94.81 372 GLN A N 1
ATOM 2966 C CA . GLN A 1 372 ? -13.888 6.113 -1.524 1.00 94.81 372 GLN A CA 1
ATOM 2967 C C . GLN A 1 372 ? -14.697 6.258 -0.221 1.00 94.81 372 GLN A C 1
ATOM 2969 O O . GLN A 1 372 ? -15.917 6.081 -0.193 1.00 94.81 372 GLN A O 1
ATOM 2974 N N . ASN A 1 373 ? -14.005 6.548 0.886 1.00 95.00 373 ASN A N 1
ATOM 2975 C CA . ASN A 1 373 ? -14.570 6.681 2.228 1.00 95.00 373 ASN A CA 1
ATOM 2976 C C . ASN A 1 373 ? -15.394 5.459 2.691 1.00 95.00 373 ASN A C 1
ATOM 2978 O O . ASN A 1 373 ? -16.429 5.616 3.347 1.00 95.00 373 ASN A O 1
ATOM 2982 N N . LEU A 1 374 ? -14.932 4.237 2.396 1.00 96.50 374 LEU A N 1
ATOM 2983 C CA . LEU A 1 374 ? -15.642 2.983 2.689 1.00 96.50 374 LEU A CA 1
ATOM 2984 C C . LEU A 1 374 ? -16.191 2.904 4.122 1.00 96.50 374 LEU A C 1
ATOM 2986 O O . LEU A 1 374 ? -17.341 2.517 4.320 1.00 96.50 374 LEU A O 1
ATOM 2990 N N . ILE A 1 375 ? -15.398 3.298 5.124 1.00 96.44 375 ILE A N 1
ATOM 2991 C CA . ILE A 1 375 ? -15.815 3.254 6.536 1.00 96.44 375 ILE A CA 1
ATOM 2992 C C . ILE A 1 375 ? -17.083 4.090 6.744 1.00 96.44 375 ILE A C 1
ATOM 2994 O O . ILE A 1 375 ? -18.068 3.584 7.270 1.00 96.44 375 ILE A O 1
ATOM 2998 N N . LYS A 1 376 ? -17.094 5.341 6.273 1.00 96.06 376 LYS A N 1
ATOM 2999 C CA . LYS A 1 376 ? -18.248 6.244 6.398 1.00 96.06 376 LYS A CA 1
ATOM 3000 C C . LYS A 1 376 ? -19.479 5.703 5.678 1.00 96.06 376 LYS A C 1
ATOM 3002 O O . LYS A 1 376 ? -20.588 5.845 6.182 1.00 96.06 376 LYS A O 1
ATOM 3007 N N . ARG A 1 377 ? -19.287 5.063 4.524 1.00 96.62 377 ARG A N 1
ATOM 3008 C CA . ARG A 1 377 ? -20.375 4.444 3.754 1.00 96.62 377 ARG A CA 1
ATOM 3009 C C . ARG A 1 377 ? -20.982 3.250 4.490 1.00 96.62 377 ARG A C 1
ATOM 3011 O O . ARG A 1 377 ? -22.200 3.160 4.576 1.00 96.62 377 ARG A O 1
ATOM 3018 N N . LEU A 1 378 ? -20.164 2.387 5.095 1.00 97.88 378 LEU A N 1
ATOM 3019 C CA . LEU A 1 378 ? -20.645 1.286 5.941 1.00 97.88 378 LEU A CA 1
ATOM 3020 C C . LEU A 1 378 ? -21.387 1.799 7.185 1.00 97.88 378 LEU A C 1
ATOM 3022 O O . LEU A 1 378 ? -22.454 1.289 7.523 1.00 97.88 378 LEU A O 1
ATOM 3026 N N . GLU A 1 379 ? -20.855 2.830 7.845 1.00 96.69 379 GLU A N 1
ATOM 3027 C CA . GLU A 1 379 ? -21.500 3.457 9.006 1.00 96.69 379 GLU A CA 1
ATOM 3028 C C . GLU A 1 379 ? -22.864 4.072 8.632 1.00 96.69 379 GLU A C 1
ATOM 3030 O O . GLU A 1 379 ? -23.842 3.896 9.367 1.00 96.69 379 GLU A O 1
ATOM 3035 N N . ALA A 1 380 ? -22.958 4.720 7.463 1.00 95.56 380 ALA A N 1
ATOM 3036 C CA . ALA A 1 380 ? -24.200 5.272 6.915 1.00 95.56 380 ALA A CA 1
ATOM 3037 C C . ALA A 1 380 ? -25.238 4.189 6.572 1.00 95.56 380 ALA A C 1
ATOM 3039 O O . ALA A 1 380 ? -26.434 4.411 6.746 1.00 95.56 380 ALA A O 1
ATOM 3040 N N . LEU A 1 381 ? -24.791 2.996 6.166 1.00 96.81 381 LEU A N 1
ATOM 3041 C CA . LEU A 1 381 ? -25.643 1.813 5.984 1.00 96.81 381 LEU A CA 1
ATOM 3042 C C . LEU A 1 381 ? -26.058 1.150 7.308 1.00 96.81 381 LEU A C 1
ATOM 3044 O O . LEU A 1 381 ? -26.784 0.157 7.311 1.00 96.81 381 LEU A O 1
ATOM 3048 N N . GLY A 1 382 ? -25.634 1.704 8.446 1.00 95.12 382 GLY A N 1
ATOM 3049 C CA . GLY A 1 382 ? -26.044 1.244 9.764 1.00 95.12 382 GLY A CA 1
ATOM 3050 C C . GLY A 1 382 ? -25.130 0.191 10.375 1.00 95.12 382 GLY A C 1
ATOM 3051 O O . GLY A 1 382 ? -2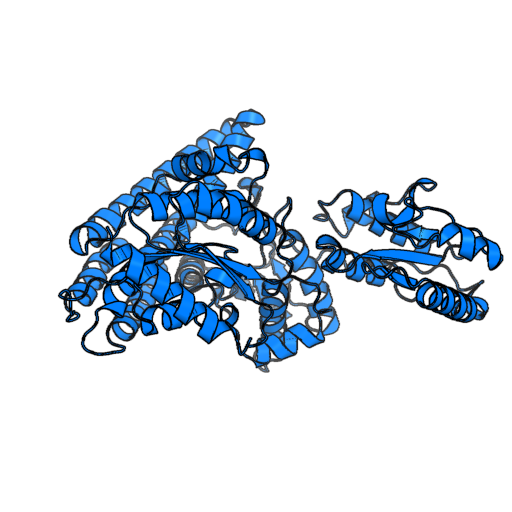5.572 -0.488 11.294 1.00 95.12 382 GLY A O 1
ATOM 3052 N N . ALA A 1 383 ? -23.882 0.065 9.920 1.00 97.06 383 ALA A N 1
ATOM 3053 C CA . ALA A 1 383 ? -22.903 -0.843 10.509 1.00 97.06 383 ALA A CA 1
ATOM 3054 C C . ALA A 1 383 ? -21.970 -0.158 11.521 1.00 97.06 383 ALA A C 1
ATOM 3056 O O . ALA A 1 383 ? -21.739 1.050 11.479 1.00 97.06 383 ALA A O 1
ATOM 3057 N N . GLU A 1 384 ? -21.393 -0.955 12.417 1.00 96.31 384 GLU A N 1
ATOM 3058 C CA . GLU A 1 384 ? -20.216 -0.587 13.201 1.00 96.31 384 GLU A CA 1
ATOM 3059 C C . GLU A 1 384 ? -18.981 -1.229 12.564 1.00 96.31 384 GLU A C 1
ATOM 3061 O O . GLU A 1 384 ? -18.956 -2.436 12.331 1.00 96.31 384 GLU A O 1
ATOM 3066 N N . VAL A 1 385 ? -17.945 -0.439 12.279 1.00 97.06 385 VAL A N 1
ATOM 3067 C CA . VAL A 1 385 ? -16.750 -0.937 11.585 1.00 97.06 385 VAL A CA 1
ATOM 3068 C C . VAL A 1 385 ? -15.646 -1.287 12.575 1.00 97.06 385 VAL A C 1
ATOM 3070 O O . VAL A 1 385 ? -15.175 -0.440 13.338 1.00 97.06 385 VAL A O 1
ATOM 3073 N N . TRP A 1 386 ? -15.179 -2.529 12.512 1.00 96.50 386 TRP A N 1
ATOM 3074 C CA . TRP A 1 386 ? -13.972 -2.993 13.186 1.00 96.50 386 TRP A CA 1
ATOM 3075 C C . TRP A 1 386 ? -12.801 -2.968 12.215 1.00 96.50 386 TRP A C 1
ATOM 3077 O O . TRP A 1 386 ? -12.918 -3.360 11.056 1.00 96.50 386 TRP A O 1
ATOM 3087 N N . PHE A 1 387 ? -11.670 -2.458 12.685 1.00 94.81 387 PHE A N 1
ATOM 3088 C CA . PHE A 1 387 ? -10.556 -2.085 11.823 1.00 94.81 387 PHE A CA 1
ATOM 3089 C C . PHE A 1 387 ? -9.227 -2.409 12.517 1.00 94.81 387 PHE A C 1
ATOM 3091 O O . PHE A 1 387 ? -9.085 -2.067 13.698 1.00 94.81 387 PHE A O 1
ATOM 3098 N N . PRO A 1 388 ? -8.264 -3.057 11.840 1.00 94.38 388 PRO A N 1
ATOM 3099 C CA . PRO A 1 388 ? -6.974 -3.370 12.436 1.00 94.38 388 PRO A CA 1
ATOM 3100 C C . PRO A 1 388 ? -6.184 -2.079 12.714 1.00 94.38 388 PRO A C 1
ATOM 3102 O O . PRO A 1 388 ? -6.068 -1.245 11.810 1.00 94.38 388 PRO A O 1
ATOM 3105 N N . PRO A 1 389 ? -5.655 -1.879 13.935 1.00 92.56 389 PRO A N 1
ATOM 3106 C CA . PRO A 1 389 ? -4.862 -0.695 14.262 1.00 92.56 389 PRO A CA 1
ATOM 3107 C C . PRO A 1 389 ? -3.546 -0.667 13.474 1.00 92.56 389 PRO A C 1
ATOM 3109 O O . PRO A 1 389 ? -2.991 -1.709 13.132 1.00 92.56 389 PRO A O 1
ATOM 3112 N N . PHE A 1 390 ? -2.985 0.520 13.241 1.00 92.00 390 PHE A N 1
ATOM 3113 C CA . PHE A 1 390 ? -1.677 0.660 12.594 1.00 92.00 390 PHE A CA 1
ATOM 3114 C C . PHE A 1 390 ? -0.562 -0.004 13.417 1.00 92.00 390 PHE A C 1
ATOM 3116 O O . PHE A 1 390 ? 0.384 -0.564 12.856 1.00 92.00 390 PHE A O 1
ATOM 3123 N N . ASN A 1 391 ? -0.673 0.005 14.754 1.00 90.81 391 ASN A N 1
ATOM 3124 C CA . ASN A 1 391 ? 0.296 -0.664 15.622 1.00 90.81 391 ASN A CA 1
ATOM 3125 C C . ASN A 1 391 ? 0.432 -2.177 15.364 1.00 90.81 391 ASN A C 1
ATOM 3127 O O . ASN A 1 391 ? 1.486 -2.732 15.686 1.00 90.81 391 ASN A O 1
ATOM 3131 N N . GLU A 1 392 ? -0.571 -2.822 14.758 1.00 92.62 392 GLU A N 1
ATOM 3132 C CA . GLU A 1 392 ? -0.544 -4.243 14.416 1.00 92.62 392 GLU A CA 1
ATOM 3133 C C . GLU A 1 392 ? 0.630 -4.526 13.482 1.00 92.62 392 GLU A C 1
ATOM 3135 O O . GLU A 1 392 ? 1.427 -5.429 13.737 1.00 92.62 392 GLU A O 1
ATOM 3140 N N . TRP A 1 393 ? 0.797 -3.689 12.454 1.00 91.19 393 TRP A N 1
ATOM 3141 C CA . TRP A 1 393 ? 1.900 -3.791 11.505 1.00 91.19 393 TRP A CA 1
ATOM 3142 C C . TRP A 1 393 ? 3.259 -3.622 12.197 1.00 91.19 393 TRP A C 1
ATOM 3144 O O . TRP A 1 393 ? 4.196 -4.380 11.953 1.00 91.19 393 TRP A O 1
ATOM 3154 N N . LEU A 1 394 ? 3.372 -2.678 13.139 1.00 89.81 394 LEU A N 1
ATOM 3155 C CA . LEU A 1 394 ? 4.613 -2.463 13.896 1.00 89.81 394 LEU A CA 1
ATOM 3156 C C . LEU A 1 394 ? 4.959 -3.660 14.794 1.00 89.81 394 LEU A C 1
ATOM 3158 O O . LEU A 1 394 ? 6.134 -4.029 14.925 1.00 89.81 394 LEU A O 1
ATOM 3162 N N . TYR A 1 395 ? 3.949 -4.268 15.417 1.00 90.69 395 TYR A N 1
ATOM 3163 C CA . TYR A 1 395 ? 4.115 -5.498 16.184 1.00 90.69 395 TYR A CA 1
ATOM 3164 C C . TYR A 1 395 ? 4.485 -6.676 15.288 1.00 90.69 395 TYR A C 1
ATOM 3166 O O . TYR A 1 395 ? 5.371 -7.450 15.655 1.00 90.69 395 TYR A O 1
ATOM 3174 N N . TYR A 1 396 ? 3.872 -6.773 14.110 1.00 91.44 396 TYR A N 1
ATOM 3175 C CA . TYR A 1 396 ? 4.144 -7.807 13.120 1.00 91.44 396 TYR A CA 1
ATOM 3176 C C . TYR A 1 396 ? 5.591 -7.766 12.643 1.00 91.44 396 TYR A C 1
ATOM 3178 O O . TYR A 1 396 ? 6.305 -8.757 12.783 1.00 91.44 396 TYR A O 1
ATOM 3186 N N . LEU A 1 397 ? 6.066 -6.596 12.207 1.00 87.56 397 LEU A N 1
ATOM 3187 C CA . LEU A 1 397 ? 7.460 -6.406 11.807 1.00 87.56 397 LEU A CA 1
ATOM 3188 C C . LEU A 1 397 ? 8.425 -6.762 12.941 1.00 87.56 397 LEU A C 1
ATOM 3190 O O . LEU A 1 397 ? 9.452 -7.393 12.716 1.00 87.56 397 LEU A O 1
ATOM 3194 N N . THR A 1 398 ? 8.108 -6.384 14.182 1.00 88.25 398 THR A N 1
ATOM 3195 C CA . THR A 1 398 ? 8.949 -6.720 15.343 1.00 88.25 398 THR A CA 1
ATOM 3196 C C . THR A 1 398 ? 8.970 -8.228 15.611 1.00 88.25 398 THR A C 1
ATOM 3198 O O . THR A 1 398 ? 9.996 -8.766 16.030 1.00 88.25 398 THR A O 1
ATOM 3201 N N . TYR A 1 399 ? 7.845 -8.908 15.386 1.00 90.50 399 TYR A N 1
ATOM 3202 C CA . TYR A 1 399 ? 7.705 -10.343 15.586 1.00 90.50 399 TYR A CA 1
ATOM 3203 C C . TYR A 1 399 ? 8.441 -11.149 14.512 1.00 90.50 399 TYR A C 1
ATOM 3205 O O . TYR A 1 399 ? 9.297 -11.953 14.876 1.00 90.50 399 TYR A O 1
ATOM 3213 N N . ILE A 1 400 ? 8.182 -10.890 13.225 1.00 88.44 400 ILE A N 1
ATOM 3214 C CA . ILE A 1 400 ? 8.816 -11.598 12.101 1.00 88.44 400 ILE A CA 1
ATOM 3215 C C . ILE A 1 400 ? 10.330 -11.381 12.097 1.00 88.44 400 ILE A C 1
ATOM 3217 O O . ILE A 1 400 ? 11.073 -12.356 12.162 1.00 88.44 400 ILE A O 1
ATOM 3221 N N . ASN A 1 401 ? 10.798 -10.132 12.208 1.00 86.06 401 ASN A N 1
ATOM 3222 C CA . ASN A 1 401 ? 12.237 -9.851 12.310 1.00 86.06 401 ASN A CA 1
ATOM 3223 C C . ASN A 1 401 ? 12.880 -10.520 13.537 1.00 86.06 401 ASN A C 1
ATOM 3225 O O . ASN A 1 401 ? 14.073 -10.820 13.547 1.00 86.06 401 ASN A O 1
ATOM 3229 N N . GLY A 1 402 ? 12.104 -10.737 14.604 1.00 87.69 402 GLY A N 1
ATOM 3230 C CA . GLY A 1 402 ? 12.549 -11.479 15.778 1.00 87.69 402 GLY A CA 1
ATOM 3231 C C . GLY A 1 402 ? 12.717 -12.974 15.499 1.00 87.69 402 GLY A C 1
ATOM 3232 O O . GLY A 1 402 ? 13.679 -13.569 15.985 1.00 87.69 402 GLY A O 1
ATOM 3233 N N . LEU A 1 403 ? 11.812 -13.578 14.723 1.00 88.44 403 LEU A N 1
ATOM 3234 C CA . LEU A 1 403 ? 11.932 -14.968 14.276 1.00 88.44 403 LEU A CA 1
ATOM 3235 C C . LEU A 1 403 ? 13.137 -15.141 13.345 1.00 88.44 403 LEU A C 1
ATOM 3237 O O . LEU A 1 403 ? 13.941 -16.048 13.564 1.00 88.44 403 LEU A O 1
ATOM 3241 N N . ASP A 1 404 ? 13.312 -14.233 12.386 1.00 86.81 404 ASP A N 1
ATOM 3242 C CA . ASP A 1 404 ? 14.425 -14.272 11.435 1.00 86.81 404 ASP A CA 1
ATOM 3243 C C . ASP A 1 404 ? 15.768 -14.096 12.151 1.00 86.81 404 ASP A C 1
ATOM 3245 O O . ASP A 1 404 ? 16.664 -14.928 12.008 1.00 86.81 404 ASP A O 1
ATOM 3249 N N . ALA A 1 405 ? 15.883 -13.111 13.050 1.00 86.62 405 ALA A N 1
ATOM 3250 C CA . ALA A 1 405 ? 17.093 -12.916 13.850 1.00 86.62 405 ALA A CA 1
ATOM 3251 C C . ALA A 1 405 ? 17.441 -14.140 14.717 1.00 86.62 405 ALA A C 1
ATOM 3253 O O . ALA A 1 405 ? 18.621 -14.429 14.927 1.00 86.62 405 ALA A O 1
ATOM 3254 N N . ALA A 1 406 ? 16.440 -14.860 15.234 1.00 89.00 406 ALA A N 1
ATOM 3255 C CA . ALA A 1 406 ? 16.664 -16.098 15.977 1.00 89.00 406 ALA A CA 1
ATOM 3256 C C . ALA A 1 406 ? 17.124 -17.242 15.057 1.00 89.00 406 ALA A C 1
ATOM 3258 O O . ALA A 1 406 ? 18.068 -17.956 15.403 1.00 89.00 406 ALA A O 1
ATOM 3259 N N . SER A 1 407 ? 16.503 -17.381 13.881 1.00 89.12 407 SER A N 1
ATOM 3260 C CA . SER A 1 407 ? 16.862 -18.369 12.854 1.00 89.12 407 SER A CA 1
ATOM 3261 C C . SER A 1 407 ? 18.305 -18.181 12.366 1.00 89.12 407 SER A C 1
ATOM 3263 O O . SER A 1 407 ? 19.095 -19.126 12.328 1.00 89.12 407 SER A O 1
ATOM 3265 N N . GLU A 1 408 ? 18.699 -16.931 12.120 1.00 90.06 408 GLU A N 1
ATOM 3266 C CA . GLU A 1 408 ? 20.049 -16.531 11.705 1.00 90.06 408 GLU A CA 1
ATOM 3267 C C . GLU A 1 408 ? 21.076 -16.528 12.853 1.00 90.06 408 GLU A C 1
ATOM 3269 O O . GLU A 1 408 ? 22.256 -16.246 12.639 1.00 90.06 408 GLU A O 1
ATOM 3274 N N . ARG A 1 409 ? 20.656 -16.837 14.091 1.00 90.88 409 ARG A N 1
ATOM 3275 C CA . ARG A 1 409 ? 21.481 -16.788 15.317 1.00 90.88 409 ARG A CA 1
ATOM 3276 C C . ARG A 1 409 ? 22.074 -15.402 15.612 1.00 90.88 409 ARG A C 1
ATOM 3278 O O . ARG A 1 409 ? 23.082 -15.280 16.314 1.00 90.88 409 ARG A O 1
ATOM 3285 N N . ASN A 1 410 ? 21.433 -14.335 15.140 1.00 88.69 410 ASN A N 1
ATOM 3286 C CA . ASN A 1 410 ? 21.787 -12.954 15.448 1.00 88.69 410 ASN A CA 1
ATOM 3287 C C . ASN A 1 410 ? 21.207 -12.534 16.813 1.00 88.69 410 ASN A C 1
ATOM 3289 O O . ASN A 1 410 ? 20.261 -11.748 16.923 1.00 88.69 410 ASN A O 1
ATOM 3293 N N . TRP A 1 411 ? 21.800 -13.055 17.892 1.00 88.81 411 TRP A N 1
ATOM 3294 C CA . TRP A 1 411 ? 21.288 -12.855 19.254 1.00 88.81 411 TRP A CA 1
ATOM 3295 C C . TRP A 1 411 ? 21.279 -11.396 19.714 1.00 88.81 411 TRP A C 1
ATOM 3297 O O . TRP A 1 411 ? 20.415 -11.005 20.499 1.00 88.81 411 TRP A O 1
ATOM 3307 N N . LYS A 1 412 ? 22.199 -10.567 19.207 1.00 84.50 412 LYS A N 1
ATOM 3308 C CA . LYS A 1 412 ? 22.221 -9.129 19.512 1.00 84.50 412 LYS A CA 1
ATOM 3309 C C . LYS A 1 412 ? 20.956 -8.445 18.994 1.00 84.50 412 LYS A C 1
ATOM 3311 O O . LYS A 1 412 ? 20.295 -7.736 19.756 1.00 84.50 412 LYS A O 1
ATOM 3316 N N . ASN A 1 413 ? 20.604 -8.677 17.727 1.00 80.38 413 ASN A N 1
ATOM 3317 C CA . ASN A 1 413 ? 19.393 -8.104 17.145 1.00 80.38 413 ASN A CA 1
ATOM 3318 C C . ASN A 1 413 ? 18.128 -8.701 17.783 1.00 80.38 413 ASN A C 1
ATOM 3320 O O . ASN A 1 413 ? 17.212 -7.963 18.143 1.00 80.38 413 ASN A O 1
ATOM 3324 N N . PHE A 1 414 ? 18.117 -10.010 18.052 1.00 85.25 414 PHE A N 1
ATOM 3325 C CA . PHE A 1 414 ? 17.016 -10.660 18.763 1.00 85.25 414 PHE A CA 1
ATOM 3326 C C . PHE A 1 414 ? 16.719 -9.992 20.118 1.00 85.25 414 PHE A C 1
ATOM 3328 O O . PHE A 1 414 ? 15.586 -9.589 20.381 1.00 85.25 414 PHE A O 1
ATOM 3335 N N . ILE A 1 415 ? 17.736 -9.790 20.967 1.00 86.94 415 ILE A N 1
ATOM 3336 C CA . ILE A 1 415 ? 17.573 -9.136 22.279 1.00 86.94 415 ILE A CA 1
ATOM 3337 C C . ILE A 1 415 ? 17.059 -7.697 22.119 1.00 86.94 415 ILE A C 1
ATOM 3339 O O . ILE A 1 415 ? 16.154 -7.280 22.847 1.00 86.94 415 ILE A O 1
ATOM 3343 N N . LYS A 1 416 ? 17.581 -6.945 21.143 1.00 84.56 416 LYS A N 1
ATOM 3344 C CA . LYS A 1 416 ? 17.131 -5.579 20.824 1.00 84.56 416 LYS A CA 1
ATOM 3345 C C . LYS A 1 416 ? 15.650 -5.540 20.427 1.00 84.56 416 LYS A C 1
ATOM 3347 O O . LYS A 1 416 ? 14.911 -4.675 20.902 1.00 84.56 416 LYS A O 1
ATOM 3352 N N . LEU A 1 417 ? 15.197 -6.471 19.588 1.00 83.94 417 LEU A N 1
ATOM 3353 C CA . LEU A 1 417 ? 13.795 -6.581 19.172 1.00 83.94 417 LEU A CA 1
ATOM 3354 C C . LEU A 1 417 ? 12.886 -6.997 20.335 1.00 83.94 417 LEU A C 1
ATOM 3356 O O . LEU A 1 417 ? 11.797 -6.447 20.492 1.00 83.94 417 LEU A O 1
ATOM 3360 N N . ARG A 1 418 ? 13.354 -7.876 21.230 1.00 86.31 418 ARG A N 1
ATOM 3361 C CA . ARG A 1 418 ? 12.629 -8.221 22.466 1.00 86.31 418 ARG A CA 1
ATOM 3362 C C . ARG A 1 418 ? 12.493 -7.026 23.412 1.00 86.31 418 ARG A C 1
ATOM 3364 O O . ARG A 1 418 ? 11.404 -6.800 23.938 1.00 86.31 418 ARG A O 1
ATOM 3371 N N . ALA A 1 419 ? 13.552 -6.238 23.597 1.00 85.06 419 ALA A N 1
ATOM 3372 C CA . ALA A 1 419 ? 13.504 -5.015 24.398 1.00 85.06 419 ALA A CA 1
ATOM 3373 C C . ALA A 1 419 ? 12.533 -3.983 23.802 1.00 85.06 419 ALA A C 1
ATOM 3375 O O . ALA A 1 419 ? 11.729 -3.400 24.532 1.00 85.06 419 ALA A O 1
ATOM 3376 N N . LEU A 1 420 ? 12.542 -3.810 22.473 1.00 83.56 420 LEU A N 1
ATOM 3377 C CA . LEU A 1 420 ? 11.554 -2.977 21.789 1.00 83.56 420 LEU A CA 1
ATOM 3378 C C . LEU A 1 420 ? 10.129 -3.459 22.061 1.00 83.56 420 LEU A C 1
ATOM 3380 O O . LEU A 1 420 ? 9.287 -2.656 22.451 1.00 83.56 420 LEU A O 1
ATOM 3384 N N . HIS A 1 421 ? 9.860 -4.745 21.853 1.00 85.88 421 HIS A N 1
ATOM 3385 C CA . HIS A 1 421 ? 8.529 -5.313 22.037 1.00 85.88 421 HIS A CA 1
ATOM 3386 C C . HIS A 1 421 ? 7.998 -5.058 23.459 1.00 85.88 421 HIS A C 1
ATOM 3388 O O . HIS A 1 421 ? 6.823 -4.742 23.651 1.00 85.88 421 HIS A O 1
ATOM 3394 N N . LEU A 1 422 ? 8.871 -5.128 24.471 1.00 86.38 422 LEU A N 1
ATOM 3395 C CA . LEU A 1 422 ? 8.526 -4.781 25.853 1.00 86.38 422 LEU A CA 1
ATOM 3396 C C . LEU A 1 422 ? 8.201 -3.289 26.025 1.00 86.38 422 LEU A C 1
ATOM 3398 O O . LEU A 1 422 ? 7.226 -2.960 26.704 1.00 86.38 422 LEU A O 1
ATOM 3402 N N . LEU A 1 423 ? 8.978 -2.390 25.412 1.00 83.94 423 LEU A N 1
ATOM 3403 C CA . LEU A 1 423 ? 8.712 -0.945 25.436 1.00 83.94 423 LEU A CA 1
ATOM 3404 C C . LEU A 1 423 ? 7.380 -0.601 24.760 1.00 83.94 423 LEU A C 1
ATOM 3406 O O . LEU A 1 423 ? 6.589 0.147 25.337 1.00 83.94 423 LEU A O 1
ATOM 3410 N N . GLN A 1 424 ? 7.120 -1.187 23.588 1.00 85.25 424 GLN A N 1
ATOM 3411 C CA . GLN A 1 424 ? 5.865 -1.044 22.851 1.00 85.25 424 GLN A CA 1
ATOM 3412 C C . GLN A 1 424 ? 4.684 -1.485 23.720 1.00 85.25 424 GLN A C 1
ATOM 3414 O O . GLN A 1 424 ? 3.816 -0.674 24.037 1.00 85.25 424 GLN A O 1
ATOM 3419 N N . ARG A 1 425 ? 4.718 -2.727 24.234 1.00 86.31 425 ARG A N 1
ATOM 3420 C CA . ARG A 1 425 ? 3.667 -3.265 25.118 1.00 86.31 425 ARG A CA 1
ATOM 3421 C C . ARG A 1 425 ? 3.438 -2.416 26.364 1.00 86.31 425 ARG A C 1
ATOM 3423 O O . ARG A 1 425 ? 2.305 -2.277 26.814 1.00 86.31 425 ARG A O 1
ATOM 3430 N N . ARG A 1 426 ? 4.497 -1.871 26.970 1.00 84.12 426 ARG A N 1
ATOM 3431 C CA . ARG A 1 426 ? 4.355 -1.015 28.155 1.00 84.12 426 ARG A CA 1
ATOM 3432 C C . ARG A 1 426 ? 3.662 0.303 27.810 1.00 84.12 426 ARG A C 1
ATOM 3434 O O . ARG A 1 426 ? 2.781 0.712 28.560 1.00 84.12 426 ARG A O 1
ATOM 3441 N N . GLY A 1 427 ? 4.055 0.943 26.707 1.00 80.81 427 GLY A N 1
ATOM 3442 C CA . GLY A 1 427 ? 3.435 2.179 26.226 1.00 80.81 427 GLY A CA 1
ATOM 3443 C C . GLY A 1 427 ? 1.959 1.984 25.887 1.00 80.81 427 GLY A C 1
ATOM 3444 O O . GLY A 1 427 ? 1.118 2.728 26.385 1.00 80.81 427 GLY A O 1
ATOM 3445 N N . GLU A 1 428 ? 1.649 0.933 25.129 1.00 85.38 428 GLU A N 1
ATOM 3446 C CA . GLU A 1 428 ? 0.279 0.584 24.761 1.00 85.38 428 GLU A CA 1
ATOM 3447 C C . GLU A 1 428 ? -0.585 0.284 25.988 1.00 85.38 428 GLU A C 1
ATOM 3449 O O . GLU A 1 428 ? -1.667 0.843 26.112 1.00 85.38 428 GLU A O 1
ATOM 3454 N N . ARG A 1 429 ? -0.112 -0.520 26.952 1.00 85.31 429 ARG A N 1
ATOM 3455 C CA . ARG A 1 429 ? -0.887 -0.822 28.172 1.00 85.31 429 ARG A CA 1
ATOM 3456 C C . ARG A 1 429 ? -1.274 0.422 28.964 1.00 85.31 429 ARG A C 1
ATOM 3458 O O . ARG A 1 429 ? -2.354 0.446 29.545 1.00 85.31 429 ARG A O 1
ATOM 3465 N N . THR A 1 430 ? -0.393 1.422 29.033 1.00 80.94 430 THR A N 1
ATOM 3466 C CA . THR A 1 430 ? -0.708 2.688 29.710 1.00 80.94 430 THR A CA 1
ATOM 3467 C C . THR A 1 430 ? -1.833 3.420 28.985 1.00 80.94 430 THR A C 1
ATOM 3469 O O . THR A 1 430 ? -2.811 3.789 29.623 1.00 80.94 430 THR A O 1
ATOM 3472 N N . ILE A 1 431 ? -1.731 3.546 27.660 1.00 82.19 431 ILE A N 1
ATOM 3473 C CA . ILE A 1 431 ? -2.773 4.156 26.822 1.00 82.19 431 ILE A CA 1
ATOM 3474 C C . ILE A 1 431 ? -4.093 3.388 26.956 1.00 82.19 431 ILE A C 1
ATOM 3476 O O . ILE A 1 431 ? -5.138 3.985 27.197 1.00 82.19 431 ILE A O 1
ATOM 3480 N N . ARG A 1 432 ? -4.032 2.058 26.879 1.00 82.38 432 ARG A N 1
ATOM 3481 C CA . ARG A 1 432 ? -5.184 1.165 26.984 1.00 82.38 432 ARG A CA 1
ATOM 3482 C C . ARG A 1 432 ? -5.938 1.349 28.289 1.00 82.38 432 ARG A C 1
ATOM 3484 O O . ARG A 1 432 ? -7.136 1.584 28.252 1.00 82.38 432 ARG A O 1
ATOM 3491 N N . ARG A 1 433 ? -5.242 1.276 29.427 1.00 78.81 433 ARG A N 1
ATOM 3492 C CA . ARG A 1 433 ? -5.850 1.441 30.757 1.00 78.81 433 ARG A CA 1
ATOM 3493 C C . ARG A 1 433 ? -6.574 2.783 30.880 1.00 78.81 433 ARG A C 1
ATOM 3495 O O . ARG A 1 433 ? -7.628 2.876 31.492 1.00 78.81 433 ARG A O 1
ATOM 3502 N N . ASP A 1 434 ? -5.990 3.827 30.306 1.00 72.94 434 ASP A N 1
ATOM 3503 C CA . ASP A 1 434 ? -6.493 5.187 30.450 1.00 72.94 434 ASP A CA 1
ATOM 3504 C C . ASP A 1 434 ? -7.662 5.502 29.485 1.00 72.94 434 ASP A C 1
ATOM 3506 O O . ASP A 1 434 ? -8.371 6.491 29.684 1.00 72.94 434 ASP A O 1
ATOM 3510 N N . VAL A 1 435 ? -7.877 4.676 28.450 1.00 73.94 435 VAL A N 1
ATOM 3511 C CA . VAL A 1 435 ? -8.834 4.935 27.358 1.00 73.94 435 VAL A CA 1
ATOM 3512 C C . VAL A 1 435 ? -9.830 3.788 27.140 1.00 73.94 435 VAL A C 1
ATOM 3514 O O . VAL A 1 435 ? -11.039 4.025 27.128 1.00 73.94 435 VAL A O 1
ATOM 3517 N N . GLY A 1 436 ? -9.345 2.558 26.965 1.00 65.25 436 GLY A N 1
ATOM 3518 C CA . GLY A 1 436 ? -10.124 1.404 26.505 1.00 65.25 436 GLY A CA 1
ATOM 3519 C C . GLY A 1 436 ? -11.200 0.943 27.483 1.00 65.25 436 GLY A C 1
ATOM 3520 O O . GLY A 1 436 ? -12.356 0.796 27.082 1.00 65.25 436 GLY A O 1
ATOM 3521 N N . ASP A 1 437 ? -10.848 0.813 28.764 1.00 65.56 437 ASP A N 1
ATOM 3522 C CA . ASP A 1 437 ? -11.749 0.274 29.796 1.00 65.56 437 ASP A CA 1
ATOM 3523 C C . ASP A 1 437 ? -12.999 1.152 29.983 1.00 65.56 437 ASP A C 1
ATOM 3525 O O . ASP A 1 437 ? -14.076 0.670 30.323 1.00 65.56 437 ASP A O 1
ATOM 3529 N N . SER A 1 438 ? -12.877 2.455 29.712 1.00 65.06 438 SER A N 1
ATOM 3530 C CA . SER A 1 438 ? -13.956 3.429 29.913 1.00 65.06 438 SER A CA 1
ATOM 3531 C C . SER A 1 438 ? -14.997 3.484 28.789 1.00 65.06 438 SER A C 1
ATOM 3533 O O . SER A 1 438 ? -16.074 4.043 28.988 1.00 65.06 438 SER A O 1
ATOM 3535 N N . LEU A 1 439 ? -14.689 2.938 27.607 1.00 75.94 439 LEU A N 1
ATOM 3536 C CA . LEU A 1 439 ? -15.501 3.114 26.395 1.00 75.94 439 LEU A CA 1
ATOM 3537 C C . LEU A 1 439 ? -15.937 1.794 25.743 1.00 75.94 439 LEU A C 1
ATOM 3539 O O . LEU A 1 439 ? -16.562 1.824 24.683 1.00 75.94 439 LEU A O 1
ATOM 3543 N N . GLY A 1 440 ? -15.648 0.652 26.378 1.00 76.19 440 GLY A N 1
ATOM 3544 C CA . GLY A 1 440 ? -16.082 -0.666 25.905 1.00 76.19 440 GLY A CA 1
ATOM 3545 C C . GLY A 1 440 ? -15.522 -1.012 24.525 1.00 76.19 440 GLY A C 1
ATOM 3546 O O . GLY A 1 440 ? -16.256 -1.499 23.666 1.00 76.19 440 GLY A O 1
ATOM 3547 N N . LEU A 1 441 ? -14.248 -0.688 24.286 1.00 84.88 441 LEU A N 1
ATOM 3548 C CA . LEU A 1 441 ? -13.560 -1.049 23.047 1.00 84.88 441 LEU A CA 1
ATOM 3549 C C . LEU A 1 441 ? -13.263 -2.555 23.043 1.00 84.88 441 LEU A C 1
ATOM 3551 O O . LEU A 1 441 ? -12.863 -3.099 24.071 1.00 84.88 441 LEU A O 1
ATOM 3555 N N . TYR A 1 442 ? -13.400 -3.221 21.892 1.00 82.06 442 TYR A N 1
ATOM 3556 C CA . TYR A 1 442 ? -12.923 -4.601 21.747 1.00 82.06 442 TYR A CA 1
ATOM 3557 C C . TYR A 1 442 ? -11.403 -4.656 21.944 1.00 82.06 442 TYR A C 1
ATOM 3559 O O . TYR A 1 442 ? -10.698 -3.711 21.591 1.00 82.06 442 TYR A O 1
ATOM 3567 N N . GLU A 1 443 ? -10.867 -5.748 22.481 1.00 83.06 443 GLU A N 1
ATOM 3568 C CA . GLU A 1 443 ? -9.414 -5.910 22.617 1.00 83.06 443 GLU A CA 1
ATOM 3569 C C . GLU A 1 443 ? -8.808 -6.464 21.324 1.00 83.06 443 GLU A C 1
ATOM 3571 O O . GLU A 1 443 ? -9.435 -7.276 20.649 1.00 83.06 443 GLU A O 1
ATOM 3576 N N . ASP A 1 444 ? -7.605 -6.025 20.957 1.00 86.75 444 ASP A N 1
ATOM 3577 C CA . ASP A 1 444 ? -6.822 -6.645 19.882 1.00 86.75 444 ASP A CA 1
ATOM 3578 C C . ASP A 1 444 ? -6.007 -7.805 20.457 1.00 86.75 444 ASP A C 1
ATOM 3580 O O . ASP A 1 444 ? -5.465 -7.683 21.560 1.00 86.75 444 ASP A O 1
ATOM 3584 N N . GLU A 1 445 ? -5.922 -8.925 19.732 1.00 89.31 445 GLU A N 1
ATOM 3585 C CA . GLU A 1 445 ? -5.087 -10.033 20.193 1.00 89.31 445 GLU A CA 1
ATOM 3586 C C . GLU A 1 445 ? -3.594 -9.711 20.065 1.00 89.31 445 GLU A C 1
ATOM 3588 O O . GLU A 1 445 ? -3.181 -8.904 19.222 1.00 89.31 445 GLU A O 1
ATOM 3593 N N . PRO A 1 446 ? -2.741 -10.361 20.875 1.00 91.81 446 PRO A N 1
ATOM 3594 C CA . PRO A 1 446 ? -1.316 -10.394 20.613 1.00 91.81 446 PRO A CA 1
ATOM 3595 C C . PRO A 1 446 ? -1.027 -10.847 19.182 1.00 91.81 446 PRO A C 1
ATOM 3597 O O . PRO A 1 446 ? -1.576 -11.837 18.712 1.00 91.81 446 PRO A O 1
ATOM 3600 N N . ILE A 1 447 ? -0.064 -10.197 18.530 1.00 93.19 447 ILE A N 1
ATOM 3601 C CA . ILE A 1 447 ? 0.268 -10.480 17.128 1.00 93.19 447 ILE A CA 1
ATOM 3602 C C . ILE A 1 447 ? 0.598 -11.953 16.839 1.00 93.19 447 ILE A C 1
ATOM 3604 O O . ILE A 1 447 ? 0.376 -12.449 15.739 1.00 93.19 447 ILE A O 1
ATOM 3608 N N . GLN A 1 448 ? 1.126 -12.673 17.831 1.00 94.06 448 GLN A N 1
ATOM 3609 C CA . GLN A 1 448 ? 1.400 -14.104 17.724 1.00 94.06 448 GLN A CA 1
ATOM 3610 C C . GLN A 1 448 ? 0.122 -14.918 17.515 1.00 94.06 448 GLN A C 1
ATOM 3612 O O . GLN A 1 448 ? 0.129 -15.872 16.744 1.00 94.06 448 GLN A O 1
ATOM 3617 N N . GLU A 1 449 ? -0.959 -14.538 18.189 1.00 95.31 449 GLU A N 1
ATOM 3618 C CA . GLU A 1 449 ? -2.257 -15.196 18.083 1.00 95.31 449 GLU A CA 1
ATOM 3619 C C . GLU A 1 449 ? -2.910 -14.878 16.736 1.00 95.31 449 GLU A C 1
ATOM 3621 O O . GLU A 1 449 ? -3.445 -15.786 16.106 1.00 95.31 449 GLU A O 1
ATOM 3626 N N . THR A 1 450 ? -2.743 -13.651 16.224 1.00 95.31 450 THR A N 1
ATOM 3627 C CA . THR A 1 450 ? -3.146 -13.278 14.857 1.00 95.31 450 THR A CA 1
ATOM 3628 C C . THR A 1 450 ? -2.470 -14.161 13.812 1.00 95.31 450 THR A C 1
ATOM 3630 O O . THR A 1 450 ? -3.130 -14.748 12.955 1.00 95.31 450 THR A O 1
ATOM 3633 N N . VAL A 1 451 ? -1.145 -14.316 13.903 1.00 95.50 451 VAL A N 1
ATOM 3634 C CA . VAL A 1 451 ? -0.378 -15.169 12.981 1.00 95.50 451 VAL A CA 1
ATOM 3635 C C . VAL A 1 451 ? -0.789 -16.640 13.118 1.00 95.50 451 VAL A C 1
ATOM 3637 O O . VAL A 1 451 ? -0.962 -17.326 12.112 1.00 95.50 451 VAL A O 1
ATOM 3640 N N . GLN A 1 452 ? -0.997 -17.130 14.343 1.00 95.31 452 GLN A N 1
ATOM 3641 C CA . GLN A 1 452 ? -1.448 -18.504 14.589 1.00 95.31 452 GLN A CA 1
ATOM 3642 C C . GLN A 1 452 ? -2.863 -18.763 14.067 1.00 95.31 452 GLN A C 1
ATOM 3644 O O . GLN A 1 452 ? -3.129 -19.850 13.558 1.00 95.31 452 GLN A O 1
ATOM 3649 N N . ALA A 1 453 ? -3.760 -17.780 14.146 1.00 95.62 453 ALA A N 1
ATOM 3650 C CA . ALA A 1 453 ? -5.108 -17.891 13.607 1.00 95.62 453 ALA A CA 1
ATOM 3651 C C . ALA A 1 453 ? -5.099 -18.090 12.083 1.00 95.62 453 ALA A C 1
ATOM 3653 O O . ALA A 1 453 ? -5.939 -18.825 11.571 1.00 95.62 453 ALA A O 1
ATOM 3654 N N . ALA A 1 454 ? -4.136 -17.497 11.369 1.00 96.19 454 ALA A N 1
ATOM 3655 C CA . ALA A 1 454 ? -3.991 -17.644 9.920 1.00 96.19 454 ALA A CA 1
ATOM 3656 C C . ALA A 1 454 ? -3.357 -18.978 9.477 1.00 96.19 454 ALA A C 1
ATOM 3658 O O . ALA A 1 454 ? -3.592 -19.416 8.349 1.00 96.19 454 ALA A O 1
ATOM 3659 N N . ALA A 1 455 ? -2.595 -19.640 10.356 1.00 95.12 455 ALA A N 1
ATOM 3660 C CA . ALA A 1 455 ? -1.798 -20.830 10.039 1.00 95.12 455 ALA A CA 1
ATOM 3661 C C . ALA A 1 455 ? -2.559 -21.995 9.360 1.00 95.12 455 ALA A C 1
ATOM 3663 O O . ALA A 1 455 ? -1.965 -22.651 8.505 1.00 95.12 455 ALA A O 1
ATOM 3664 N N . PRO A 1 456 ? -3.852 -22.266 9.654 1.00 94.69 456 PRO A N 1
ATOM 3665 C CA . PRO A 1 456 ? -4.615 -23.297 8.940 1.00 94.69 456 PRO A CA 1
ATOM 3666 C C . PRO A 1 456 ? -4.824 -23.020 7.442 1.00 94.69 456 PRO A C 1
ATOM 3668 O O . PRO A 1 456 ? -5.129 -23.946 6.688 1.00 94.69 456 PRO A O 1
ATOM 3671 N N . TYR A 1 457 ? -4.689 -21.763 7.011 1.00 95.00 457 TYR A N 1
ATOM 3672 C CA . TYR A 1 457 ? -4.929 -21.331 5.632 1.00 95.00 457 TYR A CA 1
ATOM 3673 C C . TYR A 1 457 ? -3.655 -20.919 4.904 1.00 95.00 457 TYR A C 1
ATOM 3675 O O . TYR A 1 457 ? -3.546 -21.129 3.697 1.00 95.00 457 TYR A O 1
ATOM 3683 N N . LEU A 1 458 ? -2.712 -20.308 5.622 1.00 93.56 458 LEU A N 1
ATOM 3684 C CA . LEU A 1 458 ? -1.484 -19.778 5.052 1.00 93.56 458 LEU A CA 1
ATOM 3685 C C . LEU A 1 458 ? -0.346 -19.900 6.063 1.00 93.56 458 LEU A C 1
ATOM 3687 O O . LEU A 1 458 ? -0.434 -19.385 7.177 1.00 93.56 458 LEU A O 1
ATOM 3691 N N . ASP A 1 459 ? 0.728 -20.574 5.659 1.00 91.81 459 ASP A N 1
ATOM 3692 C CA . ASP A 1 459 ? 1.908 -20.728 6.502 1.00 91.81 459 ASP A CA 1
ATOM 3693 C C . ASP A 1 459 ? 2.596 -19.375 6.746 1.00 91.81 459 ASP A C 1
ATOM 3695 O O . ASP A 1 459 ? 2.666 -18.518 5.857 1.00 91.81 459 ASP A O 1
ATOM 3699 N N . TYR A 1 460 ? 3.128 -19.182 7.955 1.00 87.81 460 TYR A N 1
ATOM 3700 C CA . TYR A 1 460 ? 3.715 -17.906 8.363 1.00 87.81 460 TYR A CA 1
ATOM 3701 C C . TYR A 1 460 ? 4.942 -17.506 7.523 1.00 87.81 460 TYR A C 1
ATOM 3703 O O . TYR A 1 460 ? 5.263 -16.319 7.440 1.00 87.81 460 TYR A O 1
ATOM 3711 N N . THR A 1 461 ? 5.611 -18.472 6.880 1.00 88.06 461 THR A N 1
ATOM 3712 C CA . THR A 1 461 ? 6.757 -18.235 5.987 1.00 88.06 461 THR A CA 1
ATOM 3713 C C . THR A 1 461 ? 6.390 -17.461 4.724 1.00 88.06 461 THR A C 1
ATOM 3715 O O . THR A 1 461 ? 7.278 -16.896 4.091 1.00 88.06 461 THR A O 1
ATOM 3718 N N . PHE A 1 462 ? 5.100 -17.375 4.375 1.00 87.56 462 PHE A N 1
ATOM 3719 C CA . PHE A 1 462 ? 4.642 -16.516 3.283 1.00 87.56 462 PHE A CA 1
ATOM 3720 C C . PHE A 1 462 ? 4.883 -15.023 3.575 1.00 87.56 462 PHE A C 1
ATOM 3722 O O . PHE A 1 462 ? 5.148 -14.251 2.654 1.00 87.56 462 PHE A O 1
ATOM 3729 N N . GLN A 1 463 ? 4.843 -14.645 4.857 1.00 86.81 463 GLN A N 1
ATOM 3730 C CA . GLN A 1 463 ? 4.991 -13.282 5.368 1.00 86.81 463 GLN A CA 1
ATOM 3731 C C . GLN A 1 463 ? 4.004 -12.250 4.760 1.00 86.81 463 GLN A C 1
ATOM 3733 O O . GLN A 1 463 ? 3.137 -12.559 3.940 1.00 86.81 463 GLN A O 1
ATOM 3738 N N . GLY A 1 464 ? 4.087 -11.000 5.217 1.00 87.06 464 GLY A N 1
ATOM 3739 C CA . GLY A 1 464 ? 3.318 -9.872 4.693 1.00 87.06 464 GLY A CA 1
ATOM 3740 C C . GLY A 1 464 ? 1.831 -9.842 5.075 1.00 87.06 464 GLY A C 1
ATOM 3741 O O . GLY A 1 464 ? 1.354 -10.519 5.986 1.00 87.06 464 GLY A O 1
ATOM 3742 N N . GLU A 1 465 ? 1.085 -9.001 4.358 1.00 90.31 465 GLU A N 1
ATOM 3743 C CA . GLU A 1 465 ? -0.285 -8.602 4.710 1.00 90.31 465 GLU A CA 1
ATOM 3744 C C . GLU A 1 465 ? -1.325 -9.728 4.619 1.00 90.31 465 GLU A C 1
ATOM 3746 O O . GLU A 1 465 ? -2.342 -9.682 5.313 1.00 90.31 465 GLU A O 1
ATOM 3751 N N . SER A 1 466 ? -1.091 -10.763 3.802 1.00 93.94 466 SER A N 1
ATOM 3752 C CA . SER A 1 466 ? -2.043 -11.874 3.674 1.00 93.94 466 SER A CA 1
ATOM 3753 C C . SER A 1 466 ? -2.264 -12.584 5.010 1.00 93.94 466 SER A C 1
ATOM 3755 O O . SER A 1 466 ? -3.406 -12.862 5.368 1.00 93.94 466 SER A O 1
ATOM 3757 N N . ILE A 1 467 ? -1.192 -12.815 5.777 1.00 94.25 467 ILE A N 1
ATOM 3758 C CA . ILE A 1 467 ? -1.265 -13.465 7.094 1.00 94.25 467 ILE A CA 1
ATOM 3759 C C . ILE A 1 467 ? -2.057 -12.599 8.073 1.00 94.25 467 ILE A C 1
ATOM 3761 O O . ILE A 1 467 ? -2.954 -13.103 8.745 1.00 94.25 467 ILE A O 1
ATOM 3765 N N . LEU A 1 468 ? -1.759 -11.298 8.126 1.00 94.62 468 LEU A N 1
ATOM 3766 C CA . LEU A 1 468 ? -2.455 -10.365 9.014 1.00 94.62 468 LEU A CA 1
ATOM 3767 C C . LEU A 1 468 ? -3.937 -10.260 8.677 1.00 94.62 468 LEU A C 1
ATOM 3769 O O . LEU A 1 468 ? -4.777 -10.366 9.563 1.00 94.62 468 LEU A O 1
ATOM 3773 N N . SER A 1 469 ? -4.265 -10.125 7.393 1.00 96.00 469 SER A N 1
ATOM 3774 C CA . SER A 1 469 ? -5.652 -9.997 6.947 1.00 96.00 469 SER A CA 1
ATOM 3775 C C . SER A 1 469 ? -6.471 -11.239 7.302 1.00 96.00 469 SER A C 1
ATOM 3777 O O . SER A 1 469 ? -7.566 -11.110 7.846 1.00 96.00 469 SER A O 1
ATOM 3779 N N . ILE A 1 470 ? -5.938 -12.441 7.053 1.00 96.44 470 ILE A N 1
ATOM 3780 C CA . ILE A 1 470 ? -6.613 -13.705 7.392 1.00 96.44 470 ILE A CA 1
ATOM 3781 C C . ILE A 1 470 ? -6.766 -13.843 8.907 1.00 96.44 470 ILE A C 1
ATOM 3783 O O . ILE A 1 470 ? -7.873 -14.071 9.395 1.00 96.44 470 ILE A O 1
ATOM 3787 N N . GLY A 1 471 ? -5.675 -13.669 9.656 1.00 96.25 471 GLY A N 1
ATOM 3788 C CA . GLY A 1 471 ? -5.678 -13.800 11.110 1.00 96.25 471 GLY A CA 1
ATOM 3789 C C . GLY A 1 471 ? -6.657 -12.834 11.771 1.00 96.25 471 GLY A C 1
ATOM 3790 O O . GLY A 1 471 ? -7.486 -13.243 12.585 1.00 96.25 471 GLY A O 1
ATOM 3791 N N . LYS A 1 472 ? -6.640 -11.566 11.352 1.00 96.25 472 LYS A N 1
ATOM 3792 C CA . LYS A 1 472 ? -7.505 -10.531 11.914 1.00 96.25 472 LYS A CA 1
ATOM 3793 C C . LYS A 1 472 ? -8.978 -10.720 11.550 1.00 96.25 472 LYS A C 1
ATOM 3795 O O . LYS A 1 472 ? -9.834 -10.481 12.397 1.00 96.25 472 LYS A O 1
ATOM 3800 N N . MET A 1 473 ? -9.299 -11.212 10.349 1.00 96.19 473 MET A N 1
ATOM 3801 C CA . MET A 1 473 ? -10.677 -11.615 10.027 1.00 96.19 473 MET A CA 1
ATOM 3802 C C . MET A 1 473 ? -11.180 -12.695 10.985 1.00 96.19 473 MET A C 1
ATOM 3804 O O . MET A 1 473 ? -12.289 -12.585 11.500 1.00 96.19 473 MET A O 1
ATOM 3808 N N . ILE A 1 474 ? -10.360 -13.713 11.261 1.00 96.00 474 ILE A N 1
ATOM 3809 C CA . ILE A 1 474 ? -10.720 -14.799 12.182 1.00 96.00 474 ILE A CA 1
ATOM 3810 C C . ILE A 1 474 ? -10.922 -14.261 13.601 1.00 96.00 474 ILE A C 1
ATOM 3812 O O . ILE A 1 474 ? -11.883 -14.644 14.267 1.00 96.00 474 ILE A O 1
ATOM 3816 N N . GLU A 1 475 ? -10.054 -13.361 14.063 1.00 95.62 475 GLU A N 1
ATOM 3817 C CA . GLU A 1 475 ? -10.220 -12.695 15.359 1.00 95.62 475 GLU A CA 1
ATOM 3818 C C . GLU A 1 475 ? -11.528 -11.914 15.446 1.00 95.62 475 GLU A C 1
ATOM 3820 O O . GLU A 1 475 ? -12.263 -12.062 16.421 1.00 95.62 475 GLU A O 1
ATOM 3825 N N . PHE A 1 476 ? -11.836 -11.103 14.431 1.00 95.88 476 PHE A N 1
ATOM 3826 C CA . PHE A 1 476 ? -13.076 -10.337 14.387 1.00 95.88 476 PHE A CA 1
ATOM 3827 C C . PHE A 1 476 ? -14.297 -11.254 14.421 1.00 95.88 476 PHE A C 1
ATOM 3829 O O . PHE A 1 476 ? -15.183 -11.041 15.245 1.00 95.88 476 PHE A O 1
ATOM 3836 N N . ILE A 1 477 ? -14.318 -12.314 13.610 1.00 95.19 477 ILE A N 1
ATOM 3837 C CA . ILE A 1 477 ? -15.416 -13.290 13.593 1.00 95.19 477 ILE A CA 1
ATOM 3838 C C . ILE A 1 477 ? -15.589 -13.943 14.969 1.00 95.19 477 ILE A C 1
ATOM 3840 O O . ILE A 1 477 ? -16.694 -13.965 15.507 1.00 95.19 477 ILE A O 1
ATOM 3844 N N . LYS A 1 478 ? -14.499 -14.418 15.587 1.00 93.75 478 LYS A N 1
ATOM 3845 C CA . LYS A 1 478 ? -14.534 -15.036 16.925 1.00 93.75 478 LYS A CA 1
ATOM 3846 C C . LYS A 1 478 ? -15.018 -14.081 18.018 1.00 93.75 478 LYS A C 1
ATOM 3848 O O . LYS A 1 478 ? -15.557 -14.537 19.022 1.00 93.75 478 LYS A O 1
ATOM 3853 N N . LYS A 1 479 ? -14.832 -12.774 17.827 1.00 93.19 479 LYS A N 1
ATOM 3854 C CA . LYS A 1 479 ? -15.278 -11.714 18.742 1.00 93.19 479 LYS A CA 1
ATOM 3855 C C . LYS A 1 479 ? -16.689 -11.200 18.449 1.00 93.19 479 LYS A C 1
ATOM 3857 O O . LYS A 1 479 ? -17.168 -10.341 19.182 1.00 93.19 479 LYS A O 1
ATOM 3862 N N . GLY A 1 480 ? -17.362 -11.735 17.430 1.00 93.31 480 GLY A N 1
ATOM 3863 C CA . GLY A 1 480 ? -18.752 -11.408 17.113 1.00 93.31 480 GLY A CA 1
ATOM 3864 C C . GLY A 1 480 ? -18.940 -10.460 15.930 1.00 93.31 480 GLY A C 1
ATOM 3865 O O . GLY A 1 480 ? -20.009 -9.874 15.804 1.00 93.31 480 GLY A O 1
ATOM 3866 N N . ALA A 1 481 ? -17.941 -10.294 15.057 1.00 95.38 481 ALA A N 1
ATOM 3867 C CA . ALA A 1 481 ? -18.174 -9.654 13.767 1.00 95.38 481 ALA A CA 1
ATOM 3868 C C . ALA A 1 481 ? -19.114 -10.513 12.910 1.00 95.38 481 ALA A C 1
ATOM 3870 O O . ALA A 1 481 ? -18.878 -11.704 12.693 1.00 95.38 481 ALA A O 1
ATOM 3871 N N . THR A 1 482 ? -20.171 -9.887 12.404 1.00 96.81 482 THR A N 1
ATOM 3872 C CA . THR A 1 482 ? -21.226 -10.515 11.603 1.00 96.81 482 THR A CA 1
ATOM 3873 C C . THR A 1 482 ? -20.999 -10.394 10.101 1.00 96.81 482 THR A C 1
ATOM 3875 O O . THR A 1 482 ? -21.759 -10.960 9.321 1.00 96.81 482 THR A O 1
ATOM 3878 N N . GLY A 1 483 ? -19.919 -9.730 9.686 1.00 96.94 483 GLY A N 1
ATOM 3879 C CA . GLY A 1 483 ? -19.426 -9.728 8.313 1.00 96.94 483 GLY A CA 1
ATOM 3880 C C . GLY A 1 483 ? -17.960 -9.309 8.238 1.00 96.94 483 GLY A C 1
ATOM 3881 O O . GLY A 1 483 ? -17.460 -8.603 9.117 1.00 96.94 483 GLY A O 1
ATOM 3882 N N . VAL A 1 484 ? -17.267 -9.725 7.177 1.00 97.50 484 VAL A N 1
ATOM 3883 C CA . VAL A 1 484 ? -15.884 -9.310 6.896 1.00 97.50 484 VAL A CA 1
ATOM 3884 C C . VAL A 1 484 ? -15.712 -8.802 5.466 1.00 97.50 484 VAL A C 1
ATOM 3886 O O . VAL A 1 484 ? -16.253 -9.368 4.515 1.00 97.50 484 VAL A O 1
ATOM 3889 N N . ILE A 1 485 ? -14.936 -7.731 5.309 1.00 97.75 485 ILE A N 1
ATOM 3890 C CA . ILE A 1 485 ? -14.592 -7.130 4.021 1.00 97.75 485 ILE A CA 1
ATOM 3891 C C . ILE A 1 485 ? -13.074 -7.133 3.852 1.00 97.75 485 ILE A C 1
ATOM 3893 O O . ILE A 1 485 ? -12.350 -6.643 4.716 1.00 97.75 485 ILE A O 1
ATOM 3897 N N . ASN A 1 486 ? -12.597 -7.638 2.718 1.00 97.38 486 ASN A N 1
ATOM 3898 C CA . ASN A 1 486 ? -11.218 -7.487 2.264 1.00 97.38 486 ASN A CA 1
ATOM 3899 C C . ASN A 1 486 ? -11.135 -6.357 1.236 1.00 97.38 486 ASN A C 1
ATOM 3901 O O . ASN A 1 486 ? -11.733 -6.430 0.161 1.00 97.38 486 ASN A O 1
ATOM 3905 N N . VAL A 1 487 ? -10.387 -5.317 1.584 1.00 96.44 487 VAL A N 1
ATOM 3906 C CA . VAL A 1 487 ? -10.156 -4.130 0.765 1.00 96.44 487 VAL A CA 1
ATOM 3907 C C . VAL A 1 487 ? -8.796 -4.241 0.104 1.00 96.44 487 VAL A C 1
ATOM 3909 O O . VAL A 1 487 ? -7.777 -4.393 0.776 1.00 96.44 487 VAL A O 1
ATOM 3912 N N . THR A 1 488 ? -8.741 -4.156 -1.219 1.00 95.25 488 THR A N 1
ATOM 3913 C CA . THR A 1 488 ? -7.471 -4.351 -1.912 1.00 95.25 488 THR A CA 1
ATOM 3914 C C . THR A 1 488 ? -7.378 -3.533 -3.193 1.00 95.25 488 THR A C 1
ATOM 3916 O O . THR A 1 488 ? -8.401 -3.262 -3.816 1.00 95.25 488 THR A O 1
ATOM 3919 N N . PRO A 1 489 ? -6.182 -3.091 -3.616 1.00 94.12 489 PRO A N 1
ATOM 3920 C CA . PRO A 1 489 ? -6.043 -2.515 -4.939 1.00 94.12 489 PRO A CA 1
ATOM 3921 C C . PRO A 1 489 ? -6.196 -3.585 -6.023 1.00 94.12 489 PRO A C 1
ATOM 3923 O O . PRO A 1 489 ? -5.815 -4.743 -5.826 1.00 94.12 489 PRO A O 1
ATOM 3926 N N . PHE A 1 490 ? -6.688 -3.196 -7.199 1.00 90.31 490 PHE A N 1
ATOM 3927 C CA . PHE A 1 490 ? -6.762 -4.109 -8.339 1.00 90.31 490 PHE A CA 1
ATOM 3928 C C . PHE A 1 490 ? -5.384 -4.734 -8.651 1.00 90.31 490 PHE A C 1
ATOM 3930 O O . PHE A 1 490 ? -4.347 -4.059 -8.674 1.00 90.31 490 PHE A O 1
ATOM 3937 N N . GLY A 1 491 ? -5.355 -6.057 -8.838 1.00 86.94 491 GLY A N 1
ATOM 3938 C CA . GLY A 1 491 ? -4.125 -6.815 -9.097 1.00 86.94 491 GLY A CA 1
ATOM 3939 C C . GLY A 1 491 ? -3.155 -6.918 -7.907 1.00 86.94 491 GLY A C 1
ATOM 3940 O O . GLY A 1 491 ? -1.977 -7.228 -8.095 1.00 86.94 491 GLY A O 1
ATOM 3941 N N . CYS A 1 492 ? -3.592 -6.634 -6.675 1.00 91.81 492 CYS A N 1
ATOM 3942 C CA . CYS A 1 492 ? -2.775 -6.846 -5.479 1.00 91.81 492 CYS A CA 1
ATOM 3943 C C . CYS A 1 492 ? -2.479 -8.337 -5.264 1.00 91.81 492 CYS A C 1
ATOM 3945 O O . CYS A 1 492 ? -3.409 -9.129 -5.091 1.00 91.81 492 CYS A O 1
ATOM 3947 N N . LEU A 1 493 ? -1.198 -8.733 -5.218 1.00 91.06 493 LEU A N 1
ATOM 3948 C CA . LEU A 1 493 ? -0.847 -10.148 -5.031 1.00 91.06 493 LEU A CA 1
ATOM 3949 C C . LEU A 1 493 ? -1.290 -10.669 -3.651 1.00 91.06 493 LEU A C 1
ATOM 3951 O O . LEU A 1 493 ? -2.032 -11.652 -3.619 1.00 91.06 493 LEU A O 1
ATOM 3955 N N . PRO A 1 494 ? -0.939 -10.012 -2.521 1.00 91.56 494 PRO A N 1
ATOM 3956 C CA . PRO A 1 494 ? -1.406 -10.453 -1.207 1.00 91.56 494 PRO A CA 1
ATOM 3957 C C . PRO A 1 494 ? -2.933 -10.461 -1.079 1.00 91.56 494 PRO A C 1
ATOM 3959 O O . PRO A 1 494 ? -3.503 -11.409 -0.541 1.00 91.56 494 PRO A O 1
ATOM 3962 N N . GLY A 1 495 ? -3.606 -9.433 -1.606 1.00 92.88 495 GLY A N 1
ATOM 3963 C CA . GLY A 1 495 ? -5.063 -9.313 -1.534 1.00 92.88 495 GLY A CA 1
ATOM 3964 C C . GLY A 1 495 ? -5.808 -10.377 -2.336 1.00 92.88 495 GLY A C 1
ATOM 3965 O O . GLY A 1 495 ? -6.838 -10.866 -1.878 1.00 92.88 495 GLY A O 1
ATOM 3966 N N . THR A 1 496 ? -5.260 -10.797 -3.481 1.00 92.06 496 THR A N 1
ATOM 3967 C CA . THR A 1 496 ? -5.815 -11.896 -4.290 1.00 92.06 496 THR A CA 1
ATOM 3968 C C . THR A 1 496 ? -5.767 -13.222 -3.529 1.00 92.06 496 THR A C 1
ATOM 3970 O O . THR A 1 496 ? -6.728 -13.990 -3.559 1.00 92.06 496 THR A O 1
ATOM 3973 N N . ILE A 1 497 ? -4.683 -13.476 -2.787 1.00 93.50 497 ILE A N 1
ATOM 3974 C CA . ILE A 1 497 ? -4.558 -14.668 -1.933 1.00 93.50 497 ILE A CA 1
ATOM 3975 C C . ILE A 1 497 ? -5.609 -14.642 -0.821 1.00 93.50 497 ILE A C 1
ATOM 3977 O O . ILE A 1 497 ? -6.288 -15.643 -0.596 1.00 93.50 497 ILE A O 1
ATOM 3981 N N . VAL A 1 498 ? -5.786 -13.491 -0.164 1.00 95.44 498 VAL A N 1
ATOM 3982 C CA . VAL A 1 498 ? -6.813 -13.317 0.874 1.00 95.44 498 VAL A CA 1
ATOM 3983 C C . VAL A 1 498 ? -8.203 -13.580 0.295 1.00 95.44 498 VAL A C 1
ATOM 3985 O O . VAL A 1 498 ? -8.943 -14.381 0.856 1.00 95.44 498 VAL A O 1
ATOM 3988 N N . ALA A 1 499 ? -8.538 -12.994 -0.857 1.00 95.00 499 ALA A N 1
ATOM 3989 C CA . ALA A 1 499 ? -9.830 -13.191 -1.514 1.00 95.00 499 ALA A CA 1
ATOM 3990 C C . ALA A 1 499 ? -10.100 -14.668 -1.864 1.00 95.00 499 ALA A C 1
ATOM 3992 O O . ALA A 1 499 ? -11.209 -15.162 -1.656 1.00 95.00 499 ALA A O 1
ATOM 3993 N N . ALA A 1 500 ? -9.084 -15.396 -2.341 1.00 93.81 500 ALA A N 1
ATOM 3994 C CA . ALA A 1 500 ? -9.198 -16.826 -2.627 1.00 93.81 500 ALA A CA 1
ATOM 3995 C C . ALA A 1 500 ? -9.456 -17.655 -1.354 1.00 93.81 500 ALA A C 1
ATOM 3997 O O . ALA A 1 500 ? -10.285 -18.567 -1.361 1.00 93.81 500 ALA A O 1
ATOM 3998 N N . ILE A 1 501 ? -8.784 -17.316 -0.250 1.00 94.62 501 ILE A N 1
ATOM 3999 C CA . ILE A 1 501 ? -8.930 -17.994 1.046 1.00 94.62 501 ILE A CA 1
ATOM 4000 C C . ILE A 1 501 ? -10.268 -17.656 1.717 1.00 94.62 501 ILE A C 1
ATOM 4002 O O . ILE A 1 501 ? -10.881 -18.535 2.325 1.00 94.62 501 ILE A O 1
ATOM 4006 N N . MET A 1 502 ? -10.771 -16.428 1.558 1.00 93.69 502 MET A N 1
ATOM 4007 C CA . MET A 1 502 ? -12.050 -15.993 2.131 1.00 93.69 502 MET A CA 1
ATOM 4008 C C . MET A 1 502 ? -13.222 -16.880 1.715 1.00 93.69 502 MET A C 1
ATOM 4010 O O . MET A 1 502 ? -14.130 -17.084 2.515 1.00 93.69 502 MET A O 1
ATOM 4014 N N . LYS A 1 503 ? -13.189 -17.457 0.505 1.00 89.31 503 LYS A N 1
ATOM 4015 C CA . LYS A 1 503 ? -14.216 -18.407 0.059 1.00 89.31 503 LYS A CA 1
ATOM 4016 C C . LYS A 1 503 ? -14.297 -19.630 0.974 1.00 89.31 503 LYS A C 1
ATOM 4018 O O . LYS A 1 503 ? -15.389 -20.056 1.314 1.00 89.31 503 LYS A O 1
ATOM 4023 N N . ARG A 1 504 ? -13.151 -20.163 1.402 1.00 91.12 504 ARG A N 1
ATOM 4024 C CA . ARG A 1 504 ? -13.094 -21.287 2.344 1.00 91.12 504 ARG A CA 1
ATOM 4025 C C . ARG A 1 504 ? -13.445 -20.850 3.767 1.00 91.12 504 ARG A C 1
ATOM 4027 O O . ARG A 1 504 ? -14.152 -21.563 4.465 1.00 91.12 504 ARG A O 1
ATOM 4034 N N . MET A 1 505 ? -12.987 -19.668 4.184 1.00 90.88 505 MET A N 1
ATOM 4035 C CA . MET A 1 505 ? -13.332 -19.121 5.501 1.00 90.88 505 MET A CA 1
ATOM 4036 C C . MET A 1 505 ? -14.840 -18.914 5.665 1.00 90.88 505 MET A C 1
ATOM 4038 O O . MET A 1 505 ? -15.369 -19.150 6.745 1.00 90.88 505 MET A O 1
ATOM 4042 N N . HIS A 1 506 ? -15.539 -18.493 4.608 1.00 87.62 506 HIS A N 1
ATOM 4043 C CA . HIS A 1 506 ? -16.995 -18.383 4.627 1.00 87.62 506 HIS A CA 1
ATOM 4044 C C . HIS A 1 506 ? -17.643 -19.690 5.111 1.00 87.62 506 HIS A C 1
ATOM 4046 O O . HIS A 1 506 ? -18.448 -19.659 6.041 1.00 87.62 506 HIS A O 1
ATOM 4052 N N . ASP A 1 507 ? -17.224 -20.829 4.556 1.00 89.50 507 ASP A N 1
ATOM 4053 C CA . ASP A 1 507 ? -17.749 -22.149 4.919 1.00 89.50 507 ASP A CA 1
ATOM 4054 C C . ASP A 1 507 ? -17.336 -22.560 6.344 1.00 89.50 507 ASP A C 1
ATOM 4056 O O . ASP A 1 507 ? -18.176 -22.985 7.141 1.00 89.50 507 ASP A O 1
ATOM 4060 N N . ASP A 1 508 ? -16.061 -22.368 6.696 1.00 93.12 508 ASP A N 1
ATOM 4061 C CA . ASP A 1 508 ? -15.507 -22.768 7.998 1.00 93.12 508 ASP A CA 1
ATOM 4062 C C . ASP A 1 508 ? -16.107 -21.977 9.180 1.00 93.12 508 ASP A C 1
ATOM 4064 O O . ASP A 1 508 ? -16.137 -22.471 10.308 1.00 93.12 508 ASP A O 1
ATOM 4068 N N . PHE A 1 509 ? -16.618 -20.764 8.937 1.00 92.44 509 PHE A N 1
ATOM 4069 C CA . PHE A 1 509 ? -17.195 -19.883 9.959 1.00 92.44 509 PHE A CA 1
ATOM 4070 C C . PHE A 1 509 ? -18.721 -19.740 9.844 1.00 92.44 509 PHE A C 1
ATOM 4072 O O . PHE A 1 509 ? -19.280 -18.665 10.048 1.00 92.44 509 PHE A O 1
ATOM 4079 N N . HIS A 1 510 ? -19.435 -20.833 9.567 1.00 88.62 510 HIS A N 1
ATOM 4080 C CA . HIS A 1 510 ? -20.906 -20.860 9.540 1.00 88.62 510 HIS A CA 1
ATOM 4081 C C . HIS A 1 510 ? -21.514 -19.842 8.561 1.00 88.62 510 HIS A C 1
ATOM 4083 O O . HIS A 1 510 ? -22.453 -19.131 8.919 1.00 88.62 510 HIS A O 1
ATOM 4089 N N . ALA A 1 511 ? -20.960 -19.723 7.356 1.00 88.69 511 ALA A N 1
ATOM 4090 C CA . ALA A 1 511 ? -21.430 -18.805 6.321 1.00 88.69 511 ALA A CA 1
ATOM 4091 C C . ALA A 1 511 ? -21.434 -17.320 6.749 1.00 88.69 511 ALA A C 1
ATOM 4093 O O . ALA A 1 511 ? -22.386 -16.590 6.465 1.00 88.69 511 ALA A O 1
ATOM 4094 N N . VAL A 1 512 ? -20.391 -16.843 7.453 1.00 93.50 512 VAL A N 1
ATOM 4095 C CA . VAL A 1 512 ? -20.223 -15.393 7.708 1.00 93.50 512 VAL A CA 1
ATOM 4096 C C . VAL A 1 512 ? -20.180 -14.650 6.367 1.00 93.50 512 VAL A C 1
ATOM 4098 O O . VAL A 1 512 ? -19.340 -14.995 5.530 1.00 93.50 512 VAL A O 1
ATOM 4101 N N . PRO A 1 513 ? -21.021 -13.621 6.146 1.00 95.38 513 PRO A N 1
ATOM 4102 C CA . PRO A 1 513 ? -20.929 -12.753 4.979 1.00 95.38 513 PRO A CA 1
ATOM 4103 C C . PRO A 1 513 ? -19.501 -12.249 4.756 1.00 95.38 513 PRO A C 1
ATOM 4105 O O . PRO A 1 513 ? -18.889 -11.641 5.637 1.00 95.38 513 PRO A O 1
ATOM 4108 N N . ALA A 1 514 ? -18.977 -12.488 3.556 1.00 95.06 514 ALA A N 1
ATOM 4109 C CA . ALA A 1 514 ? -17.615 -12.145 3.175 1.00 95.06 514 ALA A CA 1
ATOM 4110 C C . ALA A 1 514 ? -17.626 -11.407 1.830 1.00 95.06 514 ALA A C 1
ATOM 4112 O O . ALA A 1 514 ? -18.206 -11.892 0.858 1.00 95.06 514 ALA A O 1
ATOM 4113 N N . LEU A 1 515 ? -16.989 -10.237 1.761 1.00 95.75 515 LEU A N 1
ATOM 4114 C CA . LEU A 1 515 ? -16.948 -9.402 0.557 1.00 95.75 515 LEU A CA 1
ATOM 4115 C C . LEU A 1 515 ? -15.509 -8.985 0.242 1.00 95.75 515 LEU A C 1
ATOM 4117 O O . LEU A 1 515 ? -14.761 -8.596 1.130 1.00 95.75 515 LEU A O 1
ATOM 4121 N N . THR A 1 516 ? -15.114 -9.038 -1.029 1.00 96.00 516 THR A N 1
ATOM 4122 C CA . THR A 1 516 ? -13.872 -8.405 -1.501 1.00 96.00 516 THR A CA 1
ATOM 4123 C C . THR A 1 516 ? -14.212 -7.213 -2.388 1.00 96.00 516 THR A C 1
ATOM 4125 O O . THR A 1 516 ? -15.054 -7.325 -3.288 1.00 96.00 516 THR A O 1
ATOM 4128 N N . ILE A 1 517 ? -13.553 -6.084 -2.130 1.00 95.44 517 ILE A N 1
ATOM 4129 C CA . ILE A 1 517 ? -13.683 -4.844 -2.899 1.00 95.44 517 ILE A CA 1
ATOM 4130 C C . ILE A 1 517 ? -12.314 -4.486 -3.469 1.00 95.44 517 ILE A C 1
ATOM 4132 O O . ILE A 1 517 ? -11.327 -4.408 -2.731 1.00 95.44 517 ILE A O 1
ATOM 4136 N N . ASN A 1 518 ? -12.275 -4.293 -4.787 1.00 94.25 518 ASN A N 1
ATOM 4137 C CA . ASN A 1 518 ? -11.071 -3.929 -5.518 1.00 94.25 518 ASN A CA 1
ATOM 4138 C C . ASN A 1 518 ? -11.134 -2.448 -5.890 1.00 94.25 518 ASN A C 1
ATOM 4140 O O . ASN A 1 518 ? -12.053 -2.054 -6.599 1.00 94.25 518 ASN A O 1
ATOM 4144 N N . TYR A 1 519 ? -10.145 -1.663 -5.467 1.00 94.50 519 TYR A N 1
ATOM 4145 C CA . TYR A 1 519 ? -10.038 -0.246 -5.821 1.00 94.50 519 TYR A CA 1
ATOM 4146 C C . TYR A 1 519 ? -8.946 -0.008 -6.870 1.00 94.50 519 TYR A C 1
ATOM 4148 O O . TYR A 1 519 ? -7.816 -0.488 -6.745 1.00 94.50 519 TYR A O 1
ATOM 4156 N N . ASP A 1 520 ? -9.267 0.777 -7.891 1.00 90.81 520 ASP A N 1
ATOM 4157 C CA . ASP A 1 520 ? -8.348 1.235 -8.944 1.00 90.81 520 ASP A CA 1
ATOM 4158 C C . ASP A 1 520 ? -8.448 2.757 -9.206 1.00 90.81 520 ASP A C 1
ATOM 4160 O O . ASP A 1 520 ? -7.787 3.305 -10.096 1.00 90.81 520 ASP A O 1
ATOM 4164 N N . GLY A 1 521 ? -9.263 3.453 -8.406 1.00 86.50 521 GLY A N 1
ATOM 4165 C CA . GLY A 1 521 ? -9.555 4.878 -8.543 1.00 86.50 521 GLY A CA 1
ATOM 4166 C C . GLY A 1 521 ? -10.692 5.202 -9.509 1.00 86.50 521 GLY A C 1
ATOM 4167 O O . GLY A 1 521 ? -10.869 6.371 -9.826 1.00 86.50 521 GLY A O 1
ATOM 4168 N N . LEU A 1 522 ? -11.436 4.207 -9.995 1.00 86.62 522 LEU A N 1
ATOM 4169 C CA . LEU A 1 522 ? -12.707 4.409 -10.684 1.00 86.62 522 LEU A CA 1
ATOM 4170 C C . LEU A 1 522 ? -13.866 4.139 -9.716 1.00 86.62 522 LEU A C 1
ATOM 4172 O O . LEU A 1 522 ? -13.804 3.231 -8.886 1.00 86.62 522 LEU A O 1
ATOM 4176 N N . GLU A 1 523 ? -14.929 4.933 -9.812 1.00 82.12 523 GLU A N 1
ATOM 4177 C CA . GLU A 1 523 ? -16.174 4.644 -9.099 1.00 82.12 523 GLU A CA 1
ATOM 4178 C C . GLU A 1 523 ? -16.920 3.515 -9.820 1.00 82.12 523 GLU A C 1
ATOM 4180 O O . GLU A 1 523 ? -17.261 3.641 -10.997 1.00 82.12 523 GLU A O 1
ATOM 4185 N N . ASP A 1 524 ? -17.173 2.407 -9.118 1.00 83.94 524 ASP A N 1
ATOM 4186 C CA . ASP A 1 524 ? -18.027 1.317 -9.597 1.00 83.94 524 ASP A CA 1
ATOM 4187 C C . ASP A 1 524 ? -19.489 1.623 -9.212 1.00 83.94 524 ASP A C 1
ATOM 4189 O O . ASP A 1 524 ? -19.832 1.570 -8.025 1.00 83.94 524 ASP A O 1
ATOM 4193 N N . PRO A 1 525 ? -20.387 1.898 -10.184 1.00 82.44 525 PRO A N 1
ATOM 4194 C CA . PRO A 1 525 ? -21.786 2.216 -9.897 1.00 82.44 525 PRO A CA 1
ATOM 4195 C C . PRO A 1 525 ? -22.531 1.098 -9.155 1.00 82.44 525 PRO A C 1
ATOM 4197 O O . PRO A 1 525 ? -23.537 1.355 -8.496 1.00 82.44 525 PRO A O 1
ATOM 4200 N N . SER A 1 526 ? -22.061 -0.149 -9.264 1.00 88.38 526 SER A N 1
ATOM 4201 C CA . SER A 1 526 ? -22.668 -1.314 -8.618 1.00 88.38 526 SER A CA 1
ATOM 4202 C C . SER A 1 526 ? -22.170 -1.552 -7.190 1.00 88.38 526 SER A C 1
ATOM 4204 O O . SER A 1 526 ? -22.785 -2.320 -6.442 1.00 88.38 526 SER A O 1
ATOM 4206 N N . GLU A 1 527 ? -21.082 -0.892 -6.778 1.00 91.19 527 GLU A N 1
ATOM 4207 C CA . GLU A 1 527 ? -20.460 -1.114 -5.473 1.00 91.19 527 GLU A CA 1
ATOM 4208 C C . GLU A 1 527 ? -21.422 -0.780 -4.332 1.00 91.19 527 GLU A C 1
ATOM 4210 O O . GLU A 1 527 ? -21.542 -1.546 -3.376 1.00 91.19 527 GLU A O 1
ATOM 4215 N N . GLN A 1 528 ? -22.167 0.320 -4.458 1.00 92.12 528 GLN A N 1
ATOM 4216 C CA . GLN A 1 528 ? -23.130 0.746 -3.447 1.00 92.12 528 GLN A CA 1
ATOM 4217 C C . GLN A 1 528 ? -24.218 -0.312 -3.205 1.00 92.12 528 GLN A C 1
ATOM 4219 O O . GLN A 1 528 ? -24.459 -0.695 -2.061 1.00 92.12 528 GLN A O 1
ATOM 4224 N N . THR A 1 529 ? -24.809 -0.863 -4.267 1.00 94.50 529 THR A N 1
ATOM 4225 C CA . THR A 1 529 ? -25.807 -1.938 -4.157 1.00 94.50 529 THR A CA 1
ATOM 4226 C C . THR A 1 529 ? -25.212 -3.208 -3.540 1.00 94.50 529 THR A C 1
ATOM 4228 O O . THR A 1 529 ? -25.868 -3.887 -2.749 1.00 94.50 529 THR A O 1
ATOM 4231 N N . ARG A 1 530 ? -23.950 -3.536 -3.855 1.00 95.88 530 ARG A N 1
ATOM 4232 C CA . ARG A 1 530 ? -23.250 -4.677 -3.241 1.00 95.88 530 ARG A CA 1
ATOM 4233 C C . ARG A 1 530 ? -23.018 -4.465 -1.744 1.00 95.88 530 ARG A C 1
ATOM 4235 O O . ARG A 1 530 ? -23.203 -5.408 -0.975 1.00 95.88 530 ARG A O 1
ATOM 4242 N N . LEU A 1 531 ? -22.643 -3.253 -1.330 1.00 96.81 531 LEU A N 1
ATOM 4243 C CA . LEU A 1 531 ? -22.487 -2.892 0.082 1.00 96.81 531 LEU A CA 1
ATOM 4244 C C . LEU A 1 531 ? -23.820 -2.974 0.831 1.00 96.81 531 LEU A C 1
ATOM 4246 O O . LEU A 1 531 ? -23.868 -3.558 1.908 1.00 96.81 531 LEU A O 1
ATOM 4250 N N . GLU A 1 532 ? -24.904 -2.456 0.256 1.00 96.81 532 GLU A N 1
ATOM 4251 C CA . GLU A 1 532 ? -26.252 -2.540 0.833 1.00 96.81 532 GLU A CA 1
ATOM 4252 C C . GLU A 1 532 ? -26.685 -3.992 1.056 1.00 96.81 532 GLU A C 1
ATOM 4254 O O . GLU A 1 532 ? -27.094 -4.361 2.160 1.00 96.81 532 GLU A O 1
ATOM 4259 N N . ALA A 1 533 ? -26.525 -4.842 0.037 1.00 97.06 533 ALA A N 1
ATOM 4260 C CA . ALA A 1 533 ? -26.831 -6.265 0.138 1.00 97.06 533 ALA A CA 1
ATOM 4261 C C . ALA A 1 533 ? -25.972 -6.966 1.205 1.00 97.06 533 ALA A C 1
ATOM 4263 O O . ALA A 1 533 ? -26.482 -7.783 1.973 1.00 97.06 533 ALA A O 1
ATOM 4264 N N . PHE A 1 534 ? -24.682 -6.631 1.280 1.00 97.56 534 PHE A N 1
ATOM 4265 C CA . PHE A 1 534 ? -23.763 -7.182 2.273 1.00 97.56 534 PHE A CA 1
ATOM 4266 C C . PHE A 1 534 ? -24.137 -6.776 3.706 1.00 97.56 534 PHE A C 1
ATOM 4268 O O . PHE A 1 534 ? -24.244 -7.638 4.579 1.00 97.56 534 PHE A O 1
ATOM 4275 N N . VAL A 1 535 ? -24.383 -5.485 3.954 1.00 97.62 535 VAL A N 1
ATOM 4276 C CA . VAL A 1 535 ? -24.766 -4.980 5.283 1.00 97.62 535 VAL A CA 1
ATOM 4277 C C . VAL A 1 535 ? -26.106 -5.572 5.719 1.00 97.62 535 VAL A C 1
ATOM 4279 O O . VAL A 1 535 ? -26.264 -5.942 6.882 1.00 97.62 535 VAL A O 1
ATOM 4282 N N . HIS A 1 536 ? -27.049 -5.744 4.790 1.00 96.94 536 HIS A N 1
ATOM 4283 C CA . HIS A 1 536 ? -28.312 -6.419 5.069 1.00 96.94 536 HIS A CA 1
ATOM 4284 C C . HIS A 1 536 ? -28.108 -7.876 5.524 1.00 96.94 536 HIS A C 1
ATOM 4286 O O . HIS A 1 536 ? -28.688 -8.287 6.527 1.00 96.94 536 HIS A O 1
ATOM 4292 N N . GLN A 1 537 ? -27.250 -8.649 4.846 1.00 96.25 537 GLN A N 1
ATOM 4293 C CA . GLN A 1 537 ? -26.922 -10.022 5.261 1.00 96.25 537 GLN A CA 1
ATOM 4294 C C . GLN A 1 537 ? -26.245 -10.063 6.639 1.00 96.25 537 GLN A C 1
ATOM 4296 O O . GLN A 1 537 ? -26.591 -10.899 7.473 1.00 96.25 537 GLN A O 1
ATOM 4301 N N . ALA A 1 538 ? -25.314 -9.141 6.904 1.00 96.56 538 ALA A N 1
ATOM 4302 C CA . ALA A 1 538 ? -24.661 -9.033 8.208 1.00 96.56 538 ALA A CA 1
ATOM 4303 C C . ALA A 1 538 ? -25.669 -8.704 9.322 1.00 96.56 538 ALA A C 1
ATOM 4305 O O . ALA A 1 538 ? -25.616 -9.292 10.400 1.00 96.56 538 ALA A O 1
ATOM 4306 N N . LYS A 1 539 ? -26.642 -7.825 9.048 1.00 95.56 539 LYS A N 1
ATOM 4307 C CA . LYS A 1 539 ? -27.720 -7.496 9.987 1.00 95.56 539 LYS A CA 1
ATOM 4308 C C . LYS A 1 539 ? -28.620 -8.696 10.290 1.00 95.56 539 LYS A C 1
ATOM 4310 O O . LYS A 1 539 ? -28.903 -8.948 11.454 1.00 95.56 539 LYS A O 1
ATOM 4315 N N . GLN A 1 540 ? -29.025 -9.464 9.278 1.00 94.62 540 GLN A N 1
ATOM 4316 C CA . GLN A 1 540 ? -29.822 -10.679 9.498 1.00 94.62 540 GLN A CA 1
ATOM 4317 C C . GLN A 1 540 ? -29.094 -11.691 10.384 1.00 94.62 540 GLN A C 1
ATOM 4319 O O . GLN A 1 540 ? -29.718 -12.348 11.211 1.00 94.62 540 GLN A O 1
ATOM 4324 N N . ARG A 1 541 ? -27.772 -11.809 10.226 1.00 92.81 541 ARG A N 1
ATOM 4325 C CA . ARG A 1 541 ? -26.948 -12.658 11.088 1.00 92.81 541 ARG A CA 1
ATOM 4326 C C . ARG A 1 541 ? -26.882 -12.129 12.521 1.00 92.81 541 ARG A C 1
ATOM 4328 O O . ARG A 1 541 ? -26.981 -12.919 13.448 1.00 92.81 541 ARG A O 1
ATOM 4335 N N . GLU A 1 542 ? -26.738 -10.817 12.698 1.00 91.69 542 GLU A N 1
ATOM 4336 C CA . GLU A 1 542 ? -26.752 -10.162 14.015 1.00 91.69 542 GLU A CA 1
ATOM 4337 C C . GLU A 1 542 ? -28.062 -10.417 14.772 1.00 91.69 542 GLU A C 1
ATOM 4339 O O . GLU A 1 542 ? -28.035 -10.613 15.976 1.00 91.69 542 GLU A O 1
ATOM 4344 N N . GLU A 1 543 ? -29.197 -10.463 14.073 1.00 89.38 543 GLU A N 1
ATOM 4345 C CA . GLU A 1 543 ? -30.511 -10.764 14.663 1.00 89.38 543 GLU A CA 1
ATOM 4346 C C . GLU A 1 543 ? -30.696 -12.252 15.027 1.00 89.38 543 GLU A C 1
ATOM 4348 O O . GLU A 1 543 ? -31.603 -12.591 15.787 1.00 89.38 543 GLU A O 1
ATOM 4353 N N . GLN A 1 544 ? -29.869 -13.145 14.473 1.00 85.62 544 GLN A N 1
ATOM 4354 C CA . GLN A 1 544 ? -29.907 -14.593 14.725 1.00 85.62 544 GLN A CA 1
ATOM 4355 C C . GLN A 1 544 ? -28.950 -15.050 15.837 1.00 85.62 544 GLN A C 1
ATOM 4357 O O . GLN A 1 544 ? -29.078 -16.187 16.300 1.00 85.62 544 GLN A O 1
ATOM 4362 N N . MET A 1 545 ? -27.981 -14.210 16.214 1.00 82.12 545 MET A N 1
ATOM 4363 C CA . MET A 1 545 ? -27.016 -14.444 17.298 1.00 82.12 545 MET A CA 1
ATOM 4364 C C . MET A 1 545 ? -27.576 -13.979 18.639 1.00 82.12 545 MET A C 1
ATOM 4366 O O . MET A 1 545 ? -27.291 -14.675 19.641 1.00 82.12 545 MET A O 1
#

Sequence (545 aa):
MIVGRPYNTNDSFVNLNLPRKLRDLDVLPVPIDLIHPDTATTLKEHRNMYWRYGQRILGAGVTIARDPRLYALYVTNFGCGPDSFITKFFAEIMGEKPFLLIEIDEHSADVGAITRCEAFLDSIEGKKHSAKVEPRLVEARSSESTRGINDRTLYVPSMCDHAYPFCAALRRFGVDAQVIPEADEKSLELGRQYTNGRECFPCIVTTGDMVKLCKSKDFDPSKALFLMPTTSGPCRFGEYNQAQRMVLEATGCTDAQILAPDQDRADNFRQKLWDVPLMFYVHAYRGMVAVDYLDKIARRIRPYEKEPGRTDEVYQHCLKEVTRATEEGDVLKLLPKCSRLFAKIERDNTVVKPKIGVVGEIYVRSHRFSNQNLIKRLEALGAEVWFPPFNEWLYYLTYINGLDAASERNWKNFIKLRALHLLQRRGERTIRRDVGDSLGLYEDEPIQETVQAAAPYLDYTFQGESILSIGKMIEFIKKGATGVINVTPFGCLPGTIVAAIMKRMHDDFHAVPALTINYDGLEDPSEQTRLEAFVHQAKQREEQM